Protein AF-A0A412PKH0-F1 (afdb_monomer_lite)

InterPro domains:
  IPR027607 SEC10/PgrA surface exclusion domain [TIGR04320] (185-385)

Foldseek 3Di:
DDDVVVVVVVVVVVVVVVVVVVVVVVVVVVVVVPDPVVVVVVVVVVVVVVVVVVVVVVVVVVVVVVVVVVVVVVVVVVVVVVVVVVVVVVVVVVVVVVVVVVVVVVCCVVVVCPVVVVVVVVVVVVVVVVVVVVVVVVVVVVVVVVVVVVVVVVVVVVVVVVVVVVVVVVVVVVVVVVVVVVVVVVVVVVVVVVVVVVVLVVLVVQQDFEQDDDPVLLVLLVVCLVPVVPDDPVVNVVSLVVLLVRLVVRQVVGAGRFRPPFDPDWAFPLDHDLVLLQVLVVLLQVHVQNVCVVNVHDGDDDDSVVSVLVSVQCNCVVPVPDDPDPLVSSQVSCVVVVHHPVNDDDDDFPLCCDDPCVPPRIDTSRVSSNSSSQRLSCLNRVAHPVDRDPPPSDNVSVSVD

Radius of gyration: 106.46 Å; chains: 1; bounding box: 180×48×307 Å

pLDDT: mean 79.37, std 15.42, range [45.66, 98.25]

Organism: Streptococcus anginosus (NCBI:txid1328)

Structure (mmCIF, N/CA/C/O backbone):
data_AF-A0A412PKH0-F1
#
_entry.id   AF-A0A412PKH0-F1
#
loop_
_atom_site.group_PDB
_atom_site.id
_atom_site.type_symbol
_atom_site.label_atom_id
_atom_site.label_alt_id
_atom_site.label_comp_id
_atom_site.label_asym_id
_atom_site.label_entity_id
_atom_site.label_seq_id
_atom_site.pdbx_PDB_ins_code
_atom_site.Cartn_x
_atom_site.Cartn_y
_atom_site.Cartn_z
_atom_site.occupancy
_atom_site.B_iso_or_equiv
_atom_site.auth_seq_id
_atom_site.auth_comp_id
_atom_site.auth_asym_id
_atom_site.auth_atom_id
_atom_site.pdbx_PDB_model_num
ATOM 1 N N . LYS A 1 1 ? -137.885 -3.261 251.488 1.00 49.94 1 LYS A N 1
ATOM 2 C CA . LYS A 1 1 ? -136.603 -3.906 251.875 1.00 49.94 1 LYS A CA 1
ATOM 3 C C . LYS A 1 1 ? -135.722 -4.366 250.699 1.00 49.94 1 LYS A C 1
ATOM 5 O O . LYS A 1 1 ? -134.558 -4.589 250.961 1.00 49.94 1 LYS A O 1
ATOM 10 N N . SER A 1 2 ? -136.188 -4.539 249.453 1.00 56.28 2 SER A N 1
ATOM 11 C CA . SER A 1 2 ? -135.454 -5.417 248.507 1.00 56.28 2 SER A CA 1
ATOM 12 C C . SER A 1 2 ? -135.126 -4.834 247.123 1.00 56.28 2 SER A C 1
ATOM 14 O O . SER A 1 2 ? -134.145 -5.240 246.506 1.00 56.28 2 SER A O 1
ATOM 16 N N . THR A 1 3 ? -135.883 -3.869 246.616 1.00 54.56 3 THR A N 1
ATOM 17 C CA . THR A 1 3 ? -135.996 -3.718 245.156 1.00 54.56 3 THR A CA 1
ATOM 18 C C . THR A 1 3 ? -134.803 -3.033 244.465 1.00 54.56 3 THR A C 1
ATOM 20 O O . THR A 1 3 ? -134.638 -3.186 243.259 1.00 54.56 3 THR A O 1
ATOM 23 N N . ASN A 1 4 ? -133.913 -2.372 245.219 1.00 59.88 4 ASN A N 1
ATOM 24 C CA . ASN A 1 4 ? -132.692 -1.744 244.685 1.00 59.88 4 ASN A CA 1
ATOM 25 C C . ASN A 1 4 ? -131.595 -2.748 244.253 1.00 59.88 4 ASN A C 1
ATOM 27 O O . ASN A 1 4 ? -130.733 -2.373 243.465 1.00 59.88 4 ASN A O 1
ATOM 31 N N . GLN A 1 5 ? -131.604 -4.010 244.717 1.00 60.44 5 GLN A N 1
ATOM 32 C CA . GLN A 1 5 ? -130.574 -4.999 244.332 1.00 60.44 5 GLN A CA 1
ATOM 33 C C . GLN A 1 5 ? -130.866 -5.649 242.971 1.00 60.44 5 GLN A C 1
ATOM 35 O O . GLN A 1 5 ? -129.963 -5.798 242.152 1.00 60.44 5 GLN A O 1
ATOM 40 N N . ALA A 1 6 ? -132.137 -5.939 242.683 1.00 62.44 6 ALA A N 1
ATOM 41 C CA . ALA A 1 6 ? -132.545 -6.502 241.395 1.00 62.44 6 ALA A CA 1
ATOM 42 C C . ALA A 1 6 ? -132.198 -5.568 240.213 1.00 62.44 6 ALA A C 1
ATOM 44 O O . ALA A 1 6 ? -131.859 -6.036 239.131 1.00 62.44 6 ALA A O 1
ATOM 45 N N . GLN A 1 7 ? -132.188 -4.245 240.436 1.00 57.81 7 GLN A N 1
ATOM 46 C CA . GLN A 1 7 ? -131.729 -3.251 239.452 1.00 57.81 7 GLN A CA 1
ATOM 47 C C . GLN A 1 7 ? -130.225 -3.322 239.136 1.00 57.81 7 GLN A C 1
ATOM 49 O O . GLN A 1 7 ? -129.804 -2.826 238.090 1.00 57.81 7 GLN A O 1
ATOM 54 N N . LYS A 1 8 ? -129.401 -3.897 240.019 1.00 58.41 8 LYS A N 1
ATOM 55 C CA . LYS A 1 8 ? -127.947 -3.984 239.829 1.00 58.41 8 LYS A CA 1
ATOM 56 C C . LYS A 1 8 ? -127.554 -5.258 239.079 1.00 58.41 8 LYS A C 1
ATOM 58 O O . LYS A 1 8 ? -126.711 -5.192 238.190 1.00 58.41 8 LYS A O 1
ATOM 63 N N . ASP A 1 9 ? -128.228 -6.370 239.367 1.00 60.22 9 ASP A N 1
ATOM 64 C CA . ASP A 1 9 ? -127.921 -7.671 238.759 1.00 60.22 9 ASP A CA 1
ATOM 65 C C . ASP A 1 9 ? -128.375 -7.740 237.292 1.00 60.22 9 ASP A C 1
ATOM 67 O O . ASP A 1 9 ? -127.648 -8.261 236.446 1.00 60.22 9 ASP A O 1
ATOM 71 N N . VAL A 1 10 ? -129.509 -7.109 236.957 1.00 66.50 10 VAL A N 1
ATOM 72 C CA . VAL A 1 10 ? -129.966 -6.976 235.561 1.00 66.50 10 VAL A CA 1
ATOM 73 C C . VAL A 1 10 ? -128.956 -6.182 234.721 1.00 66.50 10 VAL A C 1
ATOM 75 O O . VAL A 1 10 ? -128.614 -6.598 233.617 1.00 66.50 10 VAL A O 1
ATOM 78 N N . ARG A 1 11 ? -128.374 -5.105 235.269 1.00 61.75 11 ARG A N 1
ATOM 79 C CA . ARG A 1 11 ? -127.352 -4.304 234.566 1.00 61.75 11 ARG A CA 1
ATOM 80 C C . ARG A 1 11 ? -126.030 -5.039 234.360 1.00 61.75 11 ARG A C 1
ATOM 82 O O . ARG A 1 11 ? -125.344 -4.792 233.369 1.00 61.75 11 ARG A O 1
ATOM 89 N N . THR A 1 12 ? -125.646 -5.912 235.288 1.00 59.75 12 THR A N 1
ATOM 90 C CA . THR A 1 12 ? -124.438 -6.729 235.123 1.00 59.75 12 THR A CA 1
ATOM 91 C C . THR A 1 12 ? -124.655 -7.798 234.053 1.00 59.75 12 THR A C 1
ATOM 93 O O . THR A 1 12 ? -123.794 -7.960 233.192 1.00 59.75 12 THR A O 1
ATOM 96 N N . ALA A 1 13 ? -125.823 -8.451 234.032 1.00 63.16 13 ALA A N 1
ATOM 97 C CA . ALA A 1 13 ? -126.166 -9.427 232.997 1.00 63.16 13 ALA A CA 1
ATOM 98 C C . ALA A 1 13 ? -126.206 -8.804 231.586 1.00 63.16 13 ALA A C 1
ATOM 100 O O . ALA A 1 13 ? -125.653 -9.374 230.646 1.00 63.16 13 ALA A O 1
ATOM 101 N N . GLU A 1 14 ? -126.778 -7.607 231.432 1.00 55.59 14 GLU A N 1
ATOM 102 C CA . GLU A 1 14 ? -126.836 -6.907 230.138 1.00 55.59 14 GLU A CA 1
ATOM 103 C C . GLU A 1 14 ? -125.447 -6.531 229.592 1.00 55.59 14 GLU A C 1
ATOM 105 O O . GLU A 1 14 ? -125.199 -6.629 228.389 1.00 55.59 14 GLU A O 1
ATOM 110 N N . ASN A 1 15 ? -124.507 -6.143 230.459 1.00 59.22 15 ASN A N 1
ATOM 111 C CA . ASN A 1 15 ? -123.151 -5.803 230.023 1.00 59.22 15 ASN A CA 1
ATOM 112 C C . ASN A 1 15 ? -122.323 -7.038 229.642 1.00 59.22 15 ASN A C 1
ATOM 114 O O . ASN A 1 15 ? -121.544 -6.968 228.693 1.00 59.22 15 ASN A O 1
ATOM 118 N N . THR A 1 16 ? -122.518 -8.176 230.316 1.00 60.84 16 THR A N 1
ATOM 119 C CA . THR A 1 16 ? -121.888 -9.444 229.913 1.00 60.84 16 THR A CA 1
ATOM 120 C C . THR A 1 16 ? -122.369 -9.892 228.531 1.00 60.84 16 THR A C 1
ATOM 122 O O . THR A 1 16 ? -121.549 -10.275 227.698 1.00 60.84 16 THR A O 1
ATOM 125 N N . VAL A 1 17 ? -123.667 -9.750 228.237 1.00 66.44 17 VAL A N 1
ATOM 126 C CA . VAL A 1 17 ? -124.228 -10.036 226.902 1.00 66.44 17 VAL A CA 1
ATOM 127 C C . VAL A 1 17 ? -123.567 -9.177 225.817 1.00 66.44 17 VAL A C 1
ATOM 129 O O . VAL A 1 17 ? -123.275 -9.664 224.725 1.00 66.44 17 VAL A O 1
ATOM 132 N N . LYS A 1 18 ? -123.251 -7.913 226.110 1.00 66.06 18 LYS A N 1
ATOM 133 C CA . LYS A 1 18 ? -122.639 -6.998 225.137 1.00 66.06 18 LYS A CA 1
ATOM 134 C C . LYS A 1 18 ? -121.203 -7.389 224.746 1.00 66.06 18 LYS A C 1
ATOM 136 O O . LYS A 1 18 ? -120.837 -7.275 223.575 1.00 66.06 18 LYS A O 1
ATOM 141 N N . THR A 1 19 ? -120.403 -7.870 225.697 1.00 60.72 19 THR A N 1
ATOM 142 C CA . THR A 1 19 ? -119.005 -8.270 225.451 1.00 60.72 19 THR A CA 1
ATOM 143 C C . THR A 1 19 ? -118.916 -9.566 224.644 1.00 60.72 19 THR A C 1
ATOM 145 O O . THR A 1 19 ? -118.176 -9.615 223.662 1.00 60.72 19 THR A O 1
ATOM 148 N N . GLU A 1 20 ? -119.733 -10.574 224.966 1.00 57.84 20 GLU A N 1
ATOM 149 C CA . GLU A 1 20 ? -119.777 -11.831 224.196 1.00 57.84 20 GLU A CA 1
ATOM 150 C C . GLU A 1 20 ? -120.295 -11.624 222.763 1.00 57.84 20 GLU A C 1
ATOM 152 O O . GLU A 1 20 ? -119.804 -12.242 221.821 1.00 57.84 20 GLU A O 1
ATOM 157 N N . THR A 1 21 ? -121.191 -10.654 222.554 1.00 60.78 21 THR A N 1
ATOM 158 C CA . THR A 1 21 ? -121.661 -10.287 221.205 1.00 60.78 21 THR A CA 1
ATOM 159 C C . THR A 1 21 ? -120.531 -9.732 220.317 1.00 60.78 21 THR A C 1
ATOM 161 O O . THR A 1 21 ? -120.540 -9.931 219.104 1.00 60.78 21 THR A O 1
ATOM 164 N N . THR A 1 22 ? -119.524 -9.062 220.892 1.00 61.97 22 THR A N 1
ATOM 165 C CA . THR A 1 22 ? -118.436 -8.434 220.112 1.00 61.97 22 THR A CA 1
ATOM 166 C C . THR A 1 22 ? -117.369 -9.452 219.689 1.00 61.97 22 THR A C 1
ATOM 168 O O . THR A 1 22 ? -116.843 -9.373 218.579 1.00 61.97 22 THR A O 1
ATOM 171 N N . ASN A 1 23 ? -117.093 -10.456 220.529 1.00 58.25 23 ASN A N 1
ATOM 172 C CA . ASN A 1 23 ? -116.138 -11.523 220.211 1.00 58.25 23 ASN A CA 1
ATOM 173 C C . ASN A 1 23 ? -116.659 -12.472 219.112 1.00 58.25 23 ASN A C 1
ATOM 175 O O . ASN A 1 23 ? -115.875 -12.908 218.268 1.00 58.25 23 ASN A O 1
ATOM 179 N N . VAL A 1 24 ? -117.975 -12.725 219.057 1.00 60.22 24 VAL A N 1
ATOM 180 C CA . VAL A 1 24 ? -118.626 -13.482 217.965 1.00 60.22 24 VAL A CA 1
ATOM 181 C C . VAL A 1 24 ? -118.463 -12.773 216.615 1.00 60.22 24 VAL A C 1
ATOM 183 O O . VAL A 1 24 ? -118.063 -13.402 215.636 1.00 60.22 24 VAL A O 1
ATOM 186 N N . ALA A 1 25 ? -118.655 -11.451 216.571 1.00 59.00 25 ALA A N 1
ATOM 187 C CA . ALA A 1 25 ? -118.532 -10.673 215.336 1.00 59.00 25 ALA A CA 1
ATOM 188 C C . ALA A 1 25 ? -117.098 -10.661 214.753 1.00 59.00 25 ALA A C 1
ATOM 190 O O . ALA A 1 25 ? -116.921 -10.621 213.534 1.00 59.00 25 ALA A O 1
ATOM 191 N N . GLN A 1 26 ? -116.057 -10.714 215.596 1.00 59.75 26 GLN A N 1
ATOM 192 C CA . GLN A 1 26 ? -114.659 -10.762 215.139 1.00 59.75 26 GLN A CA 1
ATOM 193 C C . GLN A 1 26 ? -114.280 -12.156 214.598 1.00 59.75 26 GLN A C 1
ATOM 195 O O . GLN A 1 26 ? -113.531 -12.255 213.624 1.00 59.75 26 GLN A O 1
ATOM 200 N N . ALA A 1 27 ? -114.826 -13.226 215.189 1.00 49.66 27 ALA A N 1
ATOM 201 C CA . ALA A 1 27 ? -114.609 -14.604 214.748 1.00 49.66 27 ALA A CA 1
ATOM 202 C C . ALA A 1 27 ? -115.335 -14.929 213.425 1.00 49.66 27 ALA A C 1
ATOM 204 O O . ALA A 1 27 ? -114.768 -15.609 212.568 1.00 49.66 27 ALA A O 1
ATOM 205 N N . GLU A 1 28 ? -116.536 -14.384 213.200 1.00 48.81 28 GLU A N 1
ATOM 206 C CA . GLU A 1 28 ? -117.269 -14.524 211.928 1.00 48.81 28 GLU A CA 1
ATOM 207 C C . GLU A 1 28 ? -116.534 -13.886 210.741 1.00 48.81 28 GLU A C 1
ATOM 209 O O . GLU A 1 28 ? -116.603 -14.389 209.620 1.00 48.81 28 GLU A O 1
ATOM 214 N N . LYS A 1 29 ? -115.776 -12.807 210.968 1.00 59.12 29 LYS A N 1
ATOM 215 C CA . LYS A 1 29 ? -115.055 -12.123 209.889 1.00 59.12 29 LYS A CA 1
ATOM 216 C C . LYS A 1 29 ? -113.840 -12.917 209.396 1.00 59.12 29 LYS A C 1
ATOM 218 O O . LYS A 1 29 ? -113.610 -12.995 208.194 1.00 59.12 29 LYS A O 1
ATOM 223 N N . VAL A 1 30 ? -113.115 -13.574 210.305 1.00 57.72 30 VAL A N 1
ATOM 224 C CA . VAL A 1 30 ? -111.992 -14.465 209.950 1.00 57.72 30 VAL A CA 1
ATOM 225 C C . VAL A 1 30 ? -112.495 -15.726 209.230 1.00 57.72 30 VAL A C 1
ATOM 227 O O . VAL A 1 30 ? -111.837 -16.215 208.314 1.00 57.72 30 VAL A O 1
ATOM 230 N N . ALA A 1 31 ? -113.703 -16.200 209.556 1.00 47.94 31 ALA A N 1
ATOM 231 C CA . ALA A 1 31 ? -114.368 -17.273 208.814 1.00 47.94 31 ALA A CA 1
ATOM 232 C C . AL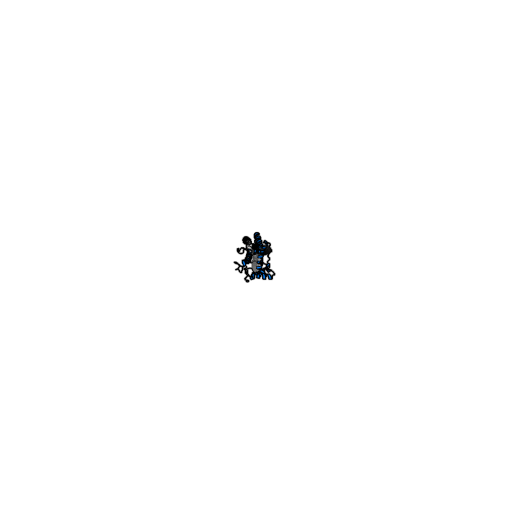A A 1 31 ? -114.819 -16.855 207.394 1.00 47.94 31 ALA A C 1
ATOM 234 O O . ALA A 1 31 ? -114.932 -17.715 206.523 1.00 47.94 31 ALA A O 1
ATOM 235 N N . GLN A 1 32 ? -115.036 -15.558 207.128 1.00 53.78 32 GLN A N 1
ATOM 236 C CA . GLN A 1 32 ? -115.366 -15.044 205.787 1.00 53.78 32 GLN A CA 1
ATOM 237 C C . GLN A 1 32 ? -114.150 -14.825 204.869 1.00 53.78 32 GLN A C 1
ATOM 239 O O . GLN A 1 32 ? -114.318 -14.794 203.652 1.00 53.78 32 GLN A O 1
ATOM 244 N N . GLU A 1 33 ? -112.935 -14.673 205.401 1.00 49.31 33 GLU A N 1
ATOM 245 C CA . GLU A 1 33 ? -111.733 -14.441 204.578 1.00 49.31 33 GLU A CA 1
ATOM 246 C C . GLU A 1 33 ? -111.083 -15.752 204.081 1.00 49.31 33 GLU A C 1
ATOM 248 O O . GLU A 1 33 ? -110.453 -15.767 203.019 1.00 49.31 33 GLU A O 1
ATOM 253 N N . ALA A 1 34 ? -111.320 -16.874 204.774 1.00 48.25 34 ALA A N 1
ATOM 254 C CA . ALA A 1 34 ? -110.882 -18.222 204.395 1.00 48.25 34 ALA A CA 1
ATOM 255 C C . ALA A 1 34 ? -111.913 -18.974 203.518 1.00 48.25 34 ALA A C 1
ATOM 257 O O . ALA A 1 34 ? -112.307 -20.099 203.824 1.00 48.25 34 ALA A O 1
ATOM 258 N N . THR A 1 35 ? -112.395 -18.362 202.433 1.00 47.91 35 THR A N 1
ATOM 259 C CA . THR A 1 35 ? -113.386 -18.984 201.536 1.00 47.91 35 THR A CA 1
ATOM 260 C C . THR A 1 35 ? -112.743 -19.850 200.442 1.00 47.91 35 THR A C 1
ATOM 262 O O . THR A 1 35 ? -111.644 -19.540 199.968 1.00 47.91 35 THR A O 1
ATOM 265 N N . PRO A 1 36 ? -113.444 -20.899 199.959 1.00 58.53 36 PRO A N 1
ATOM 266 C CA . PRO A 1 36 ? -113.015 -21.713 198.813 1.00 58.53 36 PRO A CA 1
ATOM 267 C C . PRO A 1 36 ? -112.667 -20.889 197.559 1.00 58.53 36 PRO A C 1
ATOM 269 O O . PRO A 1 36 ? -111.831 -21.294 196.756 1.00 58.53 36 PRO A O 1
ATOM 272 N N . GLU A 1 37 ? -113.276 -19.710 197.407 1.00 61.88 37 GLU A N 1
ATOM 273 C CA . GLU A 1 37 ? -113.094 -18.808 196.267 1.00 61.88 37 GLU A CA 1
ATOM 274 C C . GLU A 1 37 ? -111.712 -18.124 196.253 1.00 61.88 37 GLU A C 1
ATOM 276 O O . GLU A 1 37 ? -111.065 -18.056 195.205 1.00 61.88 37 GLU A O 1
ATOM 281 N N . ASN A 1 38 ? -111.202 -17.687 197.414 1.00 53.75 38 ASN A N 1
ATOM 282 C CA . ASN A 1 38 ? -109.877 -17.059 197.526 1.00 53.75 38 ASN A CA 1
ATOM 283 C C . ASN A 1 38 ? -108.731 -18.067 197.317 1.00 53.75 38 ASN A C 1
ATOM 285 O O . ASN A 1 38 ? -107.690 -17.711 196.761 1.00 53.75 38 ASN A O 1
ATOM 289 N N . VAL A 1 39 ? -108.941 -19.336 197.687 1.00 57.66 39 VAL A N 1
ATOM 290 C CA . VAL A 1 39 ? -107.996 -20.443 197.445 1.00 57.66 39 VAL A CA 1
ATOM 291 C C . VAL A 1 39 ? -107.981 -20.850 195.962 1.00 57.66 39 VAL A C 1
ATOM 293 O O . VAL A 1 39 ? -106.905 -20.977 195.377 1.00 57.66 39 VAL A O 1
ATOM 296 N N . ALA A 1 40 ? -109.147 -20.934 195.307 1.00 59.47 40 ALA A N 1
ATOM 297 C CA . ALA A 1 40 ? -109.252 -21.227 193.870 1.00 59.47 40 ALA A CA 1
ATOM 298 C C . ALA A 1 40 ? -108.571 -20.163 192.980 1.00 59.47 40 ALA A C 1
ATOM 300 O O . ALA A 1 40 ? -108.002 -20.475 191.928 1.00 59.47 40 ALA A O 1
ATOM 301 N N . LYS A 1 41 ? -108.576 -18.892 193.407 1.00 62.25 41 LYS A N 1
ATOM 302 C CA . LYS A 1 41 ? -107.890 -17.793 192.705 1.00 62.25 41 LYS A CA 1
ATOM 303 C C . LYS A 1 41 ? -106.360 -17.935 192.743 1.00 62.25 41 LYS A C 1
ATOM 305 O O . LYS A 1 41 ? -105.700 -17.680 191.736 1.00 62.25 41 LYS A O 1
ATOM 310 N N . ALA A 1 42 ? -105.803 -18.390 193.869 1.00 52.69 42 ALA A N 1
ATOM 311 C CA . ALA A 1 42 ? -104.370 -18.651 194.027 1.00 52.69 42 ALA A CA 1
ATOM 312 C C . ALA A 1 42 ? -103.903 -19.882 193.220 1.00 52.69 42 ALA A C 1
ATOM 314 O O . ALA A 1 42 ? -102.856 -19.824 192.574 1.00 52.69 42 ALA A O 1
ATOM 315 N N . GLU A 1 43 ? -104.703 -20.954 193.162 1.00 54.16 43 GLU A N 1
ATOM 316 C CA . GLU A 1 43 ? -104.435 -22.125 192.305 1.00 54.16 43 GLU A CA 1
ATOM 317 C C . GLU A 1 43 ? -104.459 -21.777 190.806 1.00 54.16 43 GLU A C 1
ATOM 319 O O . GLU A 1 43 ? -103.626 -22.260 190.034 1.00 54.16 43 GLU A O 1
ATOM 324 N N . THR A 1 44 ? -105.371 -20.892 190.386 1.00 62.59 44 THR A N 1
ATOM 325 C CA . THR A 1 44 ? -105.472 -20.439 188.987 1.00 62.59 44 THR A CA 1
ATOM 326 C C . THR A 1 44 ? -104.233 -19.642 188.553 1.00 62.59 44 THR A C 1
ATOM 328 O O . THR A 1 44 ? -103.692 -19.896 187.478 1.00 62.59 44 THR A O 1
ATOM 331 N N . SER A 1 45 ? -103.715 -18.746 189.405 1.00 59.97 45 SER A N 1
ATOM 332 C CA . SER A 1 45 ? -102.522 -17.934 189.100 1.00 59.97 45 SER A CA 1
ATOM 333 C C . SER A 1 45 ? -101.226 -18.763 189.015 1.00 59.97 45 SER A C 1
ATOM 335 O O . SER A 1 45 ? -100.381 -18.529 188.143 1.00 59.97 45 SER A O 1
ATOM 337 N N . VAL A 1 46 ? -101.087 -19.795 189.857 1.00 60.16 46 VAL A N 1
ATOM 338 C CA . VAL A 1 46 ? -99.971 -20.756 189.773 1.00 60.16 46 VAL A CA 1
ATOM 339 C C . VAL A 1 46 ? -100.041 -21.557 188.467 1.00 60.16 46 VAL A C 1
ATOM 341 O O . VAL A 1 46 ? -99.028 -21.704 187.784 1.00 60.16 46 VAL A O 1
ATOM 344 N N . LYS A 1 47 ? -101.239 -21.997 188.059 1.00 62.25 47 LYS A N 1
ATOM 345 C CA . LYS A 1 47 ? -101.456 -22.745 186.810 1.00 62.25 47 LYS A CA 1
ATOM 346 C C . LYS A 1 47 ? -101.165 -21.915 185.551 1.00 62.25 47 LYS A C 1
ATOM 348 O O . LYS A 1 47 ? -100.593 -22.440 184.596 1.00 62.25 47 LYS A O 1
ATOM 353 N N . GLU A 1 48 ? -101.506 -20.626 185.547 1.00 61.75 48 GLU A N 1
ATOM 354 C CA . GLU A 1 48 ? -101.141 -19.706 184.458 1.00 61.75 48 GLU A CA 1
ATOM 355 C C . GLU A 1 48 ? -99.621 -19.496 184.362 1.00 61.75 48 GLU A C 1
ATOM 357 O O . GLU A 1 48 ? -99.068 -19.535 183.261 1.00 61.75 48 GLU A O 1
ATOM 362 N N . THR A 1 49 ? -98.927 -19.369 185.498 1.00 57.28 49 THR A N 1
ATOM 363 C CA . THR A 1 49 ? -97.462 -19.200 185.531 1.00 57.28 49 THR A CA 1
ATOM 364 C C . THR A 1 49 ? -96.737 -20.456 185.026 1.00 57.28 49 THR A C 1
ATOM 366 O O . THR A 1 49 ? -95.789 -20.353 184.249 1.00 57.28 49 THR A O 1
ATOM 369 N N . THR A 1 50 ? -97.218 -21.657 185.373 1.00 55.09 50 THR A N 1
ATOM 370 C CA . THR A 1 50 ? -96.683 -22.925 184.840 1.00 55.09 50 THR A CA 1
ATOM 371 C C . THR A 1 50 ? -96.859 -23.042 183.319 1.00 55.09 50 THR A C 1
ATOM 373 O O . THR A 1 50 ? -95.941 -23.485 182.631 1.00 55.09 50 THR A O 1
ATOM 376 N N . ASN A 1 51 ? -97.988 -22.586 182.762 1.00 65.25 51 ASN A N 1
ATOM 377 C CA . ASN A 1 51 ? -98.209 -22.585 181.310 1.00 65.25 51 ASN A CA 1
ATOM 378 C C . ASN A 1 51 ? -97.281 -21.613 180.557 1.00 65.25 51 ASN A C 1
ATOM 380 O O . ASN A 1 51 ? -96.834 -21.934 179.456 1.00 65.25 51 ASN A O 1
ATOM 384 N N . GLN A 1 52 ? -96.958 -20.449 181.133 1.00 66.12 52 GLN A N 1
ATOM 385 C CA . GLN A 1 52 ? -96.014 -19.503 180.517 1.00 66.12 52 GLN A CA 1
ATOM 386 C C . GLN A 1 52 ? -94.582 -20.061 180.468 1.00 66.12 52 GLN A C 1
ATOM 388 O O . GLN A 1 52 ? -93.887 -19.876 179.467 1.00 66.12 52 GLN A O 1
ATOM 393 N N . VAL A 1 53 ? -94.160 -20.808 181.495 1.00 61.97 53 VAL A N 1
ATOM 394 C CA . VAL A 1 53 ? -92.847 -21.479 181.521 1.00 61.97 53 VAL A CA 1
ATOM 395 C C . VAL A 1 53 ? -92.748 -22.556 180.431 1.00 61.97 53 VAL A C 1
ATOM 397 O O . VAL A 1 53 ? -91.784 -22.550 179.667 1.00 61.97 53 VAL A O 1
ATOM 400 N N . SER A 1 54 ? -93.775 -23.397 180.246 1.00 64.75 54 SER A N 1
ATOM 401 C CA . SER A 1 54 ? -93.788 -24.386 179.149 1.00 64.75 54 SER A CA 1
ATOM 402 C C . SER A 1 54 ? -93.843 -23.765 177.743 1.00 64.75 54 SER A C 1
ATOM 404 O O . SER A 1 54 ? -93.352 -24.363 176.783 1.00 64.75 54 SER A O 1
ATOM 406 N N . GLN A 1 55 ? -94.416 -22.568 177.574 1.00 68.25 55 GLN A N 1
ATOM 407 C CA . GLN A 1 55 ? -94.355 -21.855 176.290 1.00 68.25 55 GLN A CA 1
ATOM 408 C C . GLN A 1 55 ? -92.944 -21.323 175.993 1.00 68.25 55 GLN A C 1
ATOM 410 O O . GLN A 1 55 ? -92.495 -21.404 174.847 1.00 68.25 55 GLN A O 1
ATOM 415 N N . ALA A 1 56 ? -92.215 -20.847 177.008 1.00 59.25 56 ALA A N 1
ATOM 416 C CA . ALA A 1 56 ? -90.831 -20.399 176.853 1.00 59.25 56 ALA A CA 1
ATOM 417 C C . ALA A 1 56 ? -89.869 -21.559 176.520 1.00 59.25 56 ALA A C 1
ATOM 419 O O . ALA A 1 56 ? -89.008 -21.409 175.652 1.00 59.25 56 ALA A O 1
ATOM 420 N N . GLU A 1 57 ? -90.050 -22.739 177.124 1.00 56.97 57 GLU A N 1
ATOM 421 C CA . GLU A 1 57 ? -89.251 -23.942 176.821 1.00 56.97 57 GLU A CA 1
ATOM 422 C C . GLU A 1 57 ? -89.436 -24.432 175.369 1.00 56.97 57 GLU A C 1
ATOM 424 O O . GLU A 1 57 ? -88.465 -24.796 174.694 1.00 56.97 57 GLU A O 1
ATOM 429 N N . ASN A 1 58 ? -90.662 -24.362 174.836 1.00 67.25 58 ASN A N 1
ATOM 430 C CA . ASN A 1 58 ? -90.936 -24.678 173.429 1.00 67.25 58 ASN A CA 1
ATOM 431 C C . ASN A 1 58 ? -90.318 -23.652 172.460 1.00 67.25 58 ASN A C 1
ATOM 433 O O . ASN A 1 58 ? -89.813 -24.033 171.401 1.00 67.25 58 ASN A O 1
ATOM 437 N N . ALA A 1 59 ? -90.292 -22.364 172.821 1.00 63.47 59 ALA A N 1
ATOM 438 C CA . ALA A 1 59 ? -89.658 -21.322 172.008 1.00 63.47 59 ALA A CA 1
ATOM 439 C C . ALA A 1 59 ? -88.125 -21.491 171.908 1.00 63.47 59 ALA A C 1
ATOM 441 O O . ALA A 1 59 ? -87.533 -21.231 170.853 1.00 63.47 59 ALA A O 1
ATOM 442 N N . VAL A 1 60 ? -87.480 -21.984 172.971 1.00 63.34 60 VAL A N 1
ATOM 443 C CA . VAL A 1 60 ? -86.038 -22.298 172.980 1.00 63.34 60 VAL A CA 1
ATOM 444 C C . VAL A 1 60 ? -85.723 -23.509 172.094 1.00 63.34 60 VAL A C 1
ATOM 446 O O . VAL A 1 60 ? -84.796 -23.442 171.282 1.00 63.34 60 VAL A O 1
ATOM 449 N N . SER A 1 61 ? -86.532 -24.572 172.156 1.00 66.06 61 SER A N 1
ATOM 450 C CA . SER A 1 61 ? -86.364 -25.760 171.295 1.00 66.06 61 SER A CA 1
ATOM 451 C C . SER A 1 61 ? -86.570 -25.446 169.803 1.00 66.06 61 SER A C 1
ATOM 453 O O . SER A 1 61 ? -85.836 -25.942 168.941 1.00 66.06 61 SER A O 1
ATOM 455 N N . ALA A 1 62 ? -87.519 -24.559 169.477 1.00 65.44 62 ALA A N 1
ATOM 456 C CA . ALA A 1 62 ? -87.717 -24.076 168.108 1.00 65.44 62 ALA A CA 1
ATOM 457 C C . ALA A 1 62 ? -86.513 -23.255 167.600 1.00 65.44 62 ALA A C 1
ATOM 459 O O . ALA A 1 62 ? -86.086 -23.427 166.456 1.00 65.44 62 ALA A O 1
ATOM 460 N N . SER A 1 63 ? -85.909 -22.424 168.460 1.00 64.38 63 SER A N 1
ATOM 461 C CA . SER A 1 63 ? -84.722 -21.624 168.112 1.00 64.38 63 SER A CA 1
ATOM 462 C C . SER A 1 63 ? -83.472 -22.482 167.872 1.00 64.3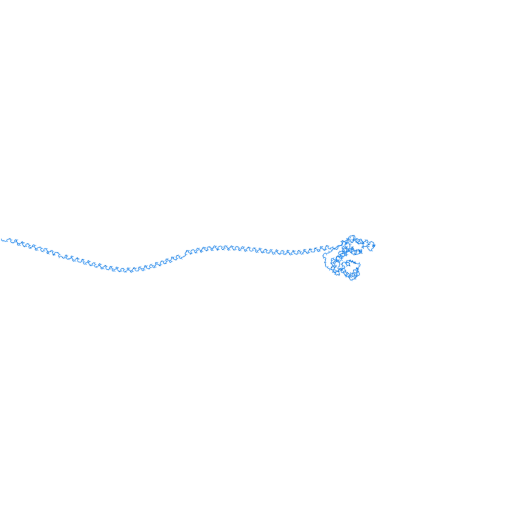8 63 SER A C 1
ATOM 464 O O . SER A 1 63 ? -82.714 -22.211 166.941 1.00 64.38 63 SER A O 1
ATOM 466 N N . GLN A 1 64 ? -83.279 -23.561 168.640 1.00 60.34 64 GLN A N 1
ATOM 467 C CA . GLN A 1 64 ? -82.186 -24.520 168.410 1.00 60.34 64 GLN A CA 1
ATOM 468 C C . GLN A 1 64 ? -82.340 -25.277 167.081 1.00 60.34 64 GLN A C 1
ATOM 470 O O . GLN A 1 64 ? -81.361 -25.463 166.357 1.00 60.34 64 GLN A O 1
ATOM 475 N N . THR A 1 65 ? -83.570 -25.642 166.704 1.00 66.94 65 THR A N 1
ATOM 476 C CA . THR A 1 65 ? -83.851 -26.301 165.413 1.00 66.94 65 THR A CA 1
ATOM 477 C C . THR A 1 65 ? -83.614 -25.349 164.229 1.00 66.94 65 THR A C 1
ATOM 479 O O . THR A 1 65 ? -83.048 -25.743 163.203 1.00 66.94 65 THR A O 1
ATOM 482 N N . ALA A 1 66 ? -83.972 -24.069 164.379 1.00 63.00 66 ALA A N 1
ATOM 483 C CA . ALA A 1 66 ? -83.698 -23.037 163.378 1.00 63.00 66 ALA A CA 1
ATOM 484 C C . ALA A 1 66 ? -82.187 -22.792 163.190 1.00 63.00 66 ALA A C 1
ATOM 486 O O . ALA A 1 66 ? -81.719 -22.678 162.056 1.00 63.00 66 ALA A O 1
ATOM 487 N N . GLN A 1 67 ? -81.405 -22.794 164.277 1.00 58.78 67 GLN A N 1
ATOM 488 C CA . GLN A 1 67 ? -79.945 -22.660 164.226 1.00 58.78 67 GLN A CA 1
ATOM 489 C C . GLN A 1 67 ? -79.282 -23.828 163.476 1.00 58.78 67 GLN A C 1
ATOM 491 O O . GLN A 1 67 ? -78.394 -23.613 162.650 1.00 58.78 67 GLN A O 1
ATOM 496 N N . GLN A 1 68 ? -79.732 -25.061 163.717 1.00 63.56 68 GLN A N 1
ATOM 497 C CA . GLN A 1 68 ? -79.184 -26.249 163.056 1.00 63.56 68 GLN A CA 1
ATOM 498 C C . GLN A 1 68 ? -79.523 -26.289 161.555 1.00 63.56 68 GLN A C 1
ATOM 500 O O . GLN A 1 68 ? -78.680 -26.660 160.737 1.00 63.56 68 GLN A O 1
ATOM 505 N N . THR A 1 69 ? -80.716 -25.815 161.180 1.00 63.72 69 THR A N 1
ATOM 506 C CA . THR A 1 69 ? -81.128 -25.672 159.772 1.00 63.72 69 THR A CA 1
ATOM 507 C C . THR A 1 69 ? -80.292 -24.610 159.048 1.00 63.72 69 THR A C 1
ATOM 509 O O . THR A 1 69 ? -79.794 -24.863 157.952 1.00 63.72 69 THR A O 1
ATOM 512 N N . ALA A 1 70 ? -80.047 -23.455 159.680 1.00 57.25 70 ALA A N 1
ATOM 513 C CA . ALA A 1 70 ? -79.202 -22.401 159.115 1.00 57.25 70 ALA A CA 1
ATOM 514 C C . ALA A 1 70 ? -77.747 -22.863 158.904 1.00 57.25 70 ALA A C 1
ATOM 516 O O . ALA A 1 70 ? -77.139 -22.543 157.883 1.00 57.25 70 ALA A O 1
ATOM 517 N N . GLN A 1 71 ? -77.203 -23.673 159.819 1.00 55.78 71 GLN A N 1
ATOM 518 C CA . GLN A 1 71 ? -75.860 -24.243 159.676 1.00 55.78 71 GLN A CA 1
ATOM 519 C C . GLN A 1 71 ? -75.763 -25.193 158.465 1.00 55.78 71 GLN A C 1
ATOM 521 O O . GLN A 1 71 ? -74.775 -25.148 157.733 1.00 55.78 71 GLN A O 1
ATOM 526 N N . SER A 1 72 ? -76.796 -26.008 158.212 1.00 58.97 72 SER A N 1
ATOM 527 C CA . SER A 1 72 ? -76.844 -26.912 157.051 1.00 58.97 72 SER A CA 1
ATOM 528 C C . SER A 1 72 ? -76.976 -26.169 155.714 1.00 58.97 72 SER A C 1
ATOM 530 O O . SER A 1 72 ? -76.406 -26.611 154.714 1.00 58.97 72 SER A O 1
ATOM 532 N N . GLU A 1 73 ? -77.713 -25.058 155.673 1.00 61.44 73 GLU A N 1
ATOM 533 C CA . GLU A 1 73 ? -77.861 -24.233 154.465 1.00 61.44 73 GLU A CA 1
ATOM 534 C C . GLU A 1 73 ? -76.550 -23.504 154.110 1.00 61.44 73 GLU A C 1
ATOM 536 O O . GLU A 1 73 ? -76.175 -23.439 152.940 1.00 61.44 73 GLU A O 1
ATOM 541 N N . VAL A 1 74 ? -75.771 -23.056 155.105 1.00 57.44 74 VAL A N 1
ATOM 542 C CA . VAL A 1 74 ? -74.442 -22.446 154.883 1.00 57.44 74 VAL A CA 1
ATOM 543 C C . VAL A 1 74 ? -73.448 -23.443 154.272 1.00 57.44 74 VAL A C 1
ATOM 545 O O . VAL A 1 74 ? -72.681 -23.088 153.370 1.00 57.44 74 VAL A O 1
ATOM 548 N N . THR A 1 75 ? -73.480 -24.709 154.696 1.00 59.66 75 THR A N 1
ATOM 549 C CA . THR A 1 75 ? -72.636 -25.759 154.103 1.00 59.66 75 THR A CA 1
ATOM 550 C C . THR A 1 75 ? -73.029 -26.048 152.647 1.00 59.66 75 THR A C 1
ATOM 552 O O . THR A 1 75 ? -72.150 -26.084 151.786 1.00 59.66 75 THR A O 1
ATOM 555 N N . LYS A 1 76 ? -74.330 -26.135 152.323 1.00 59.28 76 LYS A N 1
ATOM 556 C CA . LYS A 1 76 ? -74.813 -26.267 150.928 1.00 59.28 76 LYS A CA 1
ATOM 557 C C . LYS A 1 76 ? -74.450 -25.068 150.046 1.00 59.28 76 LYS A C 1
ATOM 559 O O . LYS A 1 76 ? -74.099 -25.236 148.873 1.00 59.28 76 LYS A O 1
ATOM 564 N N . GLN A 1 77 ? -74.511 -23.855 150.594 1.00 50.72 77 GLN A N 1
ATOM 565 C CA . GLN A 1 77 ? -74.132 -22.643 149.869 1.00 50.72 77 GLN A CA 1
ATOM 566 C C . GLN A 1 77 ? -72.628 -22.634 149.544 1.00 50.72 77 GLN A C 1
ATOM 568 O O . GLN A 1 77 ? -72.238 -22.217 148.454 1.00 50.72 77 GLN A O 1
ATOM 573 N N . THR A 1 78 ? -71.790 -23.162 150.440 1.00 55.38 78 THR A N 1
ATOM 574 C CA . THR A 1 78 ? -70.334 -23.278 150.237 1.00 55.38 78 THR A CA 1
ATOM 575 C C . THR A 1 78 ? -69.992 -24.214 149.070 1.00 55.38 78 THR A C 1
ATOM 577 O O . THR A 1 78 ? -69.165 -23.870 148.225 1.00 55.38 78 THR A O 1
ATOM 580 N N . GLU A 1 79 ? -70.683 -25.351 148.942 1.00 56.50 79 GLU A N 1
ATOM 581 C CA . GLU A 1 79 ? -70.520 -26.260 147.794 1.00 56.50 79 GLU A CA 1
ATOM 582 C C . GLU A 1 79 ? -71.020 -25.646 146.473 1.00 56.50 79 GLU A C 1
ATOM 584 O O . GLU A 1 79 ? -70.437 -25.869 145.408 1.00 56.50 79 GLU A O 1
ATOM 589 N N . THR A 1 80 ? -72.073 -24.827 146.529 1.00 58.69 80 THR A N 1
ATOM 590 C CA . THR A 1 80 ? -72.615 -24.121 145.355 1.00 58.69 80 THR A CA 1
ATOM 591 C C . THR A 1 80 ? -71.651 -23.041 144.849 1.00 58.69 80 THR A C 1
ATOM 593 O O . THR A 1 80 ? -71.451 -22.909 143.640 1.00 58.69 80 THR A O 1
ATOM 596 N N . VAL A 1 81 ? -70.992 -22.311 145.757 1.00 56.62 81 VAL A N 1
ATOM 597 C CA . VAL A 1 81 ? -69.966 -21.308 145.418 1.00 56.62 81 VAL A CA 1
ATOM 598 C C . VAL A 1 81 ? -68.726 -21.963 144.798 1.00 56.62 81 VAL A C 1
ATOM 600 O O . VAL A 1 81 ? -68.194 -21.441 143.819 1.00 56.62 81 VAL A O 1
ATOM 603 N N . ALA A 1 82 ? -68.314 -23.141 145.278 1.00 58.22 82 ALA A N 1
ATOM 604 C CA . ALA A 1 82 ? -67.210 -23.895 144.678 1.00 58.22 82 ALA A CA 1
ATOM 605 C C . ALA A 1 82 ? -67.503 -24.313 143.219 1.00 58.22 82 ALA A C 1
ATOM 607 O O . ALA A 1 82 ? -66.653 -24.135 142.346 1.00 58.22 82 ALA A O 1
ATOM 608 N N . LYS A 1 83 ? -68.730 -24.766 142.917 1.00 55.69 83 LYS A N 1
ATOM 609 C CA . LYS A 1 83 ? -69.159 -25.090 141.538 1.00 55.69 83 LYS A CA 1
ATOM 610 C C . LYS A 1 83 ? -69.279 -23.858 140.630 1.00 55.69 83 LYS A C 1
ATOM 612 O O . LYS A 1 83 ? -68.995 -23.929 139.431 1.00 55.69 83 LYS A O 1
ATOM 617 N N . ALA A 1 84 ? -69.677 -22.711 141.182 1.00 56.00 84 ALA A N 1
ATOM 618 C CA . ALA A 1 84 ? -69.704 -21.451 140.439 1.00 56.00 84 ALA A CA 1
ATOM 619 C C . ALA A 1 84 ? -68.285 -20.973 140.071 1.00 56.00 84 ALA A C 1
ATOM 621 O O . ALA A 1 84 ? -68.078 -20.480 138.962 1.00 56.00 84 ALA A O 1
ATOM 622 N N . GLN A 1 85 ? -67.299 -21.190 140.950 1.00 52.31 85 GLN A N 1
ATOM 623 C CA . GLN A 1 85 ? -65.892 -20.866 140.697 1.00 52.31 85 GLN A CA 1
ATOM 624 C C . GLN A 1 85 ? -65.303 -21.698 139.541 1.00 52.31 85 GLN A C 1
ATOM 626 O O . GLN A 1 85 ? -64.630 -21.144 138.674 1.00 52.31 85 GLN A O 1
ATOM 631 N N . GLU A 1 86 ? -65.631 -22.992 139.463 1.00 56.78 86 GLU A N 1
ATOM 632 C CA . GLU A 1 86 ? -65.260 -23.872 138.338 1.00 56.78 86 GLU A CA 1
ATOM 633 C C . GLU A 1 86 ? -65.836 -23.375 136.997 1.00 56.78 86 GLU A C 1
ATOM 635 O O . GLU A 1 86 ? -65.150 -23.350 135.973 1.00 56.78 86 GLU A O 1
ATOM 640 N N . THR A 1 87 ? -67.080 -22.883 137.010 1.00 58.53 87 THR A N 1
ATOM 641 C CA . THR A 1 87 ? -67.748 -22.328 135.818 1.00 58.53 87 THR A CA 1
ATOM 642 C C . THR A 1 87 ? -67.100 -21.019 135.342 1.00 58.53 87 THR A C 1
ATOM 644 O O . THR A 1 87 ? -67.011 -20.768 134.137 1.00 58.53 87 THR A O 1
ATOM 647 N N . VAL A 1 88 ? -66.618 -20.182 136.266 1.00 62.28 88 VAL A N 1
ATOM 648 C CA . VAL A 1 88 ? -65.893 -18.939 135.944 1.00 62.28 88 VAL A CA 1
ATOM 649 C C . VAL A 1 88 ? -64.528 -19.245 135.324 1.00 62.28 88 VAL A C 1
ATOM 651 O O . VAL A 1 88 ? -64.179 -18.636 134.312 1.00 62.28 88 VAL A O 1
ATOM 654 N N . THR A 1 89 ? -63.800 -20.234 135.851 1.00 63.81 89 THR A N 1
ATOM 655 C CA . THR A 1 89 ? -62.523 -20.685 135.276 1.00 63.81 89 THR A CA 1
ATOM 656 C C . THR A 1 89 ? -62.704 -21.249 133.863 1.00 63.81 89 THR A C 1
ATOM 658 O O . THR A 1 89 ? -61.912 -20.933 132.974 1.00 63.81 89 THR A O 1
ATOM 661 N N . GLN A 1 90 ? -63.787 -21.991 133.608 1.00 62.78 90 GLN A N 1
ATOM 662 C CA . GLN A 1 90 ? -64.107 -22.479 132.263 1.00 62.78 90 GLN A CA 1
ATOM 663 C C . GLN A 1 90 ? -64.430 -21.330 131.291 1.00 62.78 90 GLN A C 1
ATOM 665 O O . GLN A 1 90 ? -63.914 -21.300 130.175 1.00 62.78 90 GLN A O 1
ATOM 670 N N . LYS A 1 91 ? -65.207 -20.325 131.718 1.00 65.44 91 LYS A N 1
ATOM 671 C CA . LYS A 1 91 ? -65.505 -19.150 130.880 1.00 65.44 91 LYS A CA 1
ATOM 672 C C . LYS A 1 91 ? -64.290 -18.253 130.629 1.00 65.44 91 LYS A C 1
ATOM 674 O O . LYS A 1 91 ? -64.216 -17.637 129.570 1.00 65.44 91 LYS A O 1
ATOM 679 N N . GLN A 1 92 ? -63.326 -18.195 131.548 1.00 61.72 92 GLN A N 1
ATOM 680 C CA . GLN A 1 92 ? -62.047 -17.508 131.321 1.00 61.72 92 GLN A CA 1
ATOM 681 C C . GLN A 1 92 ? -61.187 -18.223 130.267 1.00 61.72 92 GLN A C 1
ATOM 683 O O . GLN A 1 92 ? -60.557 -17.552 129.450 1.00 61.72 92 GLN A O 1
ATOM 688 N N . ALA A 1 93 ? -61.221 -19.558 130.214 1.00 64.88 93 ALA A N 1
ATOM 689 C CA . ALA A 1 93 ? -60.587 -20.321 129.137 1.00 64.88 93 ALA A CA 1
ATOM 690 C C . ALA A 1 93 ? -61.288 -20.105 127.779 1.00 64.88 93 ALA A C 1
ATOM 692 O O . ALA A 1 93 ? -60.614 -19.928 126.761 1.00 64.88 93 ALA A O 1
ATOM 693 N N . ASP A 1 94 ? -62.624 -20.034 127.765 1.00 67.88 94 ASP A N 1
ATOM 694 C CA . ASP A 1 94 ? -63.403 -19.766 126.548 1.00 67.88 94 ASP A CA 1
ATOM 695 C C . ASP A 1 94 ? -63.150 -18.348 125.996 1.00 67.88 94 ASP A C 1
ATOM 697 O O . ASP A 1 94 ? -63.033 -18.169 124.782 1.00 67.88 94 ASP A O 1
ATOM 701 N N . VAL A 1 95 ? -63.009 -17.339 126.869 1.00 69.81 95 VAL A N 1
ATOM 702 C CA . VAL A 1 95 ? -62.655 -15.959 126.482 1.00 69.81 95 VAL A CA 1
ATOM 703 C C . VAL A 1 95 ? -61.240 -15.895 125.911 1.00 69.81 95 VAL A C 1
ATOM 705 O O . VAL A 1 95 ? -61.060 -15.336 124.833 1.00 69.81 95 VAL A O 1
ATOM 708 N N . ALA A 1 96 ? -60.257 -16.543 126.541 1.00 70.12 96 ALA A N 1
ATOM 709 C CA . ALA A 1 96 ? -58.892 -16.599 126.012 1.00 70.12 96 ALA A CA 1
ATOM 710 C C . ALA A 1 96 ? -58.827 -17.299 124.637 1.00 70.12 96 ALA A C 1
ATOM 712 O O . ALA A 1 96 ? -58.068 -16.902 123.750 1.00 70.12 96 ALA A O 1
ATOM 713 N N . GLN A 1 97 ? -59.657 -18.325 124.416 1.00 71.62 97 GLN A N 1
ATOM 714 C CA . GLN A 1 97 ? -59.761 -18.994 123.119 1.00 71.62 97 GLN A CA 1
ATOM 715 C C . GLN A 1 97 ? -60.491 -18.135 122.071 1.00 71.62 97 GLN A C 1
ATOM 717 O O . GLN A 1 97 ? -60.134 -18.175 120.890 1.00 71.62 97 GLN A O 1
ATOM 722 N N . ALA A 1 98 ? -61.481 -17.339 122.482 1.00 68.94 98 ALA A N 1
ATOM 723 C CA . ALA A 1 98 ? -62.156 -16.373 121.621 1.00 68.94 98 ALA A CA 1
ATOM 724 C C . ALA A 1 98 ? -61.228 -15.210 121.229 1.00 68.94 98 ALA A C 1
ATOM 726 O O . ALA A 1 98 ? -61.175 -14.865 120.052 1.00 68.94 98 ALA A O 1
ATOM 727 N N . GLU A 1 99 ? -60.433 -14.674 122.157 1.00 69.38 99 GLU A N 1
ATOM 728 C CA . GLU A 1 99 ? -59.415 -13.647 121.890 1.00 69.38 99 GLU A CA 1
ATOM 729 C C . GLU A 1 99 ? -58.336 -14.160 120.931 1.00 69.38 99 GLU A C 1
ATOM 731 O O . GLU A 1 99 ? -57.978 -13.470 119.976 1.00 69.38 99 GLU A O 1
ATOM 736 N N . LYS A 1 100 ? -57.891 -15.414 121.097 1.00 71.62 100 LYS A N 1
ATOM 737 C CA . LYS A 1 100 ? -56.953 -16.053 120.164 1.00 71.62 100 LYS A CA 1
ATOM 738 C C . LYS A 1 100 ? -57.562 -16.254 118.771 1.00 71.62 100 LYS A C 1
ATOM 740 O O . LYS A 1 100 ? -56.893 -15.987 117.778 1.00 71.62 100 LYS A O 1
ATOM 745 N N . LYS A 1 101 ? -58.838 -16.650 118.677 1.00 70.06 101 LYS A N 1
ATOM 746 C CA . LYS A 1 101 ? -59.558 -16.765 117.393 1.00 70.06 101 LYS A CA 1
ATOM 747 C C . LYS A 1 101 ? -59.804 -15.410 116.731 1.00 70.06 101 LYS A C 1
ATOM 749 O O . LYS A 1 101 ? -59.750 -15.331 115.508 1.00 70.06 101 LYS A O 1
ATOM 754 N N . VAL A 1 102 ? -60.067 -14.355 117.501 1.00 68.94 102 VAL A N 1
ATOM 755 C CA . VAL A 1 102 ? -60.194 -12.985 116.983 1.00 68.94 102 VAL A CA 1
ATOM 756 C C . VAL A 1 102 ? -58.842 -12.490 116.475 1.00 68.94 102 VAL A C 1
ATOM 758 O O . VAL A 1 102 ? -58.787 -11.974 115.367 1.00 68.94 102 VAL A O 1
ATOM 761 N N . ALA A 1 103 ? -57.748 -12.738 117.199 1.00 68.75 103 ALA A N 1
ATOM 762 C CA . ALA A 1 103 ? -56.395 -12.414 116.748 1.00 68.75 103 ALA A CA 1
ATOM 763 C C . ALA A 1 103 ? -55.972 -13.218 115.502 1.00 68.75 103 ALA A C 1
ATOM 765 O O . ALA A 1 103 ? -55.399 -12.650 114.579 1.00 68.75 103 ALA A O 1
ATOM 766 N N . GLU A 1 104 ? -56.307 -14.510 115.414 1.00 68.94 104 GLU A N 1
ATOM 767 C CA . GLU A 1 104 ? -56.077 -15.333 114.214 1.00 68.94 104 GLU A CA 1
ATOM 768 C C . GLU A 1 104 ? -56.925 -14.860 113.022 1.00 68.94 104 GLU A C 1
ATOM 770 O O . GLU A 1 104 ? -56.429 -14.790 111.901 1.00 68.94 104 GLU A O 1
ATOM 775 N N . LYS A 1 105 ? -58.191 -14.480 113.239 1.00 65.31 105 LYS A N 1
ATOM 776 C CA . LYS A 1 105 ? -59.064 -13.921 112.191 1.00 65.31 105 LYS A CA 1
ATOM 777 C C . LYS A 1 105 ? -58.622 -12.518 111.758 1.00 65.31 105 LYS A C 1
ATOM 779 O O . LYS A 1 105 ? -58.713 -12.221 110.572 1.00 65.31 105 LYS A O 1
ATOM 784 N N . GLN A 1 106 ? -58.109 -11.703 112.679 1.00 58.16 106 GLN A N 1
ATOM 785 C CA . GLN A 1 106 ? -57.526 -10.387 112.407 1.00 58.16 106 GLN A CA 1
ATOM 786 C C . GLN A 1 106 ? -56.200 -10.523 111.642 1.00 58.16 106 GLN A C 1
ATOM 788 O O . GLN A 1 106 ? -56.007 -9.836 110.651 1.00 58.16 106 GLN A O 1
ATOM 793 N N . ALA A 1 107 ? -55.349 -11.496 111.988 1.00 63.44 107 ALA A N 1
ATOM 794 C CA . ALA A 1 107 ? -54.124 -11.809 111.247 1.00 63.44 107 ALA A CA 1
ATOM 795 C C . ALA A 1 107 ? -54.393 -12.406 109.851 1.00 63.44 107 ALA A C 1
ATOM 797 O O . ALA A 1 107 ? -53.635 -12.151 108.921 1.00 63.44 107 ALA A O 1
ATOM 798 N N . ILE A 1 108 ? -55.479 -13.168 109.669 1.00 62.59 108 ILE A N 1
ATOM 799 C CA . ILE A 1 108 ? -55.937 -13.607 108.339 1.00 62.59 108 ILE A CA 1
ATOM 800 C C . ILE A 1 108 ? -56.456 -12.409 107.530 1.00 62.59 108 ILE A C 1
ATOM 802 O O . ILE A 1 108 ? -56.154 -12.308 106.345 1.00 62.59 108 ILE A O 1
ATOM 806 N N . LEU A 1 109 ? -57.204 -11.490 108.148 1.00 55.94 109 LEU A N 1
ATOM 807 C CA . LEU A 1 109 ? -57.718 -10.289 107.485 1.00 55.94 109 LEU A CA 1
ATOM 808 C C . LEU A 1 109 ? -56.577 -9.347 107.060 1.00 55.94 109 LEU A C 1
ATOM 810 O O . LEU A 1 109 ? -56.536 -8.934 105.901 1.00 55.94 109 LEU A O 1
ATOM 814 N N . ASP A 1 110 ? -55.609 -9.108 107.947 1.00 58.88 110 ASP A N 1
ATOM 815 C CA . ASP A 1 110 ? -54.420 -8.284 107.695 1.00 58.88 110 ASP A CA 1
ATOM 816 C C . ASP A 1 110 ? -53.402 -8.987 106.769 1.00 58.88 110 ASP A C 1
ATOM 818 O O . ASP A 1 110 ? -52.687 -8.333 106.012 1.00 58.88 110 ASP A O 1
ATOM 822 N N . GLY A 1 111 ? -53.376 -10.326 106.761 1.00 57.22 111 GLY A N 1
ATOM 823 C CA . GLY A 1 111 ? -52.509 -11.165 105.927 1.00 57.22 111 GLY A CA 1
ATOM 824 C C . GLY A 1 111 ? -53.058 -11.513 104.537 1.00 57.22 111 GLY A C 1
ATOM 825 O O . GLY A 1 111 ? -52.376 -12.196 103.775 1.00 57.22 111 GLY A O 1
ATOM 826 N N . THR A 1 112 ? -54.262 -11.060 104.163 1.00 56.84 112 THR A N 1
ATOM 827 C CA . THR A 1 112 ? -54.833 -11.347 102.827 1.00 56.84 112 THR A CA 1
ATOM 828 C C . THR A 1 112 ? -54.129 -10.628 101.677 1.00 56.84 112 THR A C 1
ATOM 830 O O . THR A 1 112 ? -54.422 -10.926 100.520 1.00 56.84 112 THR A O 1
ATOM 833 N N . GLY A 1 113 ? -53.223 -9.678 101.945 1.00 58.22 113 GLY A N 1
ATOM 834 C CA . GLY A 1 113 ? -52.464 -8.988 100.898 1.00 58.22 113 GLY A CA 1
ATOM 835 C C . GLY A 1 113 ? -53.355 -8.334 99.835 1.00 58.22 113 GLY A C 1
ATOM 836 O O . GLY A 1 113 ? -52.904 -8.097 98.722 1.00 58.22 113 GLY A O 1
ATOM 837 N N . THR A 1 114 ? -54.630 -8.052 100.130 1.00 56.97 114 THR A N 1
ATOM 838 C CA . THR A 1 114 ? -55.626 -7.639 99.125 1.00 56.97 114 THR A CA 1
ATOM 839 C C . THR A 1 114 ? -55.183 -6.374 98.373 1.00 56.97 114 THR A C 1
ATOM 841 O O . THR A 1 114 ? -55.366 -6.282 97.162 1.00 56.97 114 THR A O 1
ATOM 844 N N . LYS A 1 115 ? -54.491 -5.442 99.052 1.00 61.84 115 LYS A N 1
ATOM 845 C CA . LYS A 1 115 ? -53.826 -4.287 98.416 1.00 61.84 115 LYS A CA 1
ATOM 846 C C . LYS A 1 115 ? -52.627 -4.673 97.544 1.00 61.84 115 LYS A C 1
ATOM 848 O O . LYS A 1 115 ? -52.467 -4.096 96.480 1.00 61.84 115 LYS A O 1
ATOM 853 N N . GLU A 1 116 ? -51.796 -5.623 97.962 1.00 64.19 116 GLU A N 1
ATOM 854 C CA . GLU A 1 116 ? -50.612 -6.068 97.211 1.00 64.19 116 GLU A CA 1
ATOM 855 C C . GLU A 1 116 ? -50.983 -6.929 95.998 1.00 64.19 116 GLU A C 1
ATOM 857 O O . GLU A 1 116 ? -50.346 -6.812 94.957 1.00 64.19 116 GLU A O 1
ATOM 862 N N . ILE A 1 117 ? -52.044 -7.735 96.080 1.00 64.81 117 ILE A N 1
ATOM 863 C CA . ILE A 1 117 ? -52.587 -8.508 94.956 1.00 64.81 117 ILE A CA 1
ATOM 864 C C . ILE A 1 117 ? -53.237 -7.573 93.931 1.00 64.81 117 ILE A C 1
ATOM 866 O O . ILE A 1 117 ? -52.961 -7.716 92.743 1.00 64.81 117 ILE A O 1
ATOM 870 N N . LEU A 1 118 ? -54.041 -6.593 94.366 1.00 67.88 118 LEU A N 1
ATOM 871 C CA . LEU A 1 118 ? -54.606 -5.570 93.475 1.00 67.88 118 LEU A CA 1
ATOM 872 C C . LEU A 1 118 ? -53.507 -4.707 92.846 1.00 67.88 118 LEU A C 1
ATOM 874 O O . LEU A 1 118 ? -53.492 -4.556 91.631 1.00 67.88 118 LEU A O 1
ATOM 878 N N . ALA A 1 119 ? -52.530 -4.240 93.628 1.00 74.00 119 ALA A N 1
ATOM 879 C CA . ALA A 1 119 ? -51.395 -3.478 93.107 1.00 74.00 119 ALA A CA 1
ATOM 880 C C . ALA A 1 119 ? -50.541 -4.303 92.131 1.00 74.00 119 ALA A C 1
ATOM 882 O O . ALA A 1 119 ? -50.093 -3.787 91.112 1.00 74.00 119 ALA A O 1
ATOM 883 N N . LYS A 1 120 ? -50.335 -5.601 92.389 1.00 74.69 120 LYS A N 1
ATOM 884 C CA . LYS A 1 120 ? -49.597 -6.491 91.484 1.00 74.69 120 LYS A CA 1
ATOM 885 C C . LYS A 1 120 ? -50.403 -6.851 90.240 1.00 74.69 120 LYS A C 1
ATOM 887 O O . LYS A 1 120 ? -49.812 -6.987 89.172 1.00 74.69 120 LYS A O 1
ATOM 892 N N . ALA A 1 121 ? -51.726 -6.957 90.338 1.00 70.88 121 ALA A N 1
ATOM 893 C CA . ALA A 1 121 ? -52.616 -7.120 89.192 1.00 70.88 121 ALA A CA 1
ATOM 894 C C . ALA A 1 121 ? -52.649 -5.852 88.325 1.00 70.88 121 ALA A C 1
ATOM 896 O O . ALA A 1 121 ? -52.494 -5.956 87.113 1.00 70.88 121 ALA A O 1
ATOM 897 N N . GLU A 1 122 ? -52.743 -4.662 88.925 1.00 80.06 122 GLU A N 1
ATOM 898 C CA . GLU A 1 122 ? -52.645 -3.373 88.228 1.00 80.06 122 GLU A CA 1
ATOM 899 C C . GLU A 1 122 ? -51.270 -3.186 87.580 1.00 80.06 122 GLU A C 1
ATOM 901 O O . GLU A 1 122 ? -51.188 -2.836 86.406 1.00 80.06 122 GLU A O 1
ATOM 906 N N . GLN A 1 123 ? -50.182 -3.502 88.288 1.00 80.94 123 GLN A N 1
ATOM 907 C CA . GLN A 1 123 ? -48.823 -3.454 87.744 1.00 80.94 123 GLN A CA 1
ATOM 908 C C . GLN A 1 123 ? -48.628 -4.467 86.606 1.00 80.94 123 GLN A C 1
ATOM 910 O O . GLN A 1 123 ? -47.992 -4.154 85.601 1.00 80.94 123 GLN A O 1
ATOM 915 N N . THR A 1 124 ? -49.205 -5.667 86.722 1.00 74.19 124 THR A N 1
ATOM 916 C CA . THR A 1 124 ? -49.180 -6.679 85.655 1.00 74.19 124 THR A CA 1
ATOM 917 C C . THR A 1 124 ? -50.018 -6.234 84.462 1.00 74.19 124 THR A C 1
ATOM 919 O O . THR A 1 124 ? -49.578 -6.392 83.331 1.00 74.19 124 THR A O 1
ATOM 922 N N . GLN A 1 125 ? -51.181 -5.616 84.680 1.00 77.75 125 GLN A N 1
ATOM 923 C CA . GLN A 1 125 ? -52.028 -5.088 83.612 1.00 77.75 125 GLN A CA 1
ATOM 924 C C . GLN A 1 125 ? -51.369 -3.898 82.903 1.00 77.75 125 GLN A C 1
ATOM 926 O O . GLN A 1 125 ? -51.401 -3.826 81.676 1.00 77.75 125 GLN A O 1
ATOM 931 N N . ALA A 1 126 ? -50.720 -3.004 83.652 1.00 81.25 126 ALA A N 1
ATOM 932 C CA . ALA A 1 126 ? -49.918 -1.915 83.107 1.00 81.25 126 ALA A CA 1
ATOM 933 C C . ALA A 1 126 ? -48.739 -2.456 82.286 1.00 81.25 126 ALA A C 1
ATOM 935 O O . ALA A 1 126 ? -48.512 -2.000 81.167 1.00 81.25 126 ALA A O 1
ATOM 936 N N . LYS A 1 127 ? -48.047 -3.489 82.786 1.00 82.12 127 LYS A N 1
ATOM 937 C CA . LYS A 1 127 ? -46.982 -4.171 82.044 1.00 82.12 127 LYS A CA 1
ATOM 938 C C . LYS A 1 127 ? -47.508 -4.861 80.782 1.00 82.12 127 LYS A C 1
ATOM 940 O O . LYS A 1 127 ? -46.894 -4.729 79.735 1.00 82.12 127 LYS A O 1
ATOM 945 N N . VAL A 1 128 ? -48.654 -5.538 80.843 1.00 77.88 128 VAL A N 1
ATOM 946 C CA . VAL A 1 128 ? -49.299 -6.163 79.675 1.00 77.88 128 VAL A CA 1
ATOM 947 C C . VAL A 1 128 ? -49.692 -5.114 78.635 1.00 77.88 128 VAL A C 1
ATOM 949 O O . VAL A 1 128 ? -49.539 -5.358 77.442 1.00 77.88 128 VAL A O 1
ATOM 952 N N . ASN A 1 129 ? -50.183 -3.949 79.058 1.00 80.19 129 ASN A N 1
ATOM 953 C CA . ASN A 1 129 ? -50.509 -2.856 78.143 1.00 80.19 129 ASN A CA 1
ATOM 954 C C . ASN A 1 129 ? -49.241 -2.274 77.494 1.00 80.19 129 ASN A C 1
ATOM 956 O O . ASN A 1 129 ? -49.215 -2.117 76.276 1.00 80.19 129 ASN A O 1
ATOM 960 N N . ALA A 1 130 ? -48.172 -2.056 78.266 1.00 80.38 130 ALA A N 1
ATOM 961 C CA . ALA A 1 130 ? -46.878 -1.627 77.733 1.00 80.38 130 ALA A CA 1
ATOM 962 C C . ALA A 1 130 ? -46.278 -2.664 76.761 1.00 80.38 130 ALA A C 1
ATOM 964 O O . ALA A 1 130 ? -45.833 -2.314 75.670 1.00 80.38 130 ALA A O 1
ATOM 965 N N . ASP A 1 131 ? -46.334 -3.955 77.102 1.00 77.69 131 ASP A N 1
ATOM 966 C CA . ASP A 1 131 ? -45.870 -5.043 76.237 1.00 77.69 131 ASP A CA 1
ATOM 967 C C . ASP A 1 131 ? -46.706 -5.112 74.937 1.00 77.69 131 ASP A C 1
ATOM 969 O O . ASP A 1 131 ? -46.154 -5.349 73.863 1.00 77.69 131 ASP A O 1
ATOM 973 N N . LYS A 1 132 ? -48.021 -4.841 74.989 1.00 77.00 132 LYS A N 1
ATOM 974 C CA . LYS A 1 132 ? -48.882 -4.739 73.792 1.00 77.00 132 LYS A CA 1
ATOM 975 C C . LYS A 1 132 ? -48.487 -3.575 72.883 1.00 77.00 132 LYS A C 1
ATOM 977 O O . LYS A 1 132 ? -48.477 -3.754 71.667 1.00 77.00 132 LYS A O 1
ATOM 982 N N . GLU A 1 133 ? -48.151 -2.414 73.439 1.00 81.38 133 GLU A N 1
ATOM 983 C CA . GLU A 1 133 ? -47.660 -1.270 72.658 1.00 81.38 133 GLU A CA 1
ATOM 984 C C . GLU A 1 133 ? -46.315 -1.581 71.990 1.00 81.38 133 GLU A C 1
ATOM 986 O O . GLU A 1 133 ? -46.131 -1.302 70.803 1.00 81.38 133 GLU A O 1
ATOM 991 N N . VAL A 1 134 ? -45.400 -2.238 72.713 1.00 84.00 134 VAL A N 1
ATOM 992 C CA . VAL A 1 134 ? -44.117 -2.706 72.165 1.00 84.00 134 VAL A CA 1
ATOM 993 C C . VAL A 1 134 ? -44.337 -3.712 71.034 1.00 84.00 134 VAL A C 1
ATOM 995 O O . VAL A 1 134 ? -43.714 -3.590 69.980 1.00 84.00 134 VAL A O 1
ATOM 998 N N . VAL A 1 135 ? -45.253 -4.673 71.202 1.00 75.56 135 VAL A N 1
ATOM 999 C CA . VAL A 1 135 ? -45.601 -5.647 70.154 1.00 75.56 135 VAL A CA 1
ATOM 1000 C C . VAL A 1 135 ? -46.221 -4.961 68.936 1.00 75.56 135 VAL A C 1
ATOM 1002 O O . VAL A 1 135 ? -45.828 -5.267 67.812 1.00 75.56 135 VAL A O 1
ATOM 1005 N N . ALA A 1 136 ? -47.137 -4.009 69.123 1.00 77.00 136 ALA A N 1
ATOM 1006 C CA . ALA A 1 136 ? -47.746 -3.262 68.020 1.00 77.00 136 ALA A CA 1
ATOM 1007 C C . ALA A 1 136 ? -46.703 -2.441 67.239 1.00 77.00 136 ALA A C 1
ATOM 1009 O O . ALA A 1 136 ? -46.714 -2.408 66.003 1.00 77.00 136 ALA A O 1
ATOM 1010 N N . LYS A 1 137 ? -45.746 -1.830 67.950 1.00 78.69 137 LYS A N 1
ATOM 1011 C CA . LYS A 1 137 ? -44.616 -1.126 67.338 1.00 78.69 137 LYS A CA 1
ATOM 1012 C C . LYS A 1 137 ? -43.708 -2.083 66.563 1.00 78.69 137 LYS A C 1
ATOM 1014 O O . LYS A 1 137 ? -43.417 -1.819 65.401 1.00 78.69 137 LYS A O 1
ATOM 1019 N N . ALA A 1 138 ? -43.353 -3.228 67.144 1.00 73.44 138 ALA A N 1
ATOM 1020 C CA . ALA A 1 138 ? -42.548 -4.250 66.477 1.00 73.44 138 ALA A CA 1
ATOM 1021 C C . ALA A 1 138 ? -43.237 -4.832 65.227 1.00 73.44 138 ALA A C 1
ATOM 1023 O O . ALA A 1 138 ? -42.580 -5.080 64.218 1.00 73.44 138 ALA A O 1
ATOM 1024 N N . GLN A 1 139 ? -44.562 -5.014 65.252 1.00 76.00 139 GLN A N 1
ATOM 1025 C CA . GLN A 1 139 ? -45.343 -5.433 64.081 1.00 76.00 139 GLN A CA 1
ATOM 1026 C C . GLN A 1 139 ? -45.322 -4.379 62.967 1.00 76.00 139 GLN A C 1
ATOM 1028 O O . GLN A 1 139 ? -45.197 -4.730 61.793 1.00 76.00 139 GLN A O 1
ATOM 1033 N N . THR A 1 140 ? -45.397 -3.096 63.330 1.00 79.75 140 THR A N 1
ATOM 1034 C CA . THR A 1 140 ? -45.297 -1.975 62.383 1.00 79.75 140 THR A CA 1
ATOM 1035 C C . THR A 1 140 ? -43.901 -1.896 61.762 1.00 79.75 140 THR A C 1
ATOM 1037 O O . THR A 1 140 ? -43.773 -1.811 60.540 1.00 79.75 140 THR A O 1
ATOM 1040 N N . ASP A 1 141 ? -42.855 -1.995 62.584 1.00 76.31 141 ASP A N 1
ATOM 1041 C CA . ASP A 1 141 ? -41.463 -1.966 62.131 1.00 76.31 141 ASP A CA 1
ATOM 1042 C C . ASP A 1 141 ? -41.153 -3.177 61.226 1.00 76.31 141 ASP A C 1
ATOM 1044 O O . ASP A 1 141 ? -40.515 -3.022 60.185 1.00 76.31 141 ASP A O 1
ATOM 1048 N N . LEU A 1 142 ? -41.690 -4.367 61.538 1.00 74.12 142 LEU A N 1
ATOM 1049 C CA . LEU A 1 142 ? -41.588 -5.556 60.682 1.00 74.12 142 LEU A CA 1
ATOM 1050 C C . LEU A 1 142 ? -42.292 -5.366 59.330 1.00 74.12 142 LEU A C 1
ATOM 1052 O O . LEU A 1 142 ? -41.767 -5.786 58.299 1.00 74.12 142 LEU A O 1
ATOM 1056 N N . ALA A 1 143 ? -43.483 -4.760 59.313 1.00 75.69 143 ALA A N 1
ATOM 1057 C CA . ALA A 1 143 ? -44.203 -4.485 58.070 1.00 75.69 143 ALA A CA 1
ATOM 1058 C C . ALA A 1 143 ? -43.428 -3.505 57.176 1.00 75.69 143 ALA A C 1
ATOM 1060 O O . ALA A 1 143 ? -43.310 -3.739 55.972 1.00 75.69 143 ALA A O 1
ATOM 1061 N N . LYS A 1 144 ? -42.838 -2.459 57.770 1.00 77.38 144 LYS A N 1
ATOM 1062 C CA . LYS A 1 144 ? -41.986 -1.505 57.055 1.00 77.38 144 LYS A CA 1
ATOM 1063 C C . LYS A 1 144 ? -40.707 -2.157 56.530 1.00 77.38 144 LYS A C 1
ATOM 1065 O O . LYS A 1 144 ? -40.407 -2.018 55.350 1.00 77.38 144 LYS A O 1
ATOM 1070 N N . ALA A 1 145 ? -40.033 -2.963 57.351 1.00 70.69 145 ALA A N 1
ATOM 1071 C CA . ALA A 1 145 ? -38.855 -3.719 56.928 1.00 70.69 145 ALA A CA 1
ATOM 1072 C C . ALA A 1 145 ? -39.155 -4.649 55.739 1.00 70.69 145 ALA A C 1
ATOM 1074 O O . ALA A 1 145 ? -38.350 -4.738 54.818 1.00 70.69 145 ALA A O 1
ATOM 1075 N N . LYS A 1 146 ? -40.330 -5.297 55.708 1.00 72.88 146 LYS A N 1
ATOM 1076 C CA . LYS A 1 146 ? -40.767 -6.114 54.560 1.00 72.88 146 LYS A CA 1
ATOM 1077 C C . LYS A 1 146 ? -40.980 -5.288 53.286 1.00 72.88 146 LYS A C 1
ATOM 1079 O O . LYS A 1 146 ? -40.634 -5.762 52.208 1.00 72.88 146 LYS A O 1
ATOM 1084 N N . GLN A 1 147 ? -41.540 -4.081 53.386 1.00 78.44 147 GLN A N 1
ATOM 1085 C CA . GLN A 1 147 ? -41.705 -3.189 52.228 1.00 78.44 147 GLN A CA 1
ATOM 1086 C C . GLN A 1 147 ? -40.359 -2.669 51.710 1.00 78.44 147 GLN A C 1
ATOM 1088 O O . GLN A 1 147 ? -40.122 -2.683 50.503 1.00 78.44 147 GLN A O 1
ATOM 1093 N N . ASP A 1 148 ? -39.460 -2.272 52.611 1.00 76.12 148 ASP A N 1
ATOM 1094 C CA . ASP A 1 148 ? -38.112 -1.823 52.254 1.00 76.12 148 ASP A CA 1
ATOM 1095 C C . ASP A 1 148 ? -37.306 -2.962 51.599 1.00 76.12 148 ASP A C 1
ATOM 1097 O O . ASP A 1 148 ? -36.584 -2.737 50.627 1.00 76.12 148 ASP A O 1
ATOM 1101 N N . ASP A 1 149 ? -37.475 -4.204 52.066 1.00 71.44 149 ASP A N 1
ATOM 1102 C CA . ASP A 1 149 ? -36.866 -5.403 51.478 1.00 71.44 149 ASP A CA 1
ATOM 1103 C C . ASP A 1 149 ? -37.381 -5.704 50.060 1.00 71.44 149 ASP A C 1
ATOM 1105 O O . ASP A 1 149 ? -36.593 -5.981 49.148 1.00 71.44 149 ASP A O 1
ATOM 1109 N N . GLN A 1 150 ? -38.692 -5.560 49.840 1.00 76.31 150 GLN A N 1
ATOM 1110 C CA . GLN A 1 150 ? -39.295 -5.669 48.509 1.00 76.31 150 GLN A CA 1
ATOM 1111 C C . GLN A 1 150 ? -38.777 -4.580 47.566 1.00 76.31 150 GLN A C 1
ATOM 1113 O O . GLN A 1 150 ? -38.407 -4.880 46.428 1.00 76.31 150 GLN A O 1
ATOM 1118 N N . LYS A 1 151 ? -38.689 -3.327 48.037 1.00 77.12 151 LYS A N 1
ATOM 1119 C CA . LYS A 1 151 ? -38.137 -2.225 47.240 1.00 77.12 151 LYS A CA 1
ATOM 1120 C C . LYS A 1 151 ? -36.671 -2.479 46.893 1.00 77.12 151 LYS A C 1
ATOM 1122 O O . LYS A 1 151 ? -36.301 -2.350 45.731 1.00 77.12 151 LYS A O 1
ATOM 1127 N N . ARG A 1 152 ? -35.854 -2.895 47.868 1.00 83.44 152 ARG A N 1
ATOM 1128 C CA . ARG A 1 152 ? -34.436 -3.219 47.649 1.00 83.44 152 ARG A CA 1
ATOM 1129 C C . ARG A 1 152 ? -34.269 -4.317 46.599 1.00 83.44 152 ARG A C 1
ATOM 1131 O O . ARG A 1 152 ? -33.418 -4.190 45.728 1.00 83.44 152 ARG A O 1
ATOM 1138 N N . THR A 1 153 ? -35.092 -5.364 46.661 1.00 79.19 153 THR A N 1
ATOM 1139 C CA . THR A 1 153 ? -35.095 -6.453 45.670 1.00 79.19 153 THR A CA 1
ATOM 1140 C C . THR A 1 153 ? -35.425 -5.940 44.264 1.00 79.19 153 THR A C 1
ATOM 1142 O O . THR A 1 153 ? -34.749 -6.307 43.307 1.00 79.19 153 THR A O 1
ATOM 1145 N N . SER A 1 154 ? -36.420 -5.057 44.132 1.00 82.25 154 SER A N 1
ATOM 1146 C CA . SER A 1 154 ? -36.780 -4.450 42.842 1.00 82.25 154 SER A CA 1
ATOM 1147 C C . SER A 1 154 ? -35.685 -3.529 42.297 1.00 82.25 154 SER A C 1
ATOM 1149 O O . SER A 1 154 ? -35.371 -3.597 41.111 1.00 82.25 154 SER A O 1
ATOM 1151 N N . ASP A 1 155 ? -35.101 -2.677 43.146 1.00 77.56 155 ASP A N 1
ATOM 1152 C CA . ASP A 1 155 ? -34.012 -1.773 42.759 1.00 77.56 155 ASP A CA 1
ATOM 1153 C C . ASP A 1 155 ? -32.774 -2.574 42.309 1.00 77.56 155 ASP A C 1
ATOM 1155 O O . ASP A 1 155 ? -32.129 -2.216 41.323 1.00 77.56 155 ASP A O 1
ATOM 1159 N N . LEU A 1 156 ? -32.467 -3.686 42.994 1.00 80.44 156 LEU A N 1
ATOM 1160 C CA . LEU A 1 156 ? -31.364 -4.580 42.638 1.00 80.44 156 LEU A CA 1
ATOM 1161 C C . LEU A 1 156 ? -31.594 -5.249 41.278 1.00 80.44 156 LEU A C 1
ATOM 1163 O O . LEU A 1 156 ? -30.689 -5.247 40.448 1.00 80.44 156 LEU A O 1
ATOM 1167 N N . ALA A 1 157 ? -32.802 -5.756 41.019 1.00 83.06 157 ALA A N 1
ATOM 1168 C CA . ALA A 1 157 ? -33.136 -6.381 39.740 1.00 83.06 157 ALA A CA 1
ATOM 1169 C C . ALA A 1 157 ? -33.011 -5.400 38.557 1.00 83.06 157 ALA A C 1
ATOM 1171 O O . ALA A 1 157 ? -32.504 -5.764 37.492 1.00 83.06 157 ALA A O 1
ATOM 1172 N N . GLU A 1 158 ? -33.426 -4.140 38.734 1.00 81.56 158 GLU A N 1
ATOM 1173 C CA . GLU A 1 158 ? -33.255 -3.119 37.694 1.00 81.56 158 GLU A CA 1
ATOM 1174 C C . GLU A 1 158 ? -31.775 -2.744 37.516 1.00 81.56 158 GLU A C 1
ATOM 1176 O O . GLU A 1 158 ? -31.295 -2.645 36.384 1.00 81.56 158 GLU A O 1
ATOM 1181 N N . ALA A 1 159 ? -31.013 -2.619 38.608 1.00 81.12 159 ALA A N 1
ATOM 1182 C CA . ALA A 1 159 ? -29.575 -2.372 38.542 1.00 81.12 159 ALA A CA 1
ATOM 1183 C C . ALA A 1 159 ? -28.823 -3.503 37.812 1.00 81.12 159 ALA A C 1
ATOM 1185 O O . ALA A 1 159 ? -27.989 -3.226 36.950 1.00 81.12 159 ALA A O 1
ATOM 1186 N N . GLU A 1 160 ? -29.150 -4.770 38.083 1.00 84.56 160 GLU A N 1
ATOM 1187 C CA . GLU A 1 160 ? -28.576 -5.937 37.395 1.00 84.56 160 GLU A CA 1
ATOM 1188 C C . GLU A 1 160 ? -28.863 -5.921 35.888 1.00 84.56 160 GLU A C 1
ATOM 1190 O O . GLU A 1 160 ? -27.987 -6.225 35.068 1.00 84.56 160 GLU A O 1
ATOM 1195 N N . LYS A 1 161 ? -30.071 -5.504 35.494 1.00 88.12 161 LYS A N 1
ATOM 1196 C CA . LYS A 1 161 ? -30.449 -5.345 34.086 1.00 88.12 161 LYS A CA 1
ATOM 1197 C C . LYS A 1 161 ? -29.650 -4.230 33.408 1.00 88.12 161 LYS A C 1
ATOM 1199 O O . LYS A 1 161 ? -29.148 -4.442 32.301 1.00 88.12 161 LYS A O 1
ATOM 1204 N N . VAL A 1 162 ? -29.484 -3.080 34.065 1.00 85.31 162 VAL A N 1
ATOM 1205 C CA . VAL A 1 162 ? -28.669 -1.959 33.559 1.00 85.31 162 VAL A CA 1
ATOM 1206 C C . VAL A 1 162 ? -27.202 -2.362 33.421 1.00 85.31 162 VAL A C 1
ATOM 1208 O O . VAL A 1 162 ? -26.588 -2.080 32.388 1.00 85.31 162 VAL A O 1
ATOM 1211 N N . VAL A 1 163 ? -26.643 -3.067 34.409 1.00 86.56 163 VAL A N 1
ATOM 1212 C CA . VAL A 1 163 ? -25.273 -3.601 34.352 1.00 86.56 163 VAL A CA 1
ATOM 1213 C C . VAL A 1 163 ? -25.130 -4.568 33.181 1.00 86.56 163 VAL A C 1
ATOM 1215 O O . VAL A 1 163 ? -24.217 -4.415 32.376 1.00 86.56 163 VAL A O 1
ATOM 1218 N N . THR A 1 164 ? -26.065 -5.505 33.017 1.00 88.44 164 THR A N 1
ATOM 1219 C CA . THR A 1 164 ? -26.047 -6.480 31.915 1.00 88.44 164 THR A CA 1
ATOM 1220 C C . THR A 1 164 ? -26.105 -5.795 30.546 1.00 88.44 164 THR A C 1
ATOM 1222 O O . THR A 1 164 ? -25.339 -6.136 29.640 1.00 88.44 164 THR A O 1
ATOM 1225 N N . GLN A 1 165 ? -26.978 -4.796 30.379 1.00 87.12 165 GLN A N 1
ATOM 1226 C CA . GLN A 1 165 ? -27.069 -4.017 29.140 1.00 87.12 165 GLN A CA 1
ATOM 1227 C C . GLN A 1 165 ? -25.792 -3.216 28.873 1.00 87.12 165 GLN A C 1
ATOM 1229 O O . GLN A 1 165 ? -25.292 -3.222 27.747 1.00 87.12 165 GLN A O 1
ATOM 1234 N N . SER A 1 166 ? -25.232 -2.586 29.906 1.00 85.56 166 SER A N 1
ATOM 1235 C CA . SER A 1 166 ? -23.980 -1.829 29.815 1.00 85.56 166 SER A CA 1
ATOM 1236 C C . SER A 1 166 ? -22.807 -2.738 29.448 1.00 85.56 166 SER A C 1
ATOM 1238 O O . SER A 1 166 ? -22.026 -2.400 28.562 1.00 85.56 166 SER A O 1
ATOM 1240 N N . GLN A 1 167 ? -22.723 -3.932 30.041 1.00 88.69 167 GLN A N 1
ATOM 1241 C CA . GLN A 1 167 ? -21.706 -4.934 29.719 1.00 88.69 167 GLN A CA 1
ATOM 1242 C C . GLN A 1 167 ? -21.795 -5.348 28.244 1.00 88.69 167 GLN A C 1
ATOM 1244 O O . GLN A 1 167 ? -20.787 -5.363 27.541 1.00 88.69 167 GLN A O 1
ATOM 1249 N N . LYS A 1 168 ? -23.012 -5.612 27.743 1.00 91.81 168 LYS A N 1
ATOM 1250 C CA . LYS A 1 168 ? -23.245 -5.950 26.331 1.00 91.81 168 LYS A CA 1
ATOM 1251 C C . LYS A 1 168 ? -22.858 -4.802 25.394 1.00 91.81 168 LYS A C 1
ATOM 1253 O O . LYS A 1 168 ? -22.258 -5.051 24.345 1.00 91.81 168 LYS A O 1
ATOM 1258 N N . ALA A 1 169 ? -23.178 -3.562 25.766 1.00 87.50 169 ALA A N 1
ATOM 1259 C CA . ALA A 1 169 ? -22.790 -2.375 25.010 1.00 87.50 169 ALA A CA 1
ATOM 1260 C C . ALA A 1 169 ? -21.263 -2.226 24.959 1.00 87.50 169 ALA A C 1
ATOM 1262 O O . ALA A 1 169 ? -20.712 -2.050 23.878 1.00 87.50 169 ALA A O 1
ATOM 1263 N N . VAL A 1 170 ? -20.568 -2.397 26.089 1.00 89.31 170 VAL A N 1
ATOM 1264 C CA . VAL A 1 170 ? -19.097 -2.367 26.156 1.00 89.31 170 VAL A CA 1
ATOM 1265 C C . VAL A 1 170 ? -18.478 -3.454 25.282 1.00 89.31 170 VAL A C 1
ATOM 1267 O O . VAL A 1 170 ? -17.577 -3.158 24.503 1.00 89.31 170 VAL A O 1
ATOM 1270 N N . THR A 1 171 ? -18.969 -4.695 25.353 1.00 92.31 171 THR A N 1
ATOM 1271 C CA . THR A 1 171 ? -18.475 -5.790 24.503 1.00 92.31 171 THR A CA 1
ATOM 1272 C C . THR A 1 171 ? -18.679 -5.490 23.019 1.00 92.31 171 THR A C 1
ATOM 1274 O O . THR A 1 171 ? -17.769 -5.709 22.223 1.00 92.31 171 THR A O 1
ATOM 1277 N N . THR A 1 172 ? -19.841 -4.948 22.646 1.00 93.12 172 THR A N 1
ATOM 1278 C CA . THR A 1 172 ? -20.148 -4.593 21.251 1.00 93.12 172 THR A CA 1
ATOM 1279 C C . THR A 1 172 ? -19.250 -3.459 20.758 1.00 93.12 172 THR A C 1
ATOM 1281 O O . THR A 1 172 ? -18.643 -3.577 19.698 1.00 93.12 172 THR A O 1
ATOM 1284 N N . SER A 1 173 ? -19.095 -2.395 21.550 1.00 89.88 173 SER A N 1
ATOM 1285 C CA . SER A 1 173 ? -18.203 -1.275 21.230 1.00 89.88 173 SER A CA 1
ATOM 1286 C C . SER A 1 173 ? -16.743 -1.709 21.144 1.00 89.88 173 SER A C 1
ATOM 1288 O O . SER A 1 173 ? -16.018 -1.234 20.279 1.00 89.88 173 SER A O 1
ATOM 1290 N N . LYS A 1 174 ? -16.299 -2.635 22.005 1.00 91.81 174 LYS A N 1
ATOM 1291 C CA . LYS A 1 174 ? -14.942 -3.186 21.941 1.00 91.81 174 LYS A CA 1
ATOM 1292 C C . LYS A 1 174 ? -14.712 -3.942 20.631 1.00 91.81 174 LYS A C 1
ATOM 1294 O O . LYS A 1 174 ? -13.703 -3.701 19.982 1.00 91.81 174 LYS A O 1
ATOM 1299 N N . ALA A 1 175 ? -15.666 -4.775 20.212 1.00 93.50 175 ALA A N 1
ATOM 1300 C CA . ALA A 1 175 ? -15.587 -5.479 18.934 1.00 93.50 175 ALA A CA 1
ATOM 1301 C C . ALA A 1 175 ? -15.578 -4.518 17.727 1.00 93.50 175 ALA A C 1
ATOM 1303 O O . ALA A 1 175 ? -14.799 -4.721 16.799 1.00 93.50 175 ALA A O 1
ATOM 1304 N N . ASP A 1 176 ? -16.392 -3.454 17.750 1.00 91.50 176 ASP A N 1
ATOM 1305 C CA . ASP A 1 176 ? -16.399 -2.415 16.704 1.00 91.50 176 ASP A CA 1
ATOM 1306 C C . ASP A 1 176 ? -15.058 -1.666 16.632 1.00 91.50 176 ASP A C 1
ATOM 1308 O O . ASP A 1 176 ? -14.517 -1.456 15.546 1.00 91.50 176 ASP A O 1
ATOM 1312 N N . VAL A 1 177 ? -14.475 -1.311 17.783 1.00 92.12 177 VAL A N 1
ATOM 1313 C CA . VAL A 1 177 ? -13.144 -0.689 17.847 1.00 92.12 177 VAL A CA 1
ATOM 1314 C C . VAL A 1 177 ? -12.075 -1.633 17.303 1.00 92.12 177 VAL A C 1
ATOM 1316 O O . VAL A 1 177 ? -11.290 -1.215 16.455 1.00 92.12 177 VAL A O 1
ATOM 1319 N N . ASP A 1 178 ? -12.062 -2.897 17.728 1.00 93.75 178 ASP A N 1
ATOM 1320 C CA . ASP A 1 178 ? -11.083 -3.885 17.265 1.00 93.75 178 ASP A CA 1
ATOM 1321 C C . ASP A 1 178 ? -11.187 -4.089 15.736 1.00 93.75 178 ASP A C 1
ATOM 1323 O O . ASP A 1 178 ? -10.170 -4.122 15.037 1.00 93.75 178 ASP A O 1
ATOM 1327 N N . GLN A 1 179 ? -12.408 -4.124 15.182 1.00 93.50 179 GLN A N 1
ATOM 1328 C CA . GLN A 1 179 ? -12.637 -4.185 13.734 1.00 93.50 179 GLN A CA 1
ATOM 1329 C C . GLN A 1 179 ? -12.119 -2.932 13.014 1.00 93.50 179 GLN A C 1
ATOM 1331 O O . GLN A 1 179 ? -11.447 -3.042 11.985 1.00 93.50 179 GLN A O 1
ATOM 1336 N N . LYS A 1 180 ? -12.397 -1.738 13.550 1.00 90.56 180 LYS A N 1
ATOM 1337 C CA . LYS A 1 180 ? -11.923 -0.469 12.978 1.00 90.56 180 LYS A CA 1
ATOM 1338 C C . LYS A 1 180 ? -10.403 -0.349 13.019 1.00 90.56 180 LYS A C 1
ATOM 1340 O O . LYS A 1 180 ? -9.824 0.128 12.048 1.00 90.56 180 LYS A O 1
ATOM 1345 N N . VAL A 1 181 ? -9.754 -0.824 14.082 1.00 94.81 181 VAL A N 1
ATOM 1346 C CA . VAL A 1 181 ? -8.287 -0.883 14.180 1.00 94.81 181 VAL A CA 1
ATOM 1347 C C . VAL A 1 181 ? -7.715 -1.823 13.118 1.00 94.81 181 VAL A C 1
ATOM 1349 O O . VAL A 1 181 ? -6.797 -1.438 12.398 1.00 94.81 181 VAL A O 1
ATOM 1352 N N . ALA A 1 182 ? -8.291 -3.016 12.945 1.00 94.69 182 ALA A N 1
ATOM 1353 C CA . ALA A 1 182 ? -7.854 -3.945 11.902 1.00 94.69 182 ALA A CA 1
ATOM 1354 C C . ALA A 1 182 ? -8.011 -3.350 10.487 1.00 94.69 182 ALA A C 1
ATOM 1356 O O . ALA A 1 182 ? -7.109 -3.465 9.655 1.00 94.69 182 ALA A O 1
ATOM 1357 N N . MET A 1 183 ? -9.131 -2.668 10.216 1.00 94.75 183 MET A N 1
ATOM 1358 C CA . MET A 1 183 ? -9.357 -1.969 8.945 1.00 94.75 183 MET A CA 1
ATOM 1359 C C . MET A 1 183 ? -8.381 -0.806 8.732 1.00 94.75 183 MET A C 1
ATOM 1361 O O . MET A 1 183 ? -7.886 -0.628 7.617 1.00 94.75 183 MET A O 1
ATOM 1365 N N . ALA A 1 184 ? -8.089 -0.030 9.778 1.00 92.06 184 ALA A N 1
ATOM 1366 C CA . ALA A 1 184 ? -7.133 1.071 9.720 1.00 92.06 184 ALA A CA 1
ATOM 1367 C C . ALA A 1 184 ? -5.718 0.565 9.404 1.00 92.06 184 ALA A C 1
ATOM 1369 O O . ALA A 1 184 ? -5.084 1.099 8.498 1.00 92.06 184 ALA A O 1
ATOM 1370 N N . ASN A 1 185 ? -5.270 -0.512 10.058 1.00 94.38 185 ASN A N 1
ATOM 1371 C CA . ASN A 1 185 ? -3.965 -1.126 9.790 1.00 94.38 185 ASN A CA 1
ATOM 1372 C C . ASN A 1 185 ? -3.860 -1.624 8.343 1.00 94.38 185 ASN A C 1
ATOM 1374 O O . ASN A 1 185 ? -2.923 -1.264 7.637 1.00 94.38 185 ASN A O 1
ATOM 1378 N N . LYS A 1 186 ? -4.875 -2.349 7.852 1.00 95.62 186 LYS A N 1
ATOM 1379 C CA . LYS A 1 186 ? -4.914 -2.808 6.453 1.00 95.62 186 LYS A CA 1
ATOM 1380 C C . LYS A 1 186 ? -4.886 -1.643 5.455 1.00 95.62 186 LYS A C 1
ATOM 1382 O O . LYS A 1 186 ? -4.287 -1.745 4.387 1.00 95.62 186 LYS A O 1
ATOM 1387 N N . THR A 1 187 ? -5.553 -0.538 5.787 1.00 93.56 187 THR A N 1
ATOM 1388 C CA . THR A 1 187 ? -5.564 0.667 4.945 1.00 93.56 187 THR A CA 1
ATOM 1389 C C . THR A 1 187 ? -4.201 1.359 4.950 1.00 93.56 187 THR A C 1
ATOM 1391 O O . THR A 1 187 ? -3.750 1.802 3.897 1.00 93.56 187 THR A O 1
ATOM 1394 N N . ALA A 1 188 ? -3.524 1.414 6.100 1.00 94.19 188 ALA A N 1
ATOM 1395 C CA . ALA A 1 188 ? -2.178 1.968 6.220 1.00 94.19 188 ALA A CA 1
ATOM 1396 C C . ALA A 1 188 ? -1.155 1.161 5.401 1.00 94.19 188 ALA A C 1
ATOM 1398 O O . ALA A 1 188 ? -0.416 1.752 4.620 1.00 94.19 188 ALA A O 1
ATOM 1399 N N . GLU A 1 189 ? -1.183 -0.173 5.489 1.00 95.94 189 GLU A N 1
ATOM 1400 C CA . GLU A 1 189 ? -0.331 -1.063 4.680 1.00 95.94 189 GLU A CA 1
ATOM 1401 C C . GLU A 1 189 ? -0.572 -0.871 3.173 1.00 95.94 189 GLU A C 1
ATOM 1403 O O . GLU A 1 189 ? 0.368 -0.781 2.380 1.00 95.94 189 GLU A O 1
ATOM 1408 N N . ALA A 1 190 ? -1.841 -0.766 2.759 1.00 95.69 190 ALA A N 1
ATOM 1409 C CA . ALA A 1 190 ? -2.191 -0.522 1.362 1.00 95.69 190 ALA A CA 1
ATOM 1410 C C . ALA A 1 190 ? -1.696 0.849 0.870 1.00 95.69 190 ALA A C 1
ATOM 1412 O O . ALA A 1 190 ? -1.227 0.960 -0.264 1.00 95.69 190 ALA A O 1
ATOM 1413 N N . LEU A 1 191 ? -1.778 1.883 1.713 1.00 96.31 191 LEU A N 1
ATOM 1414 C CA . LEU A 1 191 ? -1.291 3.224 1.399 1.00 96.31 191 LEU A CA 1
ATOM 1415 C C . LEU A 1 191 ? 0.239 3.269 1.299 1.00 96.31 191 LEU A C 1
ATOM 1417 O O . LEU A 1 191 ? 0.768 3.893 0.378 1.00 96.31 191 LEU A O 1
ATOM 1421 N N . GLU A 1 192 ? 0.949 2.601 2.208 1.00 97.56 192 GLU A N 1
ATOM 1422 C CA . GLU A 1 192 ? 2.410 2.487 2.171 1.00 97.56 192 GLU A CA 1
ATOM 1423 C C . GLU A 1 192 ? 2.862 1.809 0.875 1.00 97.56 192 GLU A C 1
ATOM 1425 O O . GLU A 1 192 ? 3.687 2.359 0.139 1.00 97.56 192 GLU A O 1
ATOM 1430 N N . LYS A 1 193 ? 2.234 0.677 0.523 1.00 97.19 193 LYS A N 1
ATOM 1431 C CA . LYS A 1 193 ? 2.503 -0.016 -0.740 1.00 97.19 193 LYS A CA 1
ATOM 1432 C C . LYS A 1 193 ? 2.223 0.877 -1.950 1.00 97.19 193 LYS A C 1
ATOM 1434 O O . LYS A 1 193 ? 3.062 0.967 -2.840 1.00 97.19 193 LYS A O 1
ATOM 1439 N N . ALA A 1 194 ? 1.079 1.561 -1.983 1.00 96.69 194 ALA A N 1
ATOM 1440 C CA . ALA A 1 194 ? 0.730 2.455 -3.088 1.00 96.69 194 ALA A CA 1
ATOM 1441 C C . ALA A 1 194 ? 1.714 3.630 -3.223 1.00 96.69 194 ALA A C 1
ATOM 1443 O O . ALA A 1 194 ? 2.045 4.035 -4.335 1.00 96.69 194 ALA A O 1
ATOM 1444 N N . THR A 1 195 ? 2.217 4.155 -2.105 1.00 97.56 195 THR A N 1
ATOM 1445 C CA . THR A 1 195 ? 3.213 5.235 -2.095 1.00 97.56 195 THR A CA 1
ATOM 1446 C C . THR A 1 195 ? 4.565 4.756 -2.624 1.00 97.56 195 THR A C 1
ATOM 1448 O O . THR A 1 195 ? 5.205 5.460 -3.411 1.00 97.56 195 THR A O 1
ATOM 1451 N N . ALA A 1 196 ? 4.989 3.549 -2.240 1.00 97.12 196 ALA A N 1
ATOM 1452 C CA . ALA A 1 196 ? 6.200 2.924 -2.766 1.00 97.12 196 ALA A CA 1
ATOM 1453 C C . ALA A 1 196 ? 6.077 2.630 -4.272 1.00 97.12 196 ALA A C 1
ATOM 1455 O O . ALA A 1 196 ? 6.968 2.994 -5.039 1.00 97.12 196 ALA A O 1
ATOM 1456 N N . ASP A 1 197 ? 4.949 2.056 -4.706 1.00 96.88 197 ASP A N 1
ATOM 1457 C CA . ASP A 1 197 ? 4.667 1.769 -6.117 1.00 96.88 197 ASP A CA 1
ATOM 1458 C C . ASP A 1 197 ? 4.648 3.060 -6.959 1.00 96.88 197 ASP A C 1
ATOM 1460 O O . ASP A 1 197 ? 5.246 3.104 -8.033 1.00 96.88 197 ASP A O 1
ATOM 1464 N N . LEU A 1 198 ? 4.029 4.138 -6.458 1.00 97.50 198 LEU A N 1
ATOM 1465 C CA . LEU A 1 198 ? 4.019 5.447 -7.122 1.00 97.50 198 LEU A CA 1
ATOM 1466 C C . LEU A 1 198 ? 5.425 6.051 -7.215 1.00 97.50 198 LEU A C 1
ATOM 1468 O O . LEU A 1 198 ? 5.801 6.588 -8.254 1.00 97.50 198 LEU A O 1
ATOM 1472 N N . THR A 1 199 ? 6.212 5.956 -6.142 1.00 97.19 199 THR A N 1
ATOM 1473 C CA . THR A 1 199 ? 7.600 6.439 -6.128 1.00 97.19 199 THR A CA 1
ATOM 1474 C C . THR A 1 199 ? 8.435 5.699 -7.167 1.00 97.19 199 THR A C 1
ATOM 1476 O O . THR A 1 199 ? 9.145 6.338 -7.944 1.00 97.19 199 THR A O 1
ATOM 1479 N N . LYS A 1 200 ? 8.297 4.370 -7.229 1.00 96.88 200 LYS A N 1
ATOM 1480 C CA . LYS A 1 200 ? 8.955 3.530 -8.228 1.00 96.88 200 LYS A CA 1
ATOM 1481 C C . LYS A 1 200 ? 8.544 3.936 -9.645 1.00 96.88 200 LYS A C 1
ATOM 1483 O O . LYS A 1 200 ? 9.410 4.236 -10.459 1.00 96.88 200 LYS A O 1
ATOM 1488 N N . ALA A 1 201 ? 7.244 4.045 -9.914 1.00 97.19 201 ALA A N 1
ATOM 1489 C CA . ALA A 1 201 ? 6.735 4.433 -11.228 1.00 97.19 201 ALA A CA 1
ATOM 1490 C C . ALA A 1 201 ? 7.216 5.829 -11.663 1.00 97.19 201 ALA A C 1
ATOM 1492 O O . ALA A 1 201 ? 7.610 6.012 -12.813 1.00 97.19 201 ALA A O 1
ATOM 1493 N N . ASN A 1 202 ? 7.240 6.806 -10.751 1.00 96.75 202 ASN A N 1
ATOM 1494 C CA . ASN A 1 202 ? 7.759 8.143 -11.044 1.00 96.75 202 ASN A CA 1
ATOM 1495 C C . ASN A 1 202 ? 9.248 8.102 -11.407 1.00 96.75 202 ASN A C 1
ATOM 1497 O O . ASN A 1 202 ? 9.652 8.729 -12.382 1.00 96.75 202 ASN A O 1
ATOM 1501 N N . GLN A 1 203 ? 10.052 7.331 -10.670 1.00 96.44 203 GLN A N 1
ATOM 1502 C CA . GLN A 1 203 ? 11.473 7.153 -10.977 1.00 96.44 203 GLN A CA 1
ATOM 1503 C C . GLN A 1 203 ? 11.690 6.457 -12.332 1.00 96.44 203 GLN A C 1
ATOM 1505 O O . GLN A 1 203 ? 12.565 6.878 -13.087 1.00 96.44 203 GLN A O 1
ATOM 1510 N N . ASP A 1 204 ? 10.867 5.458 -12.679 1.00 95.19 204 ASP A N 1
ATOM 1511 C CA . ASP A 1 204 ? 10.914 4.791 -13.987 1.00 95.19 204 ASP A CA 1
ATOM 1512 C C . ASP A 1 204 ? 10.586 5.767 -15.131 1.00 95.19 204 ASP A C 1
ATOM 1514 O O . ASP A 1 204 ? 11.288 5.793 -16.141 1.00 95.19 204 ASP A O 1
ATOM 1518 N N . VAL A 1 205 ? 9.562 6.615 -14.959 1.00 96.25 205 VAL A N 1
ATOM 1519 C CA . VAL A 1 205 ? 9.167 7.640 -15.942 1.00 96.25 205 VAL A CA 1
ATOM 1520 C C . VAL A 1 205 ? 10.238 8.721 -16.099 1.00 96.25 205 VAL A C 1
ATOM 1522 O O . VAL A 1 205 ? 10.583 9.095 -17.223 1.00 96.25 205 VAL A O 1
ATOM 1525 N N . GLU A 1 206 ? 10.792 9.223 -14.994 1.00 95.19 206 GLU A N 1
ATOM 1526 C CA . GLU A 1 206 ? 11.868 10.222 -15.015 1.00 95.19 206 GLU A CA 1
ATOM 1527 C C . GLU A 1 206 ? 13.118 9.702 -15.739 1.00 95.19 206 GLU A C 1
ATOM 1529 O O . GLU A 1 206 ? 13.805 10.470 -16.422 1.00 95.19 206 GLU A O 1
ATOM 1534 N N . ALA A 1 207 ? 13.378 8.397 -15.641 1.00 96.44 207 ALA A N 1
ATOM 1535 C CA . ALA A 1 207 ? 14.515 7.724 -16.253 1.00 96.44 207 ALA A CA 1
ATOM 1536 C C . ALA A 1 207 ? 14.296 7.275 -17.709 1.00 96.44 207 ALA A C 1
ATOM 1538 O O . ALA A 1 207 ? 15.184 6.647 -18.292 1.00 96.44 207 ALA A O 1
ATOM 1539 N N . ILE A 1 208 ? 13.162 7.612 -18.337 1.00 96.38 208 ILE A N 1
ATOM 1540 C CA . ILE A 1 208 ? 12.960 7.353 -19.769 1.00 96.38 208 ILE A CA 1
ATOM 15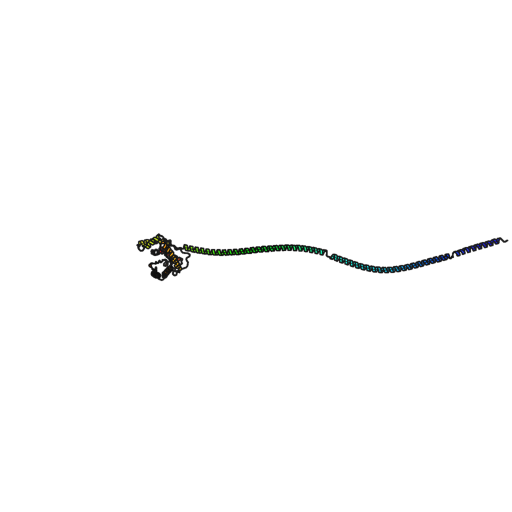41 C C . ILE A 1 208 ? 13.989 8.157 -20.574 1.00 96.38 208 ILE A C 1
ATOM 1543 O O . ILE A 1 208 ? 14.002 9.401 -20.588 1.00 96.38 208 ILE A O 1
ATOM 1547 N N . ASN A 1 209 ? 14.859 7.412 -21.253 1.00 98.00 209 ASN A N 1
ATOM 1548 C CA . ASN A 1 209 ? 15.906 7.936 -22.113 1.00 98.00 209 ASN A CA 1
ATOM 1549 C C . ASN A 1 209 ? 15.343 8.226 -23.508 1.00 98.00 209 ASN A C 1
ATOM 1551 O O . ASN A 1 209 ? 14.520 7.479 -24.032 1.00 98.00 209 ASN A O 1
ATOM 1555 N N . GLN A 1 210 ? 15.777 9.337 -24.102 1.00 96.88 210 GLN A N 1
ATOM 1556 C CA . GLN A 1 210 ? 15.328 9.762 -25.426 1.00 96.88 210 GLN A CA 1
ATOM 1557 C C . GLN A 1 210 ? 16.517 10.091 -26.323 1.00 96.88 210 GLN A C 1
ATOM 1559 O O . GLN A 1 210 ? 17.533 10.592 -25.829 1.00 96.88 210 GLN A O 1
ATOM 1564 N N . ILE A 1 211 ? 16.352 9.860 -27.627 1.00 97.12 211 ILE A N 1
ATOM 1565 C CA . ILE A 1 211 ? 17.268 10.314 -28.674 1.00 97.12 211 ILE A CA 1
ATOM 1566 C C . ILE A 1 211 ? 16.631 11.484 -29.430 1.00 97.12 211 ILE A C 1
ATOM 1568 O O . ILE A 1 211 ? 15.673 11.341 -30.186 1.00 97.12 211 ILE A O 1
ATOM 1572 N N . LYS A 1 212 ? 17.172 12.679 -29.214 1.00 96.75 212 LYS A N 1
ATOM 1573 C CA . LYS A 1 212 ? 16.808 13.911 -29.908 1.00 96.75 212 LYS A CA 1
ATOM 1574 C C . LYS A 1 212 ? 17.603 14.038 -31.197 1.00 96.75 212 LYS A C 1
ATOM 1576 O O . LYS A 1 212 ? 18.832 13.980 -31.180 1.00 96.75 212 LYS A O 1
ATOM 1581 N N . LEU A 1 213 ? 16.885 14.301 -32.280 1.00 96.94 213 LEU A N 1
ATOM 1582 C CA . LEU A 1 213 ? 17.411 14.572 -33.614 1.00 96.94 213 LEU A CA 1
ATOM 1583 C C . LEU A 1 213 ? 16.774 15.859 -34.149 1.00 96.94 213 LEU A C 1
ATOM 1585 O O . LEU A 1 213 ? 15.641 16.192 -33.797 1.00 96.94 213 LEU A O 1
ATOM 1589 N N . THR A 1 214 ? 17.483 16.580 -35.017 1.00 97.94 214 THR A N 1
ATOM 1590 C CA . THR A 1 214 ? 16.902 17.693 -35.781 1.00 97.94 214 THR A CA 1
ATOM 1591 C C . THR A 1 214 ? 16.648 17.273 -37.221 1.00 97.94 214 THR A C 1
ATOM 1593 O O . THR A 1 214 ? 17.359 16.433 -37.769 1.00 97.94 214 THR A O 1
ATOM 1596 N N . GLN A 1 215 ? 15.665 17.903 -37.867 1.00 98.00 215 GLN A N 1
ATOM 1597 C CA . GLN A 1 215 ? 15.398 17.672 -39.291 1.00 98.00 215 GLN A CA 1
ATOM 1598 C C . GLN A 1 215 ? 16.608 18.020 -40.170 1.00 98.00 215 GLN A C 1
ATOM 1600 O O . GLN A 1 215 ? 16.867 17.338 -41.156 1.00 98.00 215 GLN A O 1
ATOM 1605 N N . GLU A 1 216 ? 17.387 19.037 -39.787 1.00 98.00 216 GLU A N 1
ATOM 1606 C CA . GLU A 1 216 ? 18.616 19.393 -40.497 1.00 98.00 216 GLU A CA 1
ATOM 1607 C C . GLU A 1 216 ? 19.676 18.290 -40.404 1.00 98.00 216 GLU A C 1
ATOM 1609 O O . GLU A 1 216 ? 20.279 17.939 -41.416 1.00 98.00 216 GLU A O 1
ATOM 1614 N N . TYR A 1 217 ? 19.880 17.724 -39.212 1.00 97.69 217 TYR A N 1
ATOM 1615 C CA . TYR A 1 217 ? 20.823 16.628 -39.021 1.00 97.69 217 TYR A CA 1
ATOM 1616 C C . TYR A 1 217 ? 20.374 15.369 -39.777 1.00 97.69 217 TYR A C 1
ATOM 1618 O O . TYR A 1 217 ? 21.174 14.774 -40.490 1.00 97.69 217 TYR A O 1
ATOM 1626 N N . ILE A 1 218 ? 19.083 15.019 -39.709 1.00 97.69 218 ILE A N 1
ATOM 1627 C CA . ILE A 1 218 ? 18.501 13.890 -40.458 1.00 97.69 218 ILE A CA 1
ATOM 1628 C C . ILE A 1 218 ? 18.733 14.058 -41.966 1.00 97.69 218 ILE A C 1
ATOM 1630 O O . ILE A 1 218 ? 19.163 13.121 -42.637 1.00 97.69 218 ILE A O 1
ATOM 1634 N N . ALA A 1 219 ? 18.471 15.250 -42.510 1.00 97.56 219 ALA A N 1
ATOM 1635 C CA . ALA A 1 219 ? 18.687 15.530 -43.926 1.00 97.56 219 ALA A CA 1
ATOM 1636 C C . ALA A 1 219 ? 20.173 15.455 -44.311 1.00 97.56 219 ALA A C 1
ATOM 1638 O O . ALA A 1 219 ? 20.501 14.870 -45.339 1.00 97.56 219 ALA A O 1
ATOM 1639 N N . ALA A 1 220 ? 21.064 16.008 -43.481 1.00 96.69 220 ALA A N 1
ATOM 1640 C CA . ALA A 1 220 ? 22.505 15.951 -43.712 1.00 96.69 220 ALA A CA 1
ATOM 1641 C C . ALA A 1 220 ? 23.037 14.510 -43.687 1.00 96.69 220 ALA A C 1
ATOM 1643 O O . ALA A 1 220 ? 23.847 14.154 -44.538 1.00 96.69 220 ALA A O 1
ATOM 1644 N N . LEU A 1 221 ? 22.555 13.675 -42.760 1.00 96.25 221 LEU A N 1
ATOM 1645 C CA . LEU A 1 221 ? 22.999 12.287 -42.649 1.00 96.25 221 LEU A CA 1
ATOM 1646 C C . LEU A 1 221 ? 22.486 11.435 -43.814 1.00 96.25 221 LEU A C 1
ATOM 1648 O O . LEU A 1 221 ? 23.244 10.646 -44.366 1.00 96.25 221 LEU A O 1
ATOM 1652 N N . ARG A 1 222 ? 21.237 11.644 -44.255 1.00 95.44 222 ARG A N 1
ATOM 1653 C CA . ARG A 1 222 ? 20.716 11.007 -45.477 1.00 95.44 222 ARG A CA 1
ATOM 1654 C C . ARG A 1 222 ? 21.541 11.375 -46.708 1.00 95.44 222 ARG A C 1
ATOM 1656 O O . ARG A 1 222 ? 21.831 10.501 -47.518 1.00 95.44 222 ARG A O 1
ATOM 1663 N N . ASP A 1 223 ? 21.910 12.649 -46.845 1.00 94.56 223 ASP A N 1
ATOM 1664 C CA . ASP A 1 223 ? 22.711 13.116 -47.979 1.00 94.56 223 ASP A CA 1
ATOM 1665 C C . ASP A 1 223 ? 24.111 12.495 -47.970 1.00 94.56 223 ASP A C 1
ATOM 1667 O O . ASP A 1 223 ? 24.575 12.003 -48.997 1.00 94.56 223 ASP A O 1
ATOM 1671 N N . TYR A 1 224 ? 24.742 12.451 -46.792 1.00 94.56 224 TYR A N 1
ATOM 1672 C CA . TYR A 1 224 ? 26.018 11.774 -46.583 1.00 94.56 224 TYR A CA 1
ATOM 1673 C C . TYR A 1 224 ? 25.925 10.290 -46.960 1.00 94.56 224 TYR A C 1
ATOM 1675 O O . TYR A 1 224 ? 26.641 9.852 -47.856 1.00 94.56 224 TYR A O 1
ATOM 1683 N N . ALA A 1 225 ? 24.992 9.538 -46.368 1.00 91.94 225 ALA A N 1
ATOM 1684 C CA . ALA A 1 225 ? 24.840 8.101 -46.603 1.00 91.94 225 ALA A CA 1
ATOM 1685 C C . ALA A 1 225 ? 24.608 7.754 -48.086 1.00 91.94 225 ALA A C 1
ATOM 1687 O O . ALA A 1 225 ? 25.124 6.757 -48.583 1.00 91.94 225 ALA A O 1
ATOM 1688 N N . GLN A 1 226 ? 23.865 8.591 -48.819 1.00 92.06 226 GLN A N 1
ATOM 1689 C CA . GLN A 1 226 ? 23.590 8.372 -50.242 1.00 92.06 226 GLN A CA 1
ATOM 1690 C C . GLN A 1 226 ? 24.780 8.678 -51.157 1.00 92.06 226 GLN A C 1
ATOM 1692 O O . GLN A 1 226 ? 24.883 8.094 -52.235 1.00 92.06 226 GLN A O 1
ATOM 1697 N N . LYS A 1 227 ? 25.645 9.624 -50.776 1.00 92.75 227 LYS A N 1
ATOM 1698 C CA . LYS A 1 227 ? 26.638 10.207 -51.689 1.00 92.75 227 LYS A CA 1
ATOM 1699 C C . LYS A 1 227 ? 28.079 9.844 -51.358 1.00 92.75 227 LYS A C 1
ATOM 1701 O O . LYS A 1 227 ? 28.913 9.895 -52.264 1.00 92.75 227 LYS A O 1
ATOM 1706 N N . ILE A 1 228 ? 28.370 9.463 -50.111 1.00 89.50 228 ILE A N 1
ATOM 1707 C CA . ILE A 1 228 ? 29.736 9.337 -49.585 1.00 89.50 228 ILE A CA 1
ATOM 1708 C C . ILE A 1 228 ? 30.639 8.428 -50.430 1.00 89.50 228 ILE A C 1
ATOM 1710 O O . ILE A 1 228 ? 31.807 8.735 -50.621 1.00 89.50 228 ILE A O 1
ATOM 1714 N N . ALA A 1 229 ? 30.086 7.382 -51.047 1.00 87.94 229 ALA A N 1
ATOM 1715 C CA . ALA A 1 229 ? 30.837 6.465 -51.907 1.00 87.94 229 ALA A CA 1
ATOM 1716 C C . ALA A 1 229 ? 31.335 7.077 -53.237 1.00 87.94 229 ALA A C 1
ATOM 1718 O O . ALA A 1 229 ? 32.106 6.438 -53.951 1.00 87.94 229 ALA A O 1
ATOM 1719 N N . THR A 1 230 ? 30.863 8.270 -53.620 1.00 91.75 230 THR A N 1
ATOM 1720 C CA . THR A 1 230 ? 31.067 8.839 -54.971 1.00 91.75 230 THR A CA 1
ATOM 1721 C C . THR A 1 230 ? 31.521 10.298 -54.998 1.00 91.75 230 THR A C 1
ATOM 1723 O O . THR A 1 230 ? 31.910 10.791 -56.057 1.00 91.75 230 THR A O 1
ATOM 1726 N N . VAL A 1 231 ? 31.455 11.000 -53.867 1.00 92.44 231 VAL A N 1
ATOM 1727 C CA . VAL A 1 231 ? 31.813 12.421 -53.773 1.00 92.44 231 VAL A CA 1
ATOM 1728 C C . VAL A 1 231 ? 33.321 12.628 -53.759 1.00 92.44 231 VAL A C 1
ATOM 1730 O O . VAL A 1 231 ? 34.100 11.734 -53.435 1.00 92.44 231 VAL A O 1
ATOM 1733 N N . SER A 1 232 ? 33.749 13.837 -54.115 1.00 94.38 232 SER A N 1
ATOM 1734 C CA . SER A 1 232 ? 35.156 14.213 -53.992 1.00 94.38 232 SER A CA 1
ATOM 1735 C C . SER A 1 232 ? 35.582 14.330 -52.517 1.00 94.38 232 SER A C 1
ATOM 1737 O O . SER A 1 232 ? 34.752 14.663 -51.668 1.00 94.38 232 SER A O 1
ATOM 1739 N N . PRO A 1 233 ? 36.884 14.195 -52.195 1.00 92.12 233 PRO A N 1
ATOM 1740 C CA . PRO A 1 233 ? 37.372 14.372 -50.822 1.00 92.12 233 PRO A CA 1
ATOM 1741 C C . PRO A 1 233 ? 37.008 15.729 -50.191 1.00 92.12 233 PRO A C 1
ATOM 1743 O O . PRO A 1 233 ? 36.833 15.837 -48.980 1.00 92.12 233 PRO A O 1
ATOM 1746 N N . ALA A 1 234 ? 36.886 16.789 -50.999 1.00 93.38 234 ALA A N 1
ATOM 1747 C CA . ALA A 1 234 ? 36.493 18.112 -50.515 1.00 93.38 234 ALA A CA 1
ATOM 1748 C C . ALA A 1 234 ? 35.006 18.174 -50.124 1.00 93.38 234 ALA A C 1
ATOM 1750 O O . ALA A 1 234 ? 34.657 18.791 -49.117 1.00 93.38 234 ALA A O 1
ATOM 1751 N N . GLU A 1 235 ? 34.135 17.531 -50.903 1.00 93.38 235 GLU A N 1
ATOM 1752 C CA . GLU A 1 235 ? 32.702 17.436 -50.611 1.00 93.38 235 GLU A CA 1
ATOM 1753 C C . GLU A 1 235 ? 32.437 16.517 -49.420 1.00 93.38 235 GLU A C 1
ATOM 1755 O O . GLU A 1 235 ? 31.673 16.888 -48.531 1.00 93.38 235 GLU A O 1
ATOM 1760 N N . GLU A 1 236 ? 33.120 15.373 -49.347 1.00 91.81 236 GLU A N 1
ATOM 1761 C CA . GLU A 1 236 ? 33.111 14.497 -48.173 1.00 91.81 236 GLU A CA 1
ATOM 1762 C C . GLU A 1 236 ? 33.504 15.268 -46.909 1.00 91.81 236 GLU A C 1
ATOM 1764 O O . GLU A 1 236 ? 32.790 15.230 -45.901 1.00 91.81 236 GLU A O 1
ATOM 1769 N N . LYS A 1 237 ? 34.596 16.043 -46.966 1.00 91.25 237 LYS A N 1
ATOM 1770 C CA . LYS A 1 237 ? 35.014 16.875 -45.836 1.00 91.25 237 LYS A CA 1
ATOM 1771 C C . LYS A 1 237 ? 33.936 17.894 -45.447 1.00 91.25 237 LYS A C 1
ATOM 1773 O O . LYS A 1 237 ? 33.672 18.089 -44.266 1.00 91.25 237 LYS A O 1
ATOM 1778 N N . ALA A 1 238 ? 33.289 18.539 -46.416 1.00 93.44 238 ALA A N 1
ATOM 1779 C CA . ALA A 1 238 ? 32.233 19.508 -46.132 1.00 93.44 238 ALA A CA 1
ATOM 1780 C C . ALA A 1 238 ? 30.993 18.857 -45.486 1.00 93.44 238 ALA A C 1
ATOM 1782 O O . ALA A 1 238 ? 30.412 19.422 -44.555 1.00 93.44 238 ALA A O 1
ATOM 1783 N N . MET A 1 239 ? 30.594 17.666 -45.950 1.00 94.06 239 MET A N 1
ATOM 1784 C CA . MET A 1 239 ? 29.483 16.905 -45.368 1.00 94.06 239 MET A CA 1
ATOM 1785 C C . MET A 1 239 ? 29.800 16.448 -43.939 1.00 94.06 239 MET A C 1
ATOM 1787 O O . MET A 1 239 ? 28.977 16.637 -43.041 1.00 94.06 239 MET A O 1
ATOM 1791 N N . THR A 1 240 ? 31.000 15.906 -43.713 1.00 92.31 240 THR A N 1
ATOM 1792 C CA . THR A 1 240 ? 31.447 15.460 -42.383 1.00 92.31 240 THR A CA 1
ATOM 1793 C C . THR A 1 240 ? 31.593 16.634 -41.416 1.00 92.31 240 THR A C 1
ATOM 1795 O O . THR A 1 240 ? 31.043 16.569 -40.321 1.00 92.31 240 THR A O 1
ATOM 1798 N N . ASP A 1 241 ? 32.211 17.753 -41.815 1.00 92.00 241 ASP A N 1
ATOM 1799 C CA . ASP A 1 241 ? 32.317 18.965 -40.983 1.00 92.00 241 ASP A CA 1
ATOM 1800 C C . ASP A 1 241 ? 30.927 19.477 -40.552 1.00 92.00 241 ASP A C 1
ATOM 1802 O O . ASP A 1 241 ? 30.722 19.843 -39.388 1.00 92.00 241 ASP A O 1
ATOM 1806 N N . LYS A 1 242 ? 29.945 19.465 -41.469 1.00 94.50 242 LYS A N 1
ATOM 1807 C CA . LYS A 1 242 ? 28.558 19.843 -41.159 1.00 94.50 242 LYS A CA 1
ATOM 1808 C C . LYS A 1 242 ? 27.931 18.892 -40.138 1.00 94.50 242 LYS A C 1
ATOM 1810 O O . LYS A 1 242 ? 27.321 19.354 -39.170 1.00 94.50 242 LYS A O 1
ATOM 1815 N N . LEU A 1 243 ? 28.076 17.583 -40.337 1.00 94.81 243 LEU A N 1
ATOM 1816 C CA . LEU A 1 243 ? 27.549 16.574 -39.418 1.00 94.81 243 LEU A CA 1
ATOM 1817 C C . LEU A 1 243 ? 28.208 16.652 -38.039 1.00 94.81 243 LEU A C 1
ATOM 1819 O O . LEU A 1 243 ? 27.497 16.575 -37.041 1.00 94.81 243 LEU A O 1
ATOM 1823 N N . VAL A 1 244 ? 29.518 16.903 -37.958 1.00 92.00 244 VAL A N 1
ATOM 1824 C CA . VAL A 1 244 ? 30.219 17.128 -36.683 1.00 92.00 244 VAL A CA 1
ATOM 1825 C C . VAL A 1 244 ? 29.672 18.364 -35.971 1.00 92.00 244 VAL A C 1
ATOM 1827 O O . VAL A 1 244 ? 29.395 18.310 -34.772 1.00 92.00 244 VAL A O 1
ATOM 1830 N N . ALA A 1 245 ? 29.480 19.480 -36.680 1.00 92.25 245 ALA A N 1
ATOM 1831 C CA . ALA A 1 245 ? 28.963 20.708 -36.076 1.00 92.25 245 ALA A CA 1
ATOM 1832 C C . ALA A 1 245 ? 27.554 20.514 -35.484 1.00 92.25 245 ALA A C 1
ATOM 1834 O O . ALA A 1 245 ? 27.304 20.895 -34.337 1.00 92.25 245 ALA A O 1
ATOM 1835 N N . LEU A 1 246 ? 26.653 19.874 -36.236 1.00 94.94 246 LEU A N 1
ATOM 1836 C CA . LEU A 1 246 ? 25.299 19.549 -35.775 1.00 94.94 246 LEU A CA 1
ATOM 1837 C C . LEU A 1 246 ? 25.316 18.498 -34.652 1.00 94.94 246 LEU A C 1
ATOM 1839 O O . LEU A 1 246 ? 24.630 18.653 -33.638 1.00 94.94 246 LEU A O 1
ATOM 1843 N N . GLY A 1 247 ? 26.140 17.461 -34.807 1.00 92.19 247 GLY A N 1
ATOM 1844 C CA . GLY A 1 247 ? 26.315 16.366 -33.859 1.00 92.19 247 GLY A CA 1
ATOM 1845 C C . GLY A 1 247 ? 26.785 16.850 -32.491 1.00 92.19 247 GLY A C 1
ATOM 1846 O O . GLY A 1 247 ? 26.184 16.490 -31.485 1.00 92.19 247 GLY A O 1
ATOM 1847 N N . LYS A 1 248 ? 27.763 17.763 -32.420 1.00 89.62 248 LYS A N 1
ATOM 1848 C CA . LYS A 1 248 ? 28.233 18.340 -31.143 1.00 89.62 248 LYS A CA 1
ATOM 1849 C C . LYS A 1 248 ? 27.130 19.056 -30.362 1.00 89.62 248 LYS A C 1
ATOM 1851 O O . LYS A 1 248 ? 27.113 19.014 -29.130 1.00 89.62 248 LYS A O 1
ATOM 1856 N N . VAL A 1 249 ? 26.199 19.715 -31.053 1.00 91.81 249 VAL A N 1
ATOM 1857 C CA . VAL A 1 249 ? 25.036 20.345 -30.408 1.00 91.81 249 VAL A CA 1
ATOM 1858 C C . VAL A 1 249 ? 24.066 19.276 -29.906 1.00 91.81 249 VAL A C 1
ATOM 1860 O O . VAL A 1 249 ? 23.636 19.331 -28.753 1.00 91.81 249 VAL A O 1
ATOM 1863 N N . LEU A 1 250 ? 23.756 18.280 -30.737 1.00 94.38 250 LEU A N 1
ATOM 1864 C CA . LEU A 1 250 ? 22.835 17.195 -30.396 1.00 94.38 250 LEU A CA 1
ATOM 1865 C C . LEU A 1 250 ? 23.361 16.295 -29.272 1.00 94.38 250 LEU A C 1
ATOM 1867 O O . LEU A 1 250 ? 22.605 15.951 -28.365 1.00 94.38 250 LEU A O 1
ATOM 1871 N N . ALA A 1 251 ? 24.654 15.989 -29.244 1.00 90.81 251 ALA A N 1
ATOM 1872 C CA . ALA A 1 251 ? 25.292 15.231 -28.172 1.00 90.81 251 ALA A CA 1
ATOM 1873 C C . ALA A 1 251 ? 25.156 15.929 -26.806 1.00 90.81 251 ALA A C 1
ATOM 1875 O O . ALA A 1 251 ? 25.065 15.270 -25.774 1.00 90.81 251 ALA A O 1
ATOM 1876 N N . LYS A 1 252 ? 25.092 17.268 -26.755 1.00 90.25 252 LYS A N 1
ATOM 1877 C CA . LYS A 1 252 ? 24.826 18.024 -25.510 1.00 90.25 252 LYS A CA 1
ATOM 1878 C C . LYS A 1 252 ? 23.377 17.929 -25.045 1.00 90.25 252 LYS A C 1
ATOM 1880 O O . LYS A 1 252 ? 23.110 18.056 -23.855 1.00 90.25 252 LYS A O 1
ATOM 1885 N N . GLN A 1 253 ? 22.451 17.694 -25.968 1.00 93.56 253 GLN A N 1
ATOM 1886 C CA . GLN A 1 253 ? 21.019 17.581 -25.684 1.00 93.56 253 GLN A CA 1
ATOM 1887 C C . GLN A 1 253 ? 20.578 16.149 -25.357 1.00 93.56 253 GLN A C 1
ATOM 1889 O O . GLN A 1 253 ? 19.512 15.968 -24.762 1.00 93.56 253 GLN A O 1
ATOM 1894 N N . ASN A 1 254 ? 21.386 15.164 -25.749 1.00 95.50 254 ASN A N 1
ATOM 1895 C CA . ASN A 1 254 ? 21.207 13.742 -25.489 1.00 95.50 254 ASN A CA 1
ATOM 1896 C C . ASN A 1 254 ? 22.082 13.334 -24.304 1.00 95.50 254 ASN A C 1
ATOM 1898 O O . ASN A 1 254 ? 23.307 13.311 -24.405 1.00 95.50 254 ASN A O 1
ATOM 1902 N N . ARG A 1 255 ? 21.450 13.105 -23.154 1.00 92.62 255 ARG A N 1
ATOM 1903 C CA . ARG A 1 255 ? 22.112 12.833 -21.875 1.00 92.62 255 ARG A CA 1
ATOM 1904 C C . ARG A 1 255 ? 21.447 11.641 -21.222 1.00 92.62 255 ARG A C 1
ATOM 1906 O O . ARG A 1 255 ? 20.213 11.570 -21.207 1.00 92.62 255 ARG A O 1
ATOM 1913 N N . PHE A 1 256 ? 22.262 10.743 -20.684 1.00 94.69 256 PHE A N 1
ATOM 1914 C CA . PHE A 1 256 ? 21.748 9.551 -20.040 1.00 94.69 256 PHE A CA 1
ATOM 1915 C C . PHE A 1 256 ? 20.978 9.932 -18.774 1.00 94.69 256 PHE A C 1
ATOM 1917 O O . PHE A 1 256 ? 21.416 10.753 -17.964 1.00 94.69 256 PHE A O 1
ATOM 1924 N N . LYS A 1 257 ? 19.822 9.304 -18.581 1.00 96.12 257 LYS A N 1
ATOM 1925 C CA . LYS A 1 257 ? 19.030 9.405 -17.359 1.00 96.12 257 LYS A CA 1
ATOM 1926 C C . LYS A 1 257 ? 19.094 8.082 -16.617 1.00 96.12 257 LYS A C 1
ATOM 1928 O O . LYS A 1 257 ? 18.548 7.078 -17.073 1.00 96.12 257 LYS A O 1
ATOM 1933 N N . ALA A 1 258 ? 19.764 8.099 -15.471 1.00 95.75 258 ALA A N 1
ATOM 1934 C CA . ALA A 1 258 ? 19.860 6.947 -14.591 1.00 95.75 258 ALA A CA 1
ATOM 1935 C C . ALA A 1 258 ? 18.509 6.644 -13.935 1.00 95.75 258 ALA A C 1
ATOM 1937 O O . ALA A 1 258 ? 17.875 7.542 -13.376 1.00 95.75 258 ALA A O 1
ATOM 1938 N N . ASN A 1 259 ? 18.108 5.372 -13.946 1.00 96.19 259 ASN A N 1
ATOM 1939 C CA . ASN A 1 259 ? 16.964 4.916 -13.173 1.00 96.19 259 ASN A CA 1
ATOM 1940 C C . ASN A 1 259 ? 17.402 4.583 -11.745 1.00 96.19 259 ASN A C 1
ATOM 1942 O O . ASN A 1 259 ? 18.266 3.737 -11.534 1.00 96.19 259 ASN A O 1
ATOM 1946 N N . LYS A 1 260 ? 16.791 5.239 -10.757 1.00 95.69 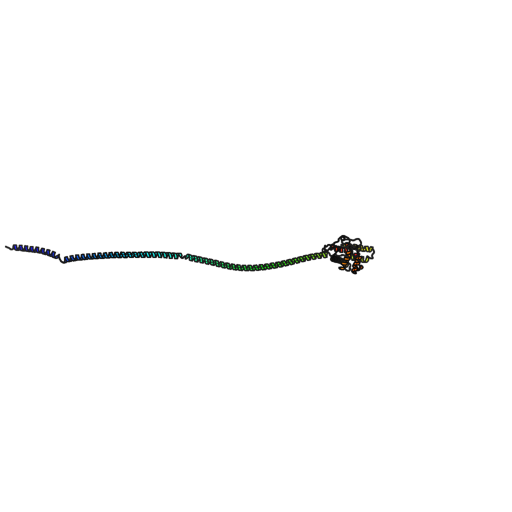260 LYS A N 1
ATOM 1947 C CA . LYS A 1 260 ? 17.059 4.986 -9.333 1.00 95.69 260 LYS A CA 1
ATOM 1948 C C . LYS A 1 260 ? 16.544 3.619 -8.863 1.00 95.69 260 LYS A C 1
ATOM 1950 O O . LYS A 1 260 ? 16.988 3.143 -7.828 1.00 95.69 260 LYS A O 1
ATOM 1955 N N . ASN A 1 261 ? 15.649 2.992 -9.629 1.00 96.00 261 ASN A N 1
ATOM 1956 C CA . ASN A 1 261 ? 15.152 1.641 -9.378 1.00 96.00 261 ASN A CA 1
ATOM 1957 C C . ASN A 1 261 ? 16.037 0.538 -9.973 1.00 96.00 261 ASN A C 1
ATOM 1959 O O . ASN A 1 261 ? 15.763 -0.642 -9.739 1.00 96.00 261 ASN A O 1
ATOM 1963 N N . ASP A 1 262 ? 17.038 0.877 -10.793 1.00 95.56 262 ASP A N 1
ATOM 1964 C CA . ASP A 1 262 ? 17.963 -0.134 -11.297 1.00 95.56 262 ASP A CA 1
ATOM 1965 C C . ASP A 1 262 ? 18.757 -0.737 -10.130 1.00 95.56 262 ASP A C 1
ATOM 1967 O O . ASP A 1 262 ? 19.168 -0.045 -9.201 1.00 95.56 262 ASP A O 1
ATOM 1971 N N . SER A 1 263 ? 18.963 -2.055 -10.182 1.00 92.31 263 SER A N 1
ATOM 1972 C CA . SER A 1 263 ? 19.697 -2.781 -9.145 1.00 92.31 263 SER A CA 1
ATOM 1973 C C . SER A 1 263 ? 21.127 -2.251 -9.002 1.00 92.31 263 SER A C 1
ATOM 1975 O O . SER A 1 263 ? 21.848 -2.105 -9.994 1.00 92.31 263 SER A O 1
ATOM 1977 N N . GLU A 1 264 ? 21.557 -2.049 -7.755 1.00 93.88 264 GLU A N 1
ATOM 1978 C CA . GLU A 1 264 ? 22.949 -1.741 -7.397 1.00 93.88 264 GLU A CA 1
ATOM 1979 C C . GLU A 1 264 ? 23.862 -2.983 -7.425 1.00 93.88 264 GLU A C 1
ATOM 1981 O O . GLU A 1 264 ? 25.054 -2.896 -7.120 1.00 93.88 264 GLU A O 1
ATOM 1986 N N . GLU A 1 265 ? 23.315 -4.149 -7.788 1.00 94.25 265 GLU A N 1
ATOM 1987 C CA . GLU A 1 265 ? 24.080 -5.375 -7.993 1.00 94.25 265 GLU A CA 1
ATOM 1988 C C . GLU A 1 265 ? 25.247 -5.149 -8.961 1.00 94.25 265 GLU A C 1
ATOM 1990 O O . GLU A 1 265 ? 25.115 -4.525 -10.016 1.00 94.25 265 GLU A O 1
ATOM 1995 N N . LYS A 1 266 ? 26.403 -5.704 -8.596 1.00 93.19 266 LYS A N 1
ATOM 1996 C CA . LYS A 1 266 ? 27.607 -5.691 -9.420 1.00 93.19 266 LYS A CA 1
ATOM 1997 C C . LYS A 1 266 ? 27.613 -6.909 -10.338 1.00 93.19 266 LYS A C 1
ATOM 1999 O O . LYS A 1 266 ? 27.854 -8.025 -9.889 1.00 93.19 266 LYS A O 1
ATOM 2004 N N . LEU A 1 267 ? 27.383 -6.669 -11.620 1.00 92.75 267 LEU A N 1
ATOM 2005 C CA . LEU A 1 267 ? 27.266 -7.669 -12.674 1.00 92.75 267 LEU A CA 1
ATOM 2006 C C . LEU A 1 267 ? 28.623 -7.896 -13.350 1.00 92.75 267 LEU A C 1
ATOM 2008 O O . LEU A 1 267 ? 29.301 -6.927 -13.690 1.00 92.75 267 LEU A O 1
ATOM 2012 N N . ASP A 1 268 ? 29.013 -9.158 -13.560 1.00 89.88 268 ASP A N 1
ATOM 2013 C CA . ASP A 1 268 ? 30.221 -9.514 -14.322 1.00 89.88 268 ASP A CA 1
ATOM 2014 C C . ASP A 1 268 ? 29.970 -9.318 -15.820 1.00 89.88 268 ASP A C 1
ATOM 2016 O O . ASP A 1 268 ? 29.133 -10.002 -16.412 1.00 89.88 268 ASP A O 1
ATOM 2020 N N . LEU A 1 269 ? 30.730 -8.420 -16.447 1.00 85.62 269 LEU A N 1
ATOM 2021 C CA . LEU A 1 269 ? 30.612 -8.118 -17.876 1.00 85.62 269 LEU A CA 1
ATOM 2022 C C . LEU A 1 269 ? 30.808 -9.339 -18.781 1.00 85.62 269 LEU A C 1
ATOM 2024 O O . LEU A 1 269 ? 30.229 -9.393 -19.862 1.00 85.62 269 LEU A O 1
ATOM 2028 N N . ASN A 1 270 ? 31.608 -10.318 -18.352 1.00 85.00 270 ASN A N 1
ATOM 2029 C CA . ASN A 1 270 ? 31.887 -11.522 -19.140 1.00 85.00 270 ASN A CA 1
ATOM 2030 C C . ASN A 1 270 ? 30.894 -12.656 -18.861 1.00 85.00 270 ASN A C 1
ATOM 2032 O O . ASN A 1 270 ? 30.991 -13.715 -19.477 1.00 85.00 270 ASN A O 1
ATOM 2036 N N . ASN A 1 271 ? 29.980 -12.470 -17.906 1.00 88.69 271 ASN A N 1
ATOM 2037 C CA . ASN A 1 271 ? 29.052 -13.504 -17.467 1.00 88.69 271 ASN A CA 1
ATOM 2038 C C . ASN A 1 271 ? 27.702 -12.906 -17.042 1.00 88.69 271 ASN A C 1
ATOM 2040 O O . ASN A 1 271 ? 27.185 -13.181 -15.958 1.00 88.69 271 ASN A O 1
ATOM 2044 N N . LEU A 1 272 ? 27.132 -12.059 -17.900 1.00 91.62 272 LEU A N 1
ATOM 2045 C CA . LEU A 1 272 ? 25.790 -11.522 -17.688 1.00 91.62 272 LEU A CA 1
ATOM 2046 C C . LEU A 1 272 ? 24.748 -12.646 -17.755 1.00 91.62 272 LEU A C 1
ATOM 2048 O O . LEU A 1 272 ? 24.865 -13.584 -18.549 1.00 91.62 272 LEU A O 1
ATOM 2052 N N . SER A 1 273 ? 23.696 -12.542 -16.944 1.00 93.75 273 SER A N 1
ATOM 2053 C CA . SER A 1 273 ? 22.562 -13.464 -17.035 1.00 93.75 273 SER A CA 1
ATOM 2054 C C . SER A 1 273 ? 21.799 -13.269 -18.353 1.00 93.75 273 SER A C 1
ATOM 2056 O O . SER A 1 273 ? 21.839 -12.191 -18.950 1.00 93.75 273 SER A O 1
ATOM 2058 N N . GLU A 1 274 ? 21.063 -14.289 -18.802 1.00 93.88 274 GLU A N 1
ATOM 2059 C CA . GLU A 1 274 ? 20.199 -14.174 -19.987 1.00 93.88 274 GLU A CA 1
ATOM 2060 C C . GLU A 1 274 ? 19.170 -13.050 -19.832 1.00 93.88 274 GLU A C 1
ATOM 2062 O O . GLU A 1 274 ? 19.043 -12.222 -20.728 1.00 93.88 274 GLU A O 1
ATOM 2067 N N . ALA A 1 275 ? 18.528 -12.953 -18.663 1.00 93.38 275 ALA A N 1
ATOM 2068 C CA . ALA A 1 275 ? 17.559 -11.900 -18.368 1.00 93.38 275 ALA A CA 1
ATOM 2069 C C . ALA A 1 275 ? 18.185 -10.498 -18.441 1.00 93.38 275 ALA A C 1
ATOM 2071 O O . ALA A 1 275 ? 17.582 -9.571 -18.974 1.00 93.38 275 ALA A O 1
ATOM 2072 N N . THR A 1 276 ? 19.419 -10.342 -17.949 1.00 94.00 276 THR A N 1
ATOM 2073 C CA . THR A 1 276 ? 20.156 -9.078 -18.061 1.00 94.00 276 THR A CA 1
ATOM 2074 C C . THR A 1 276 ? 20.441 -8.734 -19.520 1.00 94.00 276 THR A C 1
ATOM 2076 O O . THR A 1 276 ? 20.248 -7.589 -19.917 1.00 94.00 276 THR A O 1
ATOM 2079 N N . ARG A 1 277 ? 20.879 -9.705 -20.334 1.00 94.00 277 ARG A N 1
ATOM 2080 C CA . ARG A 1 277 ? 21.128 -9.475 -21.765 1.00 94.00 277 ARG A CA 1
ATOM 2081 C C . ARG A 1 277 ? 19.853 -9.100 -22.510 1.00 94.00 277 ARG A C 1
ATOM 2083 O O . ARG A 1 277 ? 19.875 -8.131 -23.257 1.00 94.00 277 ARG A O 1
ATOM 2090 N N . GLU A 1 278 ? 18.757 -9.817 -22.272 1.00 94.69 278 GLU A N 1
ATOM 2091 C CA . GLU A 1 278 ? 17.451 -9.540 -22.882 1.00 94.69 278 GLU A CA 1
ATOM 2092 C C . GLU A 1 278 ? 16.976 -8.119 -22.547 1.00 94.69 278 GLU A C 1
ATOM 2094 O O . GLU A 1 278 ? 16.609 -7.360 -23.443 1.00 94.69 278 GLU A O 1
ATOM 2099 N N . GLU A 1 279 ? 17.072 -7.705 -21.280 1.00 94.81 279 GLU A N 1
ATOM 2100 C CA . GLU A 1 279 ? 16.702 -6.346 -20.881 1.00 94.81 279 GLU A CA 1
ATOM 2101 C C . GLU A 1 279 ? 17.574 -5.274 -21.554 1.00 94.81 279 GLU A C 1
ATOM 2103 O O . GLU A 1 279 ? 17.059 -4.254 -22.014 1.00 94.81 279 GLU A O 1
ATOM 2108 N N . LEU A 1 280 ? 18.890 -5.485 -21.623 1.00 95.25 280 LEU A N 1
ATOM 2109 C CA . LEU A 1 280 ? 19.805 -4.542 -22.270 1.00 95.25 280 LEU A CA 1
ATOM 2110 C C . LEU A 1 280 ? 19.569 -4.467 -23.785 1.00 95.25 280 LEU A C 1
ATOM 2112 O O . LEU A 1 280 ? 19.609 -3.371 -24.344 1.00 95.25 280 LEU A O 1
ATOM 2116 N N . SER A 1 281 ? 19.270 -5.596 -24.436 1.00 96.00 281 SER A N 1
ATOM 2117 C CA . SER A 1 281 ? 18.870 -5.635 -25.845 1.00 96.00 281 SER A CA 1
ATOM 2118 C C . SER A 1 281 ? 17.578 -4.851 -26.079 1.00 96.00 281 SER A C 1
ATOM 2120 O O . SER A 1 281 ? 17.515 -4.058 -27.014 1.00 96.00 281 SER A O 1
ATOM 2122 N N . LEU A 1 282 ? 16.568 -5.009 -25.216 1.00 96.94 282 LEU A N 1
ATOM 2123 C CA . LEU A 1 282 ? 15.313 -4.252 -25.302 1.00 96.94 282 LEU A CA 1
ATOM 2124 C C . LEU A 1 282 ? 15.528 -2.750 -25.081 1.00 96.94 282 LEU A C 1
ATOM 2126 O O . LEU A 1 282 ? 14.951 -1.939 -25.801 1.00 96.94 282 LEU A O 1
ATOM 2130 N N . PHE A 1 283 ? 16.387 -2.373 -24.132 1.00 97.56 283 PHE A N 1
ATOM 2131 C CA . PHE A 1 283 ? 16.761 -0.976 -23.909 1.00 97.56 283 PHE A CA 1
ATOM 2132 C C . PHE A 1 283 ? 17.452 -0.362 -25.136 1.00 97.56 283 PHE A C 1
ATOM 2134 O O . PHE A 1 283 ? 17.104 0.743 -25.546 1.00 97.56 283 PHE A O 1
ATOM 2141 N N . ALA A 1 284 ? 18.393 -1.081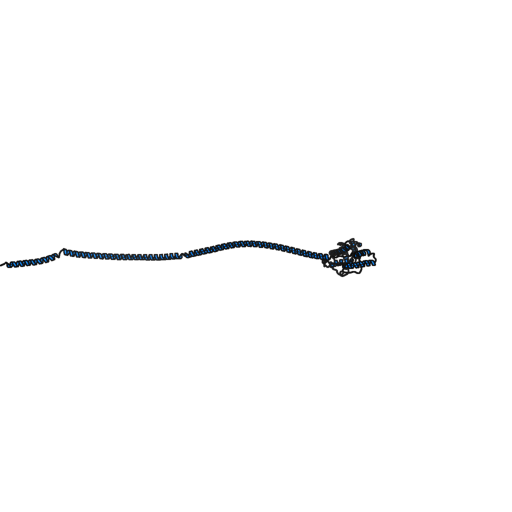 -25.757 1.00 96.19 284 ALA A N 1
ATOM 2142 C CA . ALA A 1 284 ? 19.039 -0.638 -26.992 1.00 96.19 284 ALA A CA 1
ATOM 2143 C C . ALA A 1 284 ? 18.031 -0.512 -28.146 1.00 96.19 284 ALA A C 1
ATOM 2145 O O . ALA A 1 284 ? 18.021 0.498 -28.847 1.00 96.19 284 ALA A O 1
ATOM 2146 N N . ALA A 1 285 ? 17.151 -1.503 -28.312 1.00 97.12 285 ALA A N 1
ATOM 2147 C CA . ALA A 1 285 ? 16.135 -1.501 -29.357 1.00 97.12 285 ALA A CA 1
ATOM 2148 C C . ALA A 1 285 ? 15.118 -0.365 -29.191 1.00 97.12 285 ALA A C 1
ATOM 2150 O O . ALA A 1 285 ? 14.690 0.194 -30.194 1.00 97.12 285 ALA A O 1
ATOM 2151 N N . ASP A 1 286 ? 14.746 0.019 -27.965 1.00 98.00 286 ASP A N 1
ATOM 2152 C CA . ASP A 1 286 ? 13.898 1.197 -27.737 1.00 98.00 286 ASP A CA 1
ATOM 2153 C C . ASP A 1 286 ? 14.566 2.477 -28.263 1.00 98.00 286 ASP A C 1
ATOM 2155 O O . ASP A 1 286 ? 13.965 3.212 -29.048 1.00 98.00 286 ASP A O 1
ATOM 2159 N N . LEU A 1 287 ? 15.837 2.701 -27.914 1.00 98.25 287 LEU A N 1
ATOM 2160 C CA . LEU A 1 287 ? 16.603 3.867 -28.367 1.00 98.25 287 LEU A CA 1
ATOM 2161 C C . LEU A 1 287 ? 16.793 3.879 -29.889 1.00 98.25 287 LEU A C 1
ATOM 2163 O O . LEU A 1 287 ? 16.579 4.914 -30.523 1.00 98.25 287 LEU A O 1
ATOM 2167 N N . LEU A 1 288 ? 17.149 2.735 -30.480 1.00 97.31 288 LEU A N 1
ATOM 2168 C CA . LEU A 1 288 ? 17.260 2.587 -31.932 1.00 97.31 288 LEU A CA 1
ATOM 2169 C C . LEU A 1 288 ? 15.906 2.847 -32.596 1.00 97.31 288 LEU A C 1
ATOM 2171 O O . LEU A 1 288 ? 15.815 3.655 -33.509 1.00 97.31 288 LEU A O 1
ATOM 2175 N N . ASN A 1 289 ? 14.811 2.291 -32.083 1.00 98.25 289 ASN A N 1
ATOM 2176 C CA . ASN A 1 289 ? 13.485 2.509 -32.660 1.00 98.25 289 ASN A CA 1
ATOM 2177 C C . ASN A 1 289 ? 13.034 3.980 -32.643 1.00 98.25 289 ASN A C 1
ATOM 2179 O O . ASN A 1 289 ? 12.264 4.378 -33.521 1.00 98.25 289 ASN A O 1
ATOM 2183 N N . GLN A 1 290 ? 13.530 4.809 -31.717 1.00 98.25 290 GLN A N 1
ATOM 2184 C CA . GLN A 1 290 ? 13.332 6.265 -31.776 1.00 98.25 290 GLN A CA 1
ATOM 2185 C C . GLN A 1 290 ? 14.043 6.889 -32.992 1.00 98.25 290 GLN A C 1
ATOM 2187 O O . GLN A 1 290 ? 13.466 7.741 -33.672 1.00 98.25 290 GLN A O 1
ATOM 2192 N N . ILE A 1 291 ? 15.264 6.437 -33.299 1.00 97.38 291 ILE A N 1
ATOM 2193 C CA . ILE A 1 291 ? 16.032 6.850 -34.484 1.00 97.38 291 ILE A CA 1
ATOM 2194 C C . ILE A 1 291 ? 15.330 6.361 -35.755 1.00 97.38 291 ILE A C 1
ATOM 2196 O O . ILE A 1 291 ? 15.009 7.174 -36.622 1.00 97.38 291 ILE A O 1
ATOM 2200 N N . HIS A 1 292 ? 14.990 5.074 -35.838 1.00 96.81 292 HIS A N 1
ATOM 2201 C CA . HIS A 1 292 ? 14.319 4.495 -37.004 1.00 96.81 292 HIS A CA 1
ATOM 2202 C C . HIS A 1 292 ? 12.989 5.202 -37.302 1.00 96.81 292 HIS A C 1
ATOM 2204 O O . HIS A 1 292 ? 12.699 5.532 -38.452 1.00 96.81 292 HIS A O 1
ATOM 2210 N N . ALA A 1 293 ? 12.209 5.542 -36.270 1.00 97.75 293 ALA A N 1
ATOM 2211 C CA . ALA A 1 293 ? 10.985 6.325 -36.432 1.00 97.75 293 ALA A CA 1
ATOM 2212 C C . ALA A 1 293 ? 11.250 7.729 -37.007 1.00 97.75 293 ALA A C 1
ATOM 2214 O O . ALA A 1 293 ? 10.496 8.191 -37.864 1.00 97.75 293 ALA A O 1
ATOM 2215 N N . ALA A 1 294 ? 12.322 8.403 -36.578 1.00 96.88 294 ALA A N 1
ATOM 2216 C CA . ALA A 1 294 ? 12.702 9.716 -37.100 1.00 96.88 294 ALA A CA 1
ATOM 2217 C C . ALA A 1 294 ? 13.179 9.655 -38.565 1.00 96.88 294 ALA A C 1
ATOM 2219 O O . ALA A 1 294 ? 12.909 10.574 -39.344 1.00 96.88 294 ALA A O 1
ATOM 2220 N N . PHE A 1 295 ? 13.852 8.568 -38.952 1.00 95.19 295 PHE A N 1
ATOM 2221 C CA . PHE A 1 295 ? 14.318 8.332 -40.320 1.00 95.19 295 PHE A CA 1
ATOM 2222 C C . PHE A 1 295 ? 13.285 7.633 -41.218 1.00 95.19 295 PHE A C 1
ATOM 2224 O O . PHE A 1 295 ? 13.477 7.608 -42.436 1.00 95.19 295 PHE A O 1
ATOM 2231 N N . GLY A 1 296 ? 12.171 7.150 -40.665 1.00 94.94 296 GLY A N 1
ATOM 2232 C CA . GLY A 1 296 ? 11.123 6.444 -41.404 1.00 94.94 296 GLY A CA 1
ATOM 2233 C C . GLY A 1 296 ? 11.532 5.042 -41.868 1.00 94.94 296 GLY A C 1
ATOM 2234 O O . GLY A 1 296 ? 11.048 4.591 -42.903 1.00 94.94 296 GLY A O 1
ATOM 2235 N N . THR A 1 297 ? 12.434 4.378 -41.142 1.00 92.69 297 THR A N 1
ATOM 2236 C CA . THR A 1 297 ? 12.904 3.013 -41.423 1.00 92.69 297 THR A CA 1
ATOM 2237 C C . THR A 1 297 ? 12.150 1.975 -40.581 1.00 92.69 297 THR A C 1
ATOM 2239 O O . THR A 1 297 ? 11.409 2.306 -39.650 1.00 92.69 297 THR A O 1
ATOM 2242 N N . SER A 1 298 ? 12.288 0.696 -40.944 1.00 94.56 298 SER A N 1
ATOM 2243 C CA . SER A 1 298 ? 11.651 -0.428 -40.242 1.00 94.56 298 SER A CA 1
ATOM 2244 C C . SER A 1 298 ? 12.142 -0.543 -38.804 1.00 94.56 298 SER A C 1
ATOM 2246 O O . SER A 1 298 ? 13.308 -0.285 -38.540 1.00 94.56 298 SER A O 1
ATOM 2248 N N . LYS A 1 299 ? 11.279 -0.969 -37.880 1.00 94.88 299 LYS A N 1
ATOM 2249 C CA . LYS A 1 299 ? 11.650 -1.149 -36.471 1.00 94.88 299 LYS A CA 1
ATOM 2250 C C . LYS A 1 299 ? 12.614 -2.319 -36.268 1.00 94.88 299 LYS A C 1
ATOM 2252 O O . LYS A 1 299 ? 12.506 -3.335 -36.949 1.00 94.88 299 LYS A O 1
ATOM 2257 N N . VAL A 1 300 ? 13.483 -2.182 -35.272 1.00 93.38 300 VAL A N 1
ATOM 2258 C CA . VAL A 1 300 ? 14.297 -3.263 -34.713 1.00 93.38 300 VAL A CA 1
ATOM 2259 C C . VAL A 1 300 ? 13.460 -4.057 -33.716 1.00 93.38 300 VAL A C 1
ATOM 2261 O O . VAL A 1 300 ? 12.814 -3.484 -32.832 1.00 93.38 300 VAL A O 1
ATOM 2264 N N . GLU A 1 301 ? 13.511 -5.380 -33.834 1.00 93.38 301 GLU A N 1
ATOM 2265 C CA . GLU A 1 301 ? 12.875 -6.321 -32.916 1.00 93.38 301 GLU A CA 1
ATOM 2266 C C . GLU A 1 301 ? 13.937 -7.151 -32.191 1.00 93.38 301 GLU A C 1
ATOM 2268 O O . GLU A 1 301 ? 14.966 -7.512 -32.760 1.00 93.38 301 GLU A O 1
ATOM 2273 N N . VAL A 1 302 ? 13.683 -7.462 -30.920 1.00 93.88 302 VAL A N 1
ATOM 2274 C CA . VAL A 1 302 ? 14.565 -8.300 -30.102 1.00 93.88 302 VAL A CA 1
ATOM 2275 C C . VAL A 1 302 ? 13.921 -9.665 -29.943 1.00 93.88 302 VAL A C 1
ATOM 2277 O O . VAL A 1 302 ? 12.793 -9.776 -29.464 1.00 93.88 302 VAL A O 1
ATOM 2280 N N . THR A 1 303 ? 14.659 -10.708 -30.308 1.00 90.62 303 THR A N 1
ATOM 2281 C CA . THR A 1 303 ? 14.275 -12.097 -30.057 1.00 90.62 303 THR A CA 1
ATOM 2282 C C . THR A 1 303 ? 15.345 -12.780 -29.218 1.00 90.62 303 THR A C 1
ATOM 2284 O O . THR A 1 303 ? 16.527 -12.433 -29.278 1.00 90.62 303 THR A O 1
ATOM 2287 N N . LYS A 1 304 ? 14.934 -13.781 -28.437 1.00 88.44 304 LYS A N 1
ATOM 2288 C CA . LYS A 1 304 ? 15.850 -14.525 -27.562 1.00 88.44 304 LYS A CA 1
ATOM 2289 C C . LYS A 1 304 ? 16.969 -15.214 -28.338 1.00 88.44 304 LYS A C 1
ATOM 2291 O O . LYS A 1 304 ? 18.116 -15.194 -27.897 1.00 88.44 304 LYS A O 1
ATOM 2296 N N . ASP A 1 305 ? 16.643 -15.764 -29.505 1.00 88.06 305 ASP A N 1
ATOM 2297 C CA . ASP A 1 305 ? 17.615 -16.433 -30.368 1.00 88.06 305 ASP A CA 1
ATOM 2298 C C . ASP A 1 305 ? 18.687 -15.453 -30.854 1.00 88.06 305 ASP A C 1
ATOM 2300 O O . ASP A 1 305 ? 19.874 -15.754 -30.758 1.00 88.06 305 ASP A O 1
ATOM 2304 N N . VAL A 1 306 ? 18.300 -14.242 -31.269 1.00 87.06 306 VAL A N 1
ATOM 2305 C CA . VAL A 1 306 ? 19.257 -13.207 -31.692 1.00 87.06 306 VAL A CA 1
ATOM 2306 C C . VAL A 1 306 ? 20.138 -12.754 -30.527 1.00 87.06 306 VAL A C 1
ATOM 2308 O O . VAL A 1 306 ? 21.356 -12.684 -30.680 1.00 87.06 306 VAL A O 1
ATOM 2311 N N . THR A 1 307 ? 19.576 -12.523 -29.335 1.00 90.25 307 THR A N 1
ATOM 2312 C CA . THR A 1 307 ? 20.375 -12.174 -28.144 1.00 90.25 307 THR A CA 1
ATOM 2313 C C . THR A 1 307 ? 21.381 -13.275 -27.789 1.00 90.25 307 THR A C 1
ATOM 2315 O O . THR A 1 307 ? 22.503 -12.975 -27.374 1.00 90.25 307 THR A O 1
ATOM 2318 N N . LYS A 1 308 ? 21.016 -14.550 -27.973 1.00 90.31 308 LYS A N 1
ATOM 2319 C CA . LYS A 1 308 ? 21.924 -15.683 -27.767 1.00 90.31 308 LYS A CA 1
ATOM 2320 C C . LYS A 1 308 ? 23.030 -15.731 -28.821 1.00 90.31 308 LYS A C 1
ATOM 2322 O O . LYS A 1 308 ? 24.190 -15.836 -28.441 1.00 90.31 308 LYS A O 1
ATOM 2327 N N . ILE A 1 309 ? 22.692 -15.602 -30.105 1.00 89.69 309 ILE A N 1
ATOM 2328 C CA . ILE A 1 309 ? 23.664 -15.561 -31.211 1.00 89.69 309 ILE A CA 1
ATOM 2329 C C . ILE A 1 309 ? 24.689 -14.447 -30.976 1.00 89.69 309 ILE A C 1
ATOM 2331 O O . ILE A 1 309 ? 25.892 -14.684 -31.042 1.00 89.69 309 ILE A O 1
ATOM 2335 N N . ILE A 1 310 ? 24.228 -13.246 -30.623 1.00 89.25 310 ILE A N 1
ATOM 2336 C CA . ILE A 1 310 ? 25.116 -12.118 -30.323 1.00 89.25 310 ILE A CA 1
ATOM 2337 C C . ILE A 1 310 ? 26.004 -12.438 -29.116 1.00 89.25 310 ILE A C 1
ATOM 2339 O O . ILE A 1 310 ? 27.207 -12.201 -29.170 1.00 89.25 310 ILE A O 1
ATOM 2343 N N . ASN A 1 311 ? 25.449 -13.007 -28.040 1.00 92.12 311 ASN A N 1
ATOM 2344 C CA . ASN A 1 311 ? 26.238 -13.400 -26.870 1.00 92.12 311 ASN A CA 1
ATOM 2345 C C . ASN A 1 311 ? 27.319 -14.435 -27.218 1.00 92.12 311 ASN A C 1
ATOM 2347 O O . ASN A 1 311 ? 28.460 -14.292 -26.785 1.00 92.12 311 ASN A O 1
ATOM 2351 N N . ASP A 1 312 ? 26.973 -15.455 -28.001 1.00 92.06 312 ASP A N 1
ATOM 2352 C CA . ASP A 1 312 ? 27.913 -16.486 -28.442 1.00 92.06 312 ASP A CA 1
ATOM 2353 C C . ASP A 1 312 ? 29.035 -15.855 -29.279 1.00 92.06 312 ASP A C 1
ATOM 2355 O O . ASP A 1 312 ? 30.209 -16.149 -29.042 1.00 92.06 312 ASP A O 1
ATOM 2359 N N . HIS A 1 313 ? 28.701 -14.900 -30.156 1.00 91.50 313 HIS A N 1
ATOM 2360 C CA . HIS A 1 313 ? 29.681 -14.129 -30.917 1.00 91.50 313 HIS A CA 1
ATOM 2361 C C . HIS A 1 313 ? 30.660 -13.364 -30.008 1.00 91.50 313 HIS A C 1
ATOM 2363 O O . HIS A 1 313 ? 31.869 -13.625 -30.036 1.00 91.50 313 HIS A O 1
ATOM 2369 N N . VAL A 1 314 ? 30.144 -12.475 -29.150 1.00 88.19 314 VAL A N 1
ATOM 2370 C CA . VAL A 1 314 ? 30.968 -11.562 -28.333 1.00 88.19 314 VAL A CA 1
ATOM 2371 C C . VAL A 1 314 ? 31.693 -12.256 -27.174 1.00 88.19 314 VAL A C 1
ATOM 2373 O O . VAL A 1 314 ? 32.685 -11.737 -26.665 1.00 88.19 314 VAL A O 1
ATOM 2376 N N . SER A 1 315 ? 31.246 -13.446 -26.755 1.00 89.06 315 SER A N 1
ATOM 2377 C CA . SER A 1 315 ? 31.889 -14.217 -25.676 1.00 89.06 315 SER A CA 1
ATOM 2378 C C . SER A 1 315 ? 33.320 -14.655 -26.013 1.00 89.06 315 SER A C 1
ATOM 2380 O O . SER A 1 315 ? 34.140 -14.873 -25.118 1.00 89.06 315 SER A O 1
ATOM 2382 N N . THR A 1 316 ? 33.640 -14.741 -27.306 1.00 87.19 316 THR A N 1
ATOM 2383 C CA . THR A 1 316 ? 34.969 -15.127 -27.796 1.00 87.19 316 THR A CA 1
ATOM 2384 C C . THR A 1 316 ? 35.964 -13.966 -27.810 1.00 87.19 316 THR A C 1
ATOM 2386 O O . THR A 1 316 ? 37.172 -14.203 -27.774 1.00 87.19 316 THR A O 1
ATOM 2389 N N . SER A 1 317 ? 35.491 -12.715 -27.763 1.00 82.50 317 SER A N 1
ATOM 2390 C CA . SER A 1 317 ? 36.317 -11.511 -27.940 1.00 82.50 317 SER A CA 1
ATOM 2391 C C . SER A 1 317 ? 37.421 -11.354 -26.891 1.00 82.50 317 SER A C 1
ATOM 2393 O O . SER A 1 317 ? 38.435 -10.705 -27.133 1.00 82.50 317 SER A O 1
ATOM 2395 N N . LYS A 1 318 ? 37.264 -11.969 -25.712 1.00 78.56 318 LYS A N 1
ATOM 2396 C CA . LYS A 1 318 ? 38.295 -11.959 -24.662 1.00 78.56 318 LYS A CA 1
ATOM 2397 C C . LYS A 1 318 ? 39.500 -12.847 -24.996 1.00 78.56 318 LYS A C 1
ATOM 2399 O O . LYS A 1 318 ? 40.590 -12.603 -24.483 1.00 78.56 318 LYS A O 1
ATOM 2404 N N . THR A 1 319 ? 39.309 -13.898 -25.791 1.00 84.19 319 THR A N 1
ATOM 2405 C CA . THR A 1 319 ? 40.298 -14.973 -25.984 1.00 84.19 319 THR A CA 1
ATOM 2406 C C . THR A 1 319 ? 40.690 -15.205 -27.442 1.00 84.19 319 THR A C 1
ATOM 2408 O O . THR A 1 319 ? 41.726 -15.823 -27.677 1.00 84.19 319 THR A O 1
ATOM 2411 N N . ASN A 1 320 ? 39.923 -14.699 -28.413 1.00 85.31 320 ASN A N 1
ATOM 2412 C CA . ASN A 1 320 ? 40.176 -14.886 -29.847 1.00 85.31 320 ASN A CA 1
ATOM 2413 C C . ASN A 1 320 ? 41.354 -14.049 -30.389 1.00 85.31 320 ASN A C 1
ATOM 2415 O O . ASN A 1 320 ? 41.886 -14.358 -31.451 1.00 85.31 320 ASN A O 1
ATOM 2419 N N . GLY A 1 321 ? 41.784 -13.005 -29.669 1.00 83.62 321 GLY A N 1
ATOM 2420 C CA . GLY A 1 321 ? 42.888 -12.129 -30.074 1.00 83.62 321 GLY A CA 1
ATOM 2421 C C . GLY A 1 321 ? 42.559 -11.161 -31.220 1.00 83.62 321 GLY A C 1
ATOM 2422 O O . GLY A 1 321 ? 43.460 -10.462 -31.690 1.00 83.62 321 GLY A O 1
ATOM 2423 N N . VAL A 1 322 ? 41.297 -11.090 -31.656 1.00 84.94 322 VAL A N 1
ATOM 2424 C CA . VAL A 1 322 ? 40.840 -10.187 -32.720 1.00 84.94 322 VAL A CA 1
ATOM 2425 C C . VAL A 1 322 ? 40.575 -8.800 -32.135 1.00 84.94 322 VAL A C 1
ATOM 2427 O O . VAL A 1 322 ? 39.921 -8.653 -31.105 1.00 84.94 322 VAL A O 1
ATOM 2430 N N . LYS A 1 323 ? 41.100 -7.756 -32.788 1.00 81.25 323 LYS A N 1
ATOM 2431 C CA . LYS A 1 323 ? 40.799 -6.359 -32.447 1.00 81.25 323 LYS A CA 1
ATOM 2432 C C . LYS A 1 323 ? 39.741 -5.826 -33.409 1.00 81.25 323 LYS A C 1
ATOM 2434 O O . LYS A 1 323 ? 39.996 -5.778 -34.607 1.00 81.25 323 LYS A O 1
ATOM 2439 N N . GLY A 1 324 ? 38.605 -5.378 -32.878 1.00 81.75 324 GLY A N 1
ATOM 2440 C CA . GLY A 1 324 ? 37.473 -4.908 -33.682 1.00 81.75 324 GLY A CA 1
ATOM 2441 C C . GLY A 1 324 ? 36.559 -6.057 -34.114 1.00 81.75 324 GLY A C 1
ATOM 2442 O O . GLY A 1 324 ? 36.362 -6.995 -33.347 1.00 81.75 324 GLY A O 1
ATOM 2443 N N . HIS A 1 325 ? 36.006 -5.962 -35.322 1.00 87.25 325 HIS A N 1
ATOM 2444 C CA . HIS A 1 325 ? 35.019 -6.900 -35.865 1.00 87.25 325 HIS A CA 1
ATOM 2445 C C . HIS A 1 325 ? 35.623 -8.283 -36.171 1.00 87.25 325 HIS A C 1
ATOM 2447 O O . HIS A 1 325 ? 36.456 -8.413 -37.072 1.00 87.25 325 HIS A O 1
ATOM 2453 N N . ASP A 1 326 ? 35.168 -9.334 -35.481 1.00 90.75 326 ASP A N 1
ATOM 2454 C CA . ASP A 1 326 ? 35.510 -10.732 -35.798 1.00 90.75 326 ASP A CA 1
ATOM 2455 C C . ASP A 1 326 ? 34.542 -11.294 -36.852 1.00 90.75 326 ASP A C 1
ATOM 2457 O O . ASP A 1 326 ? 33.713 -12.173 -36.606 1.00 90.75 326 ASP A O 1
ATOM 2461 N N . THR A 1 327 ? 34.639 -10.742 -38.063 1.00 89.50 327 THR A N 1
ATOM 2462 C CA . THR A 1 327 ? 33.748 -11.089 -39.183 1.00 89.50 327 THR A CA 1
ATOM 2463 C C . THR A 1 327 ? 33.808 -12.573 -39.552 1.00 89.50 327 THR A C 1
ATOM 2465 O O . THR A 1 327 ? 32.797 -13.149 -39.946 1.00 89.50 327 THR A O 1
ATOM 2468 N N . GLU A 1 328 ? 34.960 -13.233 -39.387 1.00 90.75 328 GLU A N 1
ATOM 2469 C CA . GLU A 1 328 ? 35.091 -14.666 -39.654 1.00 90.75 328 GLU A CA 1
ATOM 2470 C C . GLU A 1 328 ? 34.246 -15.492 -38.676 1.00 90.75 328 GLU A C 1
ATOM 2472 O O . GLU A 1 328 ? 33.507 -16.387 -39.104 1.00 90.75 328 GLU A O 1
ATOM 2477 N N . HIS A 1 329 ? 34.326 -15.193 -37.375 1.00 91.81 329 HIS A N 1
ATOM 2478 C CA . HIS A 1 329 ? 33.516 -15.878 -36.374 1.00 91.81 329 HIS A CA 1
ATOM 2479 C C . HIS A 1 329 ? 32.027 -15.563 -36.537 1.00 91.81 329 HIS A C 1
ATOM 2481 O O . HIS A 1 329 ? 31.214 -16.490 -36.521 1.00 91.81 329 HIS A O 1
ATOM 2487 N N . LEU A 1 330 ? 31.669 -14.290 -36.753 1.00 91.06 330 LEU A N 1
ATOM 2488 C CA . LEU A 1 330 ? 30.279 -13.875 -36.953 1.00 91.06 330 LEU A CA 1
ATOM 2489 C C . LEU A 1 330 ? 29.650 -14.609 -38.143 1.00 91.06 330 LEU A C 1
ATOM 2491 O O . LEU A 1 330 ? 28.589 -15.211 -38.000 1.00 91.06 330 LEU A O 1
ATOM 2495 N N . ASN A 1 331 ? 30.339 -14.663 -39.285 1.00 90.44 331 ASN A N 1
ATOM 2496 C CA . ASN A 1 331 ? 29.838 -15.331 -40.489 1.00 90.44 331 ASN A CA 1
ATOM 2497 C C . ASN A 1 331 ? 29.645 -16.837 -40.279 1.00 90.44 331 ASN A C 1
ATOM 2499 O O . ASN A 1 331 ? 28.633 -17.400 -40.700 1.00 90.44 331 ASN A O 1
ATOM 2503 N N . LYS A 1 332 ? 30.590 -17.504 -39.601 1.00 91.62 332 LYS A N 1
ATOM 2504 C CA . LYS A 1 332 ? 30.462 -18.930 -39.252 1.00 91.62 332 LYS A CA 1
ATOM 2505 C C . LYS A 1 332 ? 29.298 -19.187 -38.302 1.00 91.62 332 LYS A C 1
ATOM 2507 O O . LYS A 1 332 ? 28.683 -20.248 -38.384 1.00 91.62 332 LYS A O 1
ATOM 2512 N N . LEU A 1 333 ? 29.022 -18.257 -37.392 1.00 91.88 333 LEU A N 1
ATOM 2513 C CA . LEU A 1 333 ? 27.919 -18.371 -36.451 1.00 91.88 333 LEU A CA 1
ATOM 2514 C C . LEU A 1 333 ? 26.573 -18.143 -37.147 1.00 91.88 333 LEU A C 1
ATOM 2516 O O . LEU A 1 333 ? 25.693 -18.990 -37.038 1.00 91.88 333 LEU A O 1
ATOM 2520 N N . LEU A 1 334 ? 26.434 -17.068 -37.925 1.00 90.94 334 LEU A N 1
ATOM 2521 C CA . LEU A 1 334 ? 25.215 -16.735 -38.675 1.00 90.94 334 LEU A CA 1
ATOM 2522 C C . LEU A 1 334 ? 24.829 -17.818 -39.692 1.00 90.94 334 LEU A C 1
ATOM 2524 O O . LEU A 1 334 ? 23.648 -18.150 -39.821 1.00 90.94 334 LEU A O 1
ATOM 2528 N N . ALA A 1 335 ? 25.814 -18.449 -40.340 1.00 91.06 335 ALA A N 1
ATOM 2529 C CA . ALA A 1 335 ? 25.579 -19.557 -41.264 1.00 91.06 335 ALA A CA 1
ATOM 2530 C C . ALA A 1 335 ? 24.870 -20.758 -40.605 1.00 91.06 335 ALA A C 1
ATOM 2532 O O . ALA A 1 335 ? 24.137 -21.475 -41.283 1.00 91.06 335 ALA A O 1
ATOM 2533 N N . GLN A 1 336 ? 25.021 -20.960 -39.288 1.00 92.25 336 GLN A N 1
ATOM 2534 C CA . GLN A 1 336 ? 24.308 -22.017 -38.547 1.00 92.25 336 GLN A CA 1
ATOM 2535 C C . GLN A 1 336 ? 22.797 -21.760 -38.464 1.00 92.25 336 GLN A C 1
ATOM 2537 O O . GLN A 1 336 ? 22.028 -22.688 -38.224 1.00 92.25 336 GLN A O 1
ATOM 2542 N N . TYR A 1 337 ? 22.378 -20.514 -38.694 1.00 89.69 337 TYR A N 1
ATOM 2543 C CA . TYR A 1 337 ? 20.991 -20.058 -38.656 1.00 89.69 337 TYR A CA 1
ATOM 2544 C C . TYR A 1 337 ? 20.457 -19.680 -40.046 1.00 89.69 337 TYR A C 1
ATOM 2546 O O . TYR A 1 337 ? 19.374 -19.113 -40.148 1.00 89.69 337 TYR A O 1
ATOM 2554 N N . ASN A 1 338 ? 21.188 -20.011 -41.120 1.00 90.19 338 ASN A N 1
ATOM 2555 C CA . ASN A 1 338 ? 20.875 -19.630 -42.504 1.00 90.19 338 ASN A CA 1
ATOM 2556 C C . ASN A 1 338 ? 20.761 -18.109 -42.723 1.00 90.19 338 ASN A C 1
ATOM 2558 O O . ASN A 1 338 ? 20.026 -17.674 -43.606 1.00 90.19 338 ASN A O 1
ATOM 2562 N N . ILE A 1 339 ? 21.487 -17.314 -41.932 1.00 88.50 339 ILE A N 1
ATOM 2563 C CA . ILE A 1 339 ? 21.589 -15.862 -42.105 1.00 88.50 339 ILE A CA 1
ATOM 2564 C C . ILE A 1 339 ? 22.868 -15.576 -42.888 1.00 88.50 339 ILE A C 1
ATOM 2566 O O . ILE A 1 339 ? 23.939 -16.083 -42.539 1.00 88.50 339 ILE A O 1
ATOM 2570 N N . THR A 1 340 ? 22.769 -14.789 -43.960 1.00 84.38 340 THR A N 1
ATOM 2571 C CA . THR A 1 340 ? 23.948 -14.404 -44.742 1.00 84.38 340 THR A CA 1
ATOM 2572 C C . THR A 1 340 ? 24.578 -13.134 -44.182 1.00 84.38 340 THR A C 1
ATOM 2574 O O . THR A 1 340 ? 23.894 -12.243 -43.690 1.00 84.38 340 THR A O 1
ATOM 2577 N N . SER A 1 341 ? 25.901 -13.015 -44.284 1.00 74.81 341 SER A N 1
ATOM 2578 C CA . SER A 1 341 ? 26.628 -11.844 -43.774 1.00 74.81 341 SER A CA 1
ATOM 2579 C C . SER A 1 341 ? 26.291 -10.543 -44.506 1.00 74.81 341 SER A C 1
ATOM 2581 O O . SER A 1 341 ? 26.541 -9.466 -43.987 1.00 74.81 341 SER A O 1
ATOM 2583 N N . SER A 1 342 ? 25.734 -10.627 -45.719 1.00 76.06 342 SER A N 1
ATOM 2584 C CA . SER A 1 342 ? 25.217 -9.475 -46.468 1.00 76.06 342 SER A CA 1
ATOM 2585 C C . SER A 1 342 ? 23.910 -8.911 -45.905 1.00 76.06 342 SER A C 1
ATOM 2587 O O . SER A 1 342 ? 23.464 -7.864 -46.360 1.00 76.06 342 SER A O 1
ATOM 2589 N N . GLU A 1 343 ? 23.281 -9.609 -44.957 1.00 72.94 343 GLU A N 1
ATOM 2590 C CA . GLU A 1 343 ? 22.025 -9.211 -44.308 1.00 72.94 343 GLU A CA 1
ATOM 2591 C C . GLU A 1 343 ? 22.254 -8.661 -42.892 1.00 72.94 343 GLU A C 1
ATOM 2593 O O . GLU A 1 343 ? 21.292 -8.411 -42.166 1.00 72.94 343 GLU A O 1
ATOM 2598 N N . THR A 1 344 ? 23.514 -8.497 -42.476 1.00 79.94 344 THR A N 1
ATOM 2599 C CA . THR A 1 344 ? 23.871 -8.128 -41.103 1.00 79.94 344 THR A CA 1
ATOM 2600 C C . THR A 1 344 ? 24.985 -7.098 -41.065 1.00 79.94 344 THR A C 1
ATOM 2602 O O . THR A 1 344 ? 26.031 -7.303 -41.677 1.00 79.94 344 THR A O 1
ATOM 2605 N N . ASP A 1 345 ? 24.799 -6.068 -40.247 1.00 82.56 345 ASP A N 1
ATOM 2606 C CA . ASP A 1 345 ? 25.840 -5.113 -39.884 1.00 82.56 345 ASP A CA 1
ATOM 2607 C C . ASP A 1 345 ? 26.193 -5.263 -38.402 1.00 82.56 345 ASP A C 1
ATOM 2609 O O . ASP A 1 345 ? 25.329 -5.513 -37.556 1.00 82.56 345 ASP A O 1
ATOM 2613 N N . GLU A 1 346 ? 27.473 -5.091 -38.075 1.00 88.31 346 GLU A N 1
ATOM 2614 C CA . GLU A 1 346 ? 27.940 -5.023 -36.693 1.00 88.31 346 GLU A CA 1
ATOM 2615 C C . GLU A 1 346 ? 28.439 -3.609 -36.391 1.00 88.31 346 GLU A C 1
ATOM 2617 O O . GLU A 1 346 ? 29.317 -3.082 -37.070 1.00 88.31 346 GLU A O 1
ATOM 2622 N N . ASN A 1 347 ? 27.910 -3.009 -35.324 1.00 88.25 347 ASN A N 1
ATOM 2623 C CA . ASN A 1 347 ? 28.372 -1.731 -34.795 1.00 88.25 347 ASN A CA 1
ATOM 2624 C C . ASN A 1 347 ? 28.974 -1.949 -33.399 1.00 88.25 347 ASN A C 1
ATOM 2626 O O . ASN A 1 347 ? 28.269 -2.333 -32.466 1.00 88.25 347 ASN A O 1
ATOM 2630 N N . ILE A 1 348 ? 30.278 -1.692 -33.240 1.00 84.88 348 ILE A N 1
ATOM 2631 C CA . ILE A 1 348 ? 31.000 -1.876 -31.970 1.00 84.88 348 ILE A CA 1
ATOM 2632 C C . ILE A 1 348 ? 31.272 -0.515 -31.324 1.00 84.88 348 ILE A C 1
ATOM 2634 O O . ILE A 1 348 ? 31.950 0.339 -31.890 1.00 84.88 348 ILE A O 1
ATOM 2638 N N . GLY A 1 349 ? 30.760 -0.311 -30.109 1.00 76.81 349 GLY A N 1
ATOM 2639 C CA . GLY A 1 349 ? 30.973 0.922 -29.350 1.00 76.81 349 GLY A CA 1
ATOM 2640 C C . GLY A 1 349 ? 32.354 0.998 -28.698 1.00 76.81 349 GLY A C 1
ATOM 2641 O O . GLY A 1 349 ? 32.838 0.033 -28.108 1.00 76.81 349 GLY A O 1
ATOM 2642 N N . LEU A 1 350 ? 32.960 2.187 -28.720 1.00 62.94 350 LEU A N 1
ATOM 2643 C CA . LEU A 1 350 ? 34.314 2.435 -28.202 1.00 62.94 350 LEU A CA 1
ATOM 2644 C C . LEU A 1 350 ? 34.445 2.275 -26.672 1.00 62.94 350 LEU A C 1
ATOM 2646 O O . LEU A 1 350 ? 35.535 2.015 -26.158 1.00 62.94 350 LEU A O 1
ATOM 2650 N N . ASN A 1 351 ? 33.332 2.354 -25.938 1.00 58.53 351 ASN A N 1
ATOM 2651 C CA . ASN A 1 351 ? 33.313 2.360 -24.469 1.00 58.53 351 ASN A CA 1
ATOM 2652 C C . ASN A 1 351 ? 33.594 1.009 -23.802 1.00 58.53 351 ASN A C 1
ATOM 2654 O O . ASN A 1 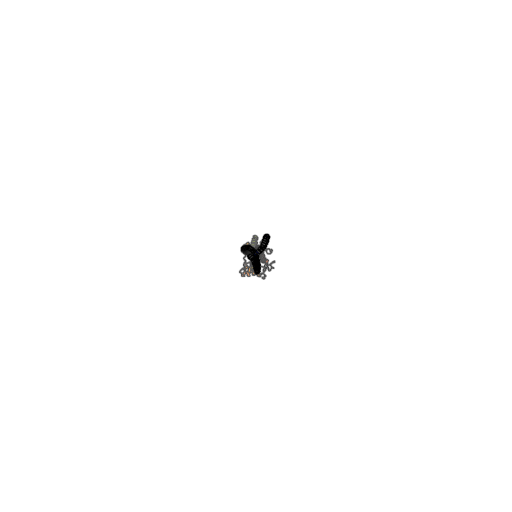351 ? 33.837 0.970 -22.596 1.00 58.53 351 ASN A O 1
ATOM 2658 N N . GLY A 1 352 ? 33.537 -0.093 -24.555 1.00 49.50 352 GLY A N 1
ATOM 2659 C CA . GLY A 1 352 ? 33.905 -1.417 -24.047 1.00 49.50 352 GLY A CA 1
ATOM 2660 C C . GLY A 1 352 ? 35.419 -1.663 -24.039 1.00 49.50 352 GLY A C 1
ATOM 2661 O O . GLY A 1 352 ? 35.894 -2.503 -23.281 1.00 49.50 352 GLY A O 1
ATOM 2662 N N . GLY A 1 353 ? 36.182 -0.927 -24.862 1.00 45.66 353 GLY A N 1
ATOM 2663 C CA . GLY A 1 353 ? 37.599 -1.204 -25.135 1.00 45.66 353 GLY A CA 1
ATOM 2664 C C . GLY A 1 353 ? 38.597 -0.135 -24.676 1.00 45.66 353 GLY A C 1
ATOM 2665 O O . GLY A 1 353 ? 39.781 -0.441 -24.547 1.00 45.66 353 GLY A O 1
ATOM 2666 N N . SER A 1 354 ? 38.161 1.098 -24.392 1.00 50.16 354 SER A N 1
ATOM 2667 C CA . SER A 1 354 ? 39.034 2.190 -23.931 1.00 50.16 354 SER A CA 1
ATOM 2668 C C . SER A 1 354 ? 38.363 3.026 -22.833 1.00 50.16 354 SER A C 1
ATOM 2670 O O . SER A 1 354 ? 37.166 3.292 -22.894 1.00 50.16 354 SER A O 1
ATOM 2672 N N . GLY A 1 355 ? 39.127 3.437 -21.812 1.00 56.41 355 GLY A N 1
ATOM 2673 C CA . GLY A 1 355 ? 38.650 4.261 -20.688 1.00 56.41 355 GLY A CA 1
ATOM 2674 C C . GLY A 1 355 ? 38.442 3.509 -19.363 1.00 56.41 355 GLY A C 1
ATOM 2675 O O . GLY A 1 355 ? 38.927 2.400 -19.170 1.00 56.41 355 GLY A O 1
ATOM 2676 N N . ILE A 1 356 ? 37.728 4.120 -18.409 1.00 54.72 356 ILE A N 1
ATOM 2677 C CA . ILE A 1 356 ? 37.607 3.627 -17.017 1.00 54.72 356 ILE A CA 1
ATOM 2678 C C . ILE A 1 356 ? 36.885 2.272 -16.867 1.00 54.72 356 ILE A C 1
ATOM 2680 O O . ILE A 1 356 ? 36.953 1.673 -15.794 1.00 54.72 356 ILE A O 1
ATOM 2684 N N . TYR A 1 357 ? 36.179 1.803 -17.903 1.00 58.81 357 TYR A N 1
ATOM 2685 C CA . TYR A 1 357 ? 35.408 0.553 -17.877 1.00 58.81 357 TYR A CA 1
ATOM 2686 C C . TYR A 1 357 ? 36.155 -0.644 -18.465 1.00 58.81 357 TYR A C 1
ATOM 2688 O O . TYR A 1 357 ? 35.843 -1.765 -18.083 1.00 58.81 357 TYR A O 1
ATOM 2696 N N . SER A 1 358 ? 37.192 -0.437 -19.288 1.00 58.25 358 SER A N 1
ATOM 2697 C CA . SER A 1 358 ? 38.008 -1.545 -19.814 1.00 58.25 358 SER A CA 1
ATOM 2698 C C . SER A 1 358 ? 38.784 -2.279 -18.710 1.00 58.25 358 SER A C 1
ATOM 2700 O O . SER A 1 358 ? 39.137 -3.445 -18.859 1.00 58.25 358 SER A O 1
ATOM 2702 N N . ALA A 1 359 ? 39.000 -1.613 -17.569 1.00 60.41 359 ALA A N 1
ATOM 2703 C CA . ALA A 1 359 ? 39.599 -2.184 -16.364 1.00 60.41 359 ALA A CA 1
ATOM 2704 C C . ALA A 1 359 ? 38.570 -2.711 -15.338 1.00 60.41 359 ALA A C 1
ATOM 2706 O O . ALA A 1 359 ? 38.959 -3.362 -14.366 1.00 60.41 359 ALA A O 1
ATOM 2707 N N . LYS A 1 360 ? 37.266 -2.428 -15.506 1.00 69.12 360 LYS A N 1
ATOM 2708 C CA . LYS A 1 360 ? 36.213 -2.850 -14.567 1.00 69.12 360 LYS A CA 1
ATOM 2709 C C . LYS A 1 360 ? 35.599 -4.168 -15.028 1.00 69.12 360 LYS A C 1
ATOM 2711 O O . LYS A 1 360 ? 34.813 -4.198 -15.961 1.00 69.12 360 LYS A O 1
ATOM 2716 N N . GLN A 1 361 ? 35.895 -5.252 -14.316 1.00 77.06 361 GLN A N 1
ATOM 2717 C CA . GLN A 1 361 ? 35.249 -6.549 -14.552 1.00 77.06 361 GLN A CA 1
ATOM 2718 C C . GLN A 1 361 ? 33.770 -6.565 -14.121 1.00 77.06 361 GLN A C 1
ATOM 2720 O O . GLN A 1 361 ? 32.977 -7.321 -14.676 1.00 77.06 361 GLN A O 1
ATOM 2725 N N . PHE A 1 362 ? 33.403 -5.716 -13.155 1.00 87.75 362 PHE A N 1
ATOM 2726 C CA . PHE A 1 362 ? 32.059 -5.657 -12.588 1.00 87.75 362 PHE A CA 1
ATOM 2727 C C . PHE A 1 362 ? 31.474 -4.249 -12.664 1.00 87.75 362 PHE A C 1
ATOM 2729 O O . PHE A 1 362 ? 32.144 -3.279 -12.295 1.00 87.75 362 PHE A O 1
ATOM 2736 N N . VAL A 1 363 ? 30.213 -4.151 -13.080 1.00 89.12 363 VAL A N 1
ATOM 2737 C CA . VAL A 1 363 ? 29.476 -2.886 -13.220 1.00 89.12 363 VAL A CA 1
ATOM 2738 C C . VAL A 1 363 ? 28.032 -3.033 -12.751 1.00 89.12 363 VAL A C 1
ATOM 2740 O O . VAL A 1 363 ? 27.478 -4.127 -12.731 1.00 89.12 363 VAL A O 1
ATOM 2743 N N . THR A 1 364 ? 27.411 -1.923 -12.378 1.00 93.12 364 THR A N 1
ATOM 2744 C CA . THR A 1 364 ? 25.977 -1.876 -12.072 1.00 93.12 364 THR A CA 1
ATOM 2745 C C . THR A 1 364 ? 25.130 -1.905 -13.341 1.00 93.12 364 THR A C 1
ATOM 2747 O O . THR A 1 364 ? 25.582 -1.573 -14.442 1.00 93.12 364 THR A O 1
ATOM 2750 N N . LYS A 1 365 ? 23.851 -2.242 -13.185 1.00 94.56 365 LYS A N 1
ATOM 2751 C CA . LYS A 1 365 ? 22.876 -2.209 -14.279 1.00 94.56 365 LYS A CA 1
ATOM 2752 C C . LYS A 1 365 ? 22.727 -0.813 -14.901 1.00 94.56 365 LYS A C 1
ATOM 2754 O O . LYS A 1 365 ? 22.678 -0.681 -16.123 1.00 94.56 365 LYS A O 1
ATOM 2759 N N . THR A 1 366 ? 22.731 0.225 -14.068 1.00 94.75 366 THR A N 1
ATOM 2760 C CA . THR A 1 366 ? 22.717 1.629 -14.503 1.00 94.75 366 THR A CA 1
ATOM 2761 C C . THR A 1 366 ? 23.942 1.970 -15.348 1.00 94.75 366 THR A C 1
ATOM 2763 O O . THR A 1 366 ? 23.820 2.642 -16.371 1.00 94.75 366 THR A O 1
ATOM 2766 N N . GLU A 1 367 ? 25.127 1.488 -14.959 1.00 91.12 367 GLU A N 1
ATOM 2767 C CA . GLU A 1 367 ? 26.353 1.676 -15.740 1.00 91.12 367 GLU A CA 1
ATOM 2768 C C . GLU A 1 367 ? 26.269 0.974 -17.105 1.00 91.12 367 GLU A C 1
ATOM 2770 O O . GLU A 1 367 ? 26.647 1.587 -18.099 1.00 91.12 367 GLU A O 1
ATOM 2775 N N . LEU A 1 368 ? 25.713 -0.243 -17.188 1.00 91.75 368 LEU A N 1
ATOM 2776 C CA . LEU A 1 368 ? 25.486 -0.940 -18.465 1.00 91.75 368 LEU A CA 1
ATOM 2777 C C . LEU A 1 368 ? 24.553 -0.162 -19.399 1.00 91.75 368 LEU A C 1
ATOM 2779 O O . LEU A 1 368 ? 24.883 0.046 -20.566 1.00 91.75 368 LEU A O 1
ATOM 2783 N N . LYS A 1 369 ? 23.414 0.322 -18.889 1.00 95.12 369 LYS A N 1
ATOM 2784 C CA . LYS A 1 369 ? 22.482 1.144 -19.679 1.00 95.12 369 LYS A CA 1
ATOM 2785 C C . LYS A 1 369 ? 23.129 2.452 -20.136 1.00 95.12 369 LYS A C 1
ATOM 2787 O O . LYS A 1 369 ? 22.960 2.836 -21.291 1.00 95.12 369 LYS A O 1
ATOM 2792 N N . ARG A 1 370 ? 23.932 3.099 -19.283 1.00 92.19 370 ARG A N 1
ATOM 2793 C CA . ARG A 1 370 ? 24.704 4.288 -19.674 1.00 92.19 370 ARG A CA 1
ATOM 2794 C C . ARG A 1 370 ? 25.692 3.981 -20.797 1.00 92.19 370 ARG A C 1
ATOM 2796 O O . ARG A 1 370 ? 25.769 4.749 -21.748 1.00 92.19 370 ARG A O 1
ATOM 2803 N N . LEU A 1 371 ? 26.424 2.868 -20.709 1.00 88.69 371 LEU A N 1
ATOM 2804 C CA . LEU A 1 371 ? 27.379 2.461 -21.746 1.00 88.69 371 LEU A CA 1
ATOM 2805 C C . LEU A 1 371 ? 26.692 2.283 -23.104 1.00 88.69 371 LEU A C 1
ATOM 2807 O O . LEU A 1 371 ? 27.206 2.785 -24.100 1.00 88.69 371 LEU A O 1
ATOM 2811 N N . ILE A 1 372 ? 25.523 1.635 -23.128 1.00 92.19 372 ILE A N 1
ATOM 2812 C CA . ILE A 1 372 ? 24.708 1.458 -24.339 1.00 92.19 372 ILE A CA 1
ATOM 2813 C C . ILE A 1 372 ? 24.210 2.806 -24.869 1.00 92.19 372 ILE A C 1
ATOM 2815 O O . ILE A 1 372 ? 24.394 3.101 -26.048 1.00 92.19 372 ILE A O 1
ATOM 2819 N N . TYR A 1 373 ? 23.622 3.646 -24.009 1.00 94.69 373 TYR A N 1
ATOM 2820 C CA . TYR A 1 373 ? 23.117 4.962 -24.410 1.00 94.69 373 TYR A CA 1
ATOM 2821 C C . TYR A 1 373 ? 24.235 5.823 -25.011 1.00 94.69 373 TYR A C 1
ATOM 2823 O O . TYR A 1 373 ? 24.095 6.346 -26.115 1.00 94.69 373 TYR A O 1
ATOM 2831 N N . ASN A 1 374 ? 25.377 5.912 -24.327 1.00 90.19 374 ASN A N 1
ATOM 2832 C CA . ASN A 1 374 ? 26.509 6.717 -24.776 1.00 90.19 374 ASN A CA 1
ATOM 2833 C C . ASN A 1 374 ? 27.149 6.140 -26.051 1.00 90.19 374 ASN A C 1
ATOM 2835 O O . ASN A 1 374 ? 27.607 6.918 -26.891 1.00 90.19 374 ASN A O 1
ATOM 2839 N N . ALA A 1 375 ? 27.144 4.814 -26.245 1.00 89.19 375 ALA A N 1
ATOM 2840 C CA . ALA A 1 375 ? 27.586 4.193 -27.495 1.00 89.19 375 ALA A CA 1
ATOM 2841 C C . ALA A 1 375 ? 26.693 4.606 -28.676 1.00 89.19 375 ALA A C 1
ATOM 2843 O O . ALA A 1 375 ? 27.216 5.101 -29.669 1.00 89.19 375 ALA A O 1
ATOM 2844 N N . ILE A 1 376 ? 25.366 4.508 -28.540 1.00 92.88 376 ILE A N 1
ATOM 2845 C CA . ILE A 1 376 ? 24.411 4.918 -29.586 1.00 92.88 376 ILE A CA 1
ATOM 2846 C C . ILE A 1 376 ? 24.550 6.416 -29.896 1.00 92.88 376 ILE A C 1
ATOM 2848 O O . ILE A 1 376 ? 24.678 6.809 -31.054 1.00 92.88 376 ILE A O 1
ATOM 2852 N N . VAL A 1 377 ? 24.582 7.268 -28.864 1.00 92.69 377 VAL A N 1
ATOM 2853 C CA . VAL A 1 377 ? 24.740 8.726 -29.021 1.00 92.69 377 VAL A CA 1
ATOM 2854 C C . VAL A 1 377 ? 26.051 9.064 -29.734 1.00 92.69 377 VAL A C 1
ATOM 2856 O O . VAL A 1 377 ? 26.069 9.928 -30.608 1.00 92.69 377 VAL A O 1
ATOM 2859 N N . ASN A 1 378 ? 27.139 8.366 -29.410 1.00 88.12 378 ASN A N 1
ATOM 2860 C CA . ASN A 1 378 ? 28.421 8.579 -30.067 1.00 88.12 378 ASN A CA 1
ATOM 2861 C C . ASN A 1 378 ? 28.447 8.108 -31.512 1.00 88.12 378 ASN A C 1
ATOM 2863 O O . ASN A 1 378 ? 28.933 8.852 -32.355 1.00 88.12 378 ASN A O 1
ATOM 2867 N N . MET A 1 379 ? 27.916 6.923 -31.797 1.00 89.56 379 MET A N 1
ATOM 2868 C CA . MET A 1 379 ? 27.840 6.412 -33.161 1.00 89.56 379 MET A CA 1
ATOM 2869 C C . MET A 1 379 ? 27.015 7.339 -34.057 1.00 89.56 379 MET A C 1
ATOM 2871 O O . MET A 1 379 ? 27.385 7.537 -35.206 1.00 89.56 379 MET A O 1
ATOM 2875 N N . MET A 1 380 ? 25.960 7.968 -33.521 1.00 92.38 380 MET A N 1
ATOM 2876 C CA . MET A 1 380 ? 25.197 8.992 -34.237 1.00 92.38 380 MET A CA 1
ATOM 2877 C C . MET A 1 380 ? 25.992 10.299 -34.395 1.00 92.38 380 MET A C 1
ATOM 2879 O O . MET A 1 380 ? 26.129 10.830 -35.492 1.00 92.38 380 MET A O 1
ATOM 2883 N N . PHE A 1 381 ? 26.521 10.872 -33.314 1.00 90.81 381 PHE A N 1
ATOM 2884 C CA . PHE A 1 381 ? 26.961 12.277 -33.320 1.00 90.81 381 PHE A CA 1
ATOM 2885 C C . PHE A 1 381 ? 28.475 12.498 -33.336 1.00 90.81 381 PHE A C 1
ATOM 2887 O O . PHE A 1 381 ? 28.914 13.648 -33.266 1.00 90.81 381 PHE A O 1
ATOM 2894 N N . ASN A 1 382 ? 29.266 11.426 -33.366 1.00 85.75 382 ASN A N 1
ATOM 2895 C CA . ASN A 1 382 ? 30.707 11.419 -33.097 1.00 85.75 382 ASN A CA 1
ATOM 2896 C C . ASN A 1 382 ? 31.099 12.114 -31.769 1.00 85.75 382 ASN A C 1
ATOM 2898 O O . ASN A 1 382 ? 32.209 12.606 -31.569 1.00 85.75 382 ASN A O 1
ATOM 2902 N N . ALA A 1 383 ? 30.152 12.192 -30.834 1.00 82.00 383 ALA A N 1
ATOM 2903 C CA . ALA A 1 383 ? 30.294 12.843 -29.539 1.00 82.00 383 ALA A CA 1
ATOM 2904 C C . ALA A 1 383 ? 29.246 12.283 -28.573 1.00 82.00 383 ALA A C 1
ATOM 2906 O O . ALA A 1 383 ? 28.168 11.872 -28.992 1.00 82.00 383 ALA A O 1
ATOM 2907 N N . SER A 1 384 ? 29.544 12.280 -27.279 1.00 75.94 384 SER A N 1
ATOM 2908 C CA . SER A 1 384 ? 28.613 11.887 -26.220 1.00 75.94 384 SER A CA 1
ATOM 2909 C C . SER A 1 384 ? 28.797 12.770 -24.983 1.00 75.94 384 SER A C 1
ATOM 2911 O O . SER A 1 384 ? 29.494 13.787 -25.014 1.00 75.94 384 SER A O 1
ATOM 2913 N N . GLU A 1 385 ? 28.147 12.415 -23.877 1.00 70.38 385 GLU A N 1
ATOM 2914 C CA . GLU A 1 385 ? 28.379 13.081 -22.598 1.00 70.38 385 GLU A CA 1
ATOM 2915 C C . GLU A 1 385 ? 29.755 12.834 -21.985 1.00 70.38 385 GLU A C 1
ATOM 2917 O O . GLU A 1 385 ? 30.253 13.721 -21.294 1.00 70.38 385 GLU A O 1
ATOM 2922 N N . ASP A 1 386 ? 30.368 11.691 -22.283 1.00 63.25 386 ASP A N 1
ATOM 2923 C CA . ASP A 1 386 ? 31.610 11.240 -21.658 1.00 63.25 386 ASP A CA 1
ATOM 2924 C C . ASP A 1 386 ? 32.847 11.499 -22.547 1.00 63.25 386 ASP A C 1
ATOM 2926 O O . ASP A 1 386 ? 33.979 11.380 -22.076 1.00 63.25 386 ASP A O 1
ATOM 2930 N N . TYR A 1 387 ? 32.666 11.832 -23.833 1.00 64.56 387 TYR A N 1
ATOM 2931 C CA . TYR A 1 387 ? 33.767 11.972 -24.795 1.00 64.56 387 TYR A CA 1
ATOM 2932 C C . TYR A 1 387 ? 33.368 12.764 -26.052 1.00 64.56 387 TYR A C 1
ATOM 2934 O O . TYR A 1 387 ? 32.285 12.587 -26.610 1.00 64.56 387 TYR A O 1
ATOM 2942 N N . GLU A 1 388 ? 34.284 13.606 -26.533 1.00 57.50 388 GLU A N 1
ATOM 2943 C CA . GLU A 1 388 ? 34.259 14.189 -27.880 1.00 57.50 388 GLU A CA 1
ATOM 2944 C C . GLU A 1 388 ? 35.421 13.582 -28.672 1.00 57.50 388 GLU A C 1
ATOM 2946 O O . GLU A 1 388 ? 36.581 13.754 -28.291 1.00 57.50 388 GLU A O 1
ATOM 2951 N N . ILE A 1 389 ? 35.125 12.863 -29.754 1.00 56.50 389 ILE A N 1
ATOM 2952 C CA . ILE A 1 389 ? 36.154 12.297 -30.625 1.00 56.50 389 ILE A CA 1
ATOM 2953 C C . ILE A 1 389 ? 36.361 13.283 -31.773 1.00 56.50 389 ILE A C 1
ATOM 2955 O O . ILE A 1 389 ? 35.420 13.653 -32.467 1.00 56.50 389 ILE A O 1
ATOM 2959 N N . ASN A 1 390 ? 37.594 13.762 -31.936 1.00 53.72 390 ASN A N 1
ATOM 2960 C CA . ASN A 1 390 ? 37.970 14.678 -33.021 1.00 53.72 390 ASN A CA 1
ATOM 2961 C C . ASN A 1 390 ? 38.839 13.983 -34.092 1.00 53.72 390 ASN A C 1
ATOM 2963 O O . ASN A 1 390 ? 39.409 14.660 -34.946 1.00 53.72 390 ASN A O 1
ATOM 2967 N N . GLU A 1 391 ? 38.954 12.653 -34.037 1.00 50.09 391 GLU A N 1
ATOM 2968 C CA . GLU A 1 391 ? 39.736 11.814 -34.954 1.00 50.09 391 GLU A CA 1
ATOM 2969 C C . GLU A 1 391 ? 38.799 10.795 -35.631 1.00 50.09 391 GLU A C 1
ATOM 2971 O O . GLU A 1 391 ? 37.919 10.252 -34.973 1.00 50.09 391 GLU A O 1
ATOM 2976 N N . ASN A 1 392 ? 38.957 10.553 -36.938 1.00 55.06 392 ASN A N 1
ATOM 2977 C CA . ASN A 1 392 ? 38.083 9.694 -37.763 1.00 55.06 392 ASN A CA 1
ATOM 2978 C C . ASN A 1 392 ? 36.595 10.119 -37.756 1.00 55.06 392 ASN A C 1
ATOM 2980 O O . ASN A 1 392 ? 35.729 9.407 -37.257 1.00 55.06 392 ASN A O 1
ATOM 2984 N N . ASN A 1 393 ? 36.297 11.293 -38.337 1.00 63.69 393 ASN A N 1
ATOM 2985 C CA . ASN A 1 393 ? 34.942 11.861 -38.491 1.00 63.69 393 ASN A CA 1
ATOM 2986 C C . ASN A 1 393 ? 34.087 11.129 -39.549 1.00 63.69 393 ASN A C 1
ATOM 2988 O O . ASN A 1 393 ? 33.514 11.759 -40.440 1.00 63.69 393 ASN A O 1
ATOM 2992 N N . GLU A 1 394 ? 34.018 9.806 -39.471 1.00 70.81 394 GLU A N 1
ATOM 2993 C CA . GLU A 1 394 ? 33.218 8.977 -40.366 1.00 70.81 394 GLU A CA 1
ATOM 2994 C C . GLU A 1 394 ? 31.847 8.705 -39.740 1.00 70.81 394 GLU A C 1
ATOM 2996 O O . GLU A 1 394 ? 31.736 8.315 -38.579 1.00 70.81 394 GLU A O 1
ATOM 3001 N N . PHE A 1 395 ? 30.782 8.903 -40.518 1.00 86.75 395 PHE A N 1
ATOM 3002 C CA . PHE A 1 395 ? 29.396 8.704 -40.073 1.00 86.75 395 PHE A CA 1
ATOM 3003 C C . PHE A 1 395 ? 28.818 7.381 -40.600 1.00 86.75 395 PHE A C 1
ATOM 3005 O O . PHE A 1 395 ? 27.611 7.253 -40.806 1.00 86.75 395 PHE A O 1
ATOM 3012 N N . LEU A 1 396 ? 29.682 6.385 -40.829 1.00 84.56 396 LEU A N 1
ATOM 3013 C CA . LEU A 1 396 ? 29.289 5.064 -41.329 1.00 84.56 396 LEU A CA 1
ATOM 3014 C C . LEU A 1 396 ? 28.430 4.308 -40.307 1.00 84.56 396 LEU A C 1
ATOM 3016 O O . LEU A 1 396 ? 27.389 3.783 -40.684 1.00 84.56 396 LEU A O 1
ATOM 3020 N N . HIS A 1 397 ? 28.783 4.352 -39.016 1.00 88.06 397 HIS A N 1
ATOM 3021 C CA . HIS A 1 397 ? 27.957 3.774 -37.946 1.00 88.06 397 HIS A CA 1
ATOM 3022 C C . HIS A 1 397 ? 26.579 4.439 -37.853 1.00 88.06 397 HIS A C 1
ATOM 3024 O O . HIS A 1 397 ? 25.568 3.760 -37.736 1.00 88.06 397 HIS A O 1
ATOM 3030 N N . ALA A 1 398 ? 26.522 5.771 -37.955 1.00 89.44 398 ALA A N 1
ATOM 3031 C CA . ALA A 1 398 ? 25.256 6.504 -37.989 1.00 89.44 398 ALA A CA 1
ATOM 3032 C C . ALA A 1 398 ? 24.399 6.150 -39.216 1.00 89.44 398 ALA A C 1
ATOM 3034 O O . ALA A 1 398 ? 23.191 6.336 -39.180 1.00 89.44 398 ALA A O 1
ATOM 3035 N N . SER A 1 399 ? 25.028 5.708 -40.309 1.00 85.88 399 SER A N 1
ATOM 3036 C CA . SER A 1 399 ? 24.342 5.356 -41.555 1.00 85.88 399 SER A CA 1
ATOM 3037 C C . SER A 1 399 ? 23.872 3.897 -41.589 1.00 85.88 399 SER A C 1
ATOM 3039 O O . SER A 1 399 ? 22.951 3.597 -42.344 1.00 85.88 399 SER A O 1
ATOM 3041 N N . SER A 1 400 ? 24.514 2.998 -40.829 1.00 85.44 400 SER A N 1
ATOM 3042 C CA . SER A 1 400 ? 24.153 1.573 -40.739 1.00 85.44 400 SER A CA 1
ATOM 3043 C C . SER A 1 400 ? 23.166 1.254 -39.611 1.00 85.44 400 SER A C 1
ATOM 3045 O O . SER A 1 400 ? 22.502 0.221 -39.664 1.00 85.44 400 SER A O 1
ATOM 3047 N N . MET A 1 401 ? 23.071 2.119 -38.595 1.00 85.31 401 MET A N 1
ATOM 3048 C CA . MET A 1 401 ? 21.993 2.114 -37.594 1.00 85.31 401 MET A CA 1
ATOM 3049 C C . MET A 1 401 ? 20.742 2.788 -38.152 1.00 85.31 401 MET A C 1
ATOM 3051 O O . MET A 1 401 ? 19.644 2.244 -37.923 1.00 85.31 401 MET A O 1
#

Sequence (401 aa):
KSTNQAQKDVRTAENTVKTETTNVAQAEKVAQEATPENVAKAETSVKETTNQVSQAENAVSASQTAQQTAQSEVTKQTETVAKAQETVTQKQADVAQAEKKVAEKQAILDGTGTKEILAKAEQTQAKVNADKEVVAKAQTDLAKAKQDDQKRTSDLAEAEKVVTQSQKAVTTSKADVDQKVAMANKTAEALEKATADLTKANQDVEAINQIKLTQEYIAALRDYAQKIATVSPAEEKAMTDKLVALGKVLAKQNRFKANKNDSEEKLDLNNLSEATREELSLFAADLLNQIHAAFGTSKVEVTKDVTKIINDHVSTSKTNGVKGHDTEHLNKLLAQYNITSSETDENIGLNGGSGIYSAKQFVTKTELKRLIYNAIVNMMFNASEDYEINENNEFLHASSM

Secondary structure (DSSP, 8-state):
--HHHHHHHHHHHHHHHHHHHHHHHHHHHHHHHS-HHHHHHHHHHHHHHHHHHHHHHHHHHHHHHHHHHHHHHHHHHHHHHHHHHHHHHHHHHHHHHHHHHHHHHHHHHHTT-HHHHHHHHHHHHHHHHHHHHHHHHHHHHHHHHHHHHHHHHHHHHHHHHHHHHHHHHHHHHHHHHHHHHHHHHHHHHHHHHHHHHHHHHHHHHHT-------HHHHHHHHHHHHHTTTS-HHHHHHHHHHHHHHHHHHHHH------TTS----EETTS--HHHHHHHHHHHHHHHHHHHHHHTPPPP---HHHHHHHHHHHHTTTTS---S--HHHHHHHHGGGT--GGG------GGGTSSTTTT-SEE-HHHHHHHHHHHHHHHHHSB-SS-B--S----HHHHH-